Protein AF-A0A4U1CQ25-F1 (afdb_monomer_lite)

Radius of gyration: 34.22 Å; chains: 1; bounding box: 92×80×107 Å

Structure (mmCIF, N/CA/C/O backbone):
data_AF-A0A4U1CQ25-F1
#
_entry.id   AF-A0A4U1CQ25-F1
#
loop_
_atom_site.group_PDB
_atom_site.id
_atom_site.type_symbol
_atom_site.label_atom_id
_atom_site.label_alt_id
_atom_site.label_comp_id
_atom_site.label_asym_id
_atom_site.label_entity_id
_atom_site.label_seq_id
_atom_site.pdbx_PDB_ins_code
_atom_site.Cartn_x
_atom_site.Cartn_y
_atom_site.Cartn_z
_atom_site.occupancy
_atom_site.B_iso_or_equiv
_atom_site.auth_seq_id
_atom_site.auth_comp_id
_atom_site.auth_asym_id
_atom_site.auth_atom_id
_atom_site.pdbx_PDB_model_num
ATOM 1 N N . MET A 1 1 ? 55.538 7.008 8.423 1.00 46.69 1 MET A N 1
ATOM 2 C CA . MET A 1 1 ? 54.622 6.130 7.647 1.00 46.69 1 MET A CA 1
ATOM 3 C C . MET A 1 1 ? 53.593 5.367 8.496 1.00 46.69 1 MET A C 1
ATOM 5 O O . MET A 1 1 ? 52.432 5.364 8.113 1.00 46.69 1 MET A O 1
ATOM 9 N N . LYS A 1 2 ? 53.953 4.747 9.638 1.00 44.62 2 LYS A N 1
ATOM 10 C CA . LYS A 1 2 ? 52.999 3.988 10.487 1.00 44.62 2 LYS A CA 1
ATOM 11 C C . LYS A 1 2 ? 51.918 4.852 11.165 1.00 44.62 2 LYS A C 1
ATOM 13 O O . LYS A 1 2 ? 50.755 4.484 11.128 1.00 44.62 2 LYS A O 1
ATOM 18 N N . ILE A 1 3 ? 52.280 6.025 11.693 1.00 45.09 3 ILE A N 1
ATOM 19 C CA . ILE A 1 3 ? 51.338 6.941 12.370 1.00 45.09 3 ILE A CA 1
ATOM 20 C C . ILE A 1 3 ? 50.285 7.494 11.396 1.00 45.09 3 ILE A C 1
ATOM 22 O O . ILE A 1 3 ? 49.106 7.519 11.717 1.00 45.09 3 ILE A O 1
ATOM 26 N N . TYR A 1 4 ? 50.683 7.832 10.165 1.00 43.31 4 TYR A N 1
ATOM 27 C CA . TYR A 1 4 ? 49.762 8.317 9.130 1.00 43.31 4 TYR A CA 1
ATOM 28 C C . TYR A 1 4 ? 48.734 7.252 8.716 1.00 43.31 4 TYR A C 1
ATOM 30 O O . TYR A 1 4 ? 47.565 7.570 8.544 1.00 43.31 4 TYR A O 1
ATOM 38 N N . LYS A 1 5 ? 49.142 5.975 8.625 1.00 45.84 5 LYS A N 1
ATOM 39 C CA . LYS A 1 5 ? 48.216 4.859 8.367 1.00 45.84 5 LYS A CA 1
ATOM 40 C C . LYS A 1 5 ? 47.253 4.619 9.531 1.00 45.84 5 LYS A C 1
ATOM 42 O O . LYS A 1 5 ? 46.099 4.311 9.279 1.00 45.84 5 LYS A O 1
ATOM 47 N N . ILE A 1 6 ? 47.701 4.791 10.777 1.00 52.25 6 ILE A N 1
ATOM 48 C CA . ILE A 1 6 ? 46.852 4.654 11.972 1.00 52.25 6 ILE A CA 1
ATOM 49 C C . ILE A 1 6 ? 45.838 5.803 12.055 1.00 52.25 6 ILE A C 1
ATOM 51 O O . ILE A 1 6 ? 44.664 5.554 12.294 1.00 52.25 6 ILE A O 1
ATOM 55 N N . ILE A 1 7 ? 46.258 7.041 11.781 1.00 53.84 7 ILE A N 1
ATOM 56 C CA . ILE A 1 7 ? 45.363 8.207 11.733 1.00 53.84 7 ILE A CA 1
ATOM 57 C C . ILE A 1 7 ? 44.350 8.064 10.590 1.00 53.84 7 ILE A C 1
ATOM 59 O O . ILE A 1 7 ? 43.167 8.312 10.795 1.00 53.84 7 ILE A O 1
ATOM 63 N N . LEU A 1 8 ? 44.778 7.595 9.412 1.00 53.62 8 LEU A N 1
ATOM 64 C CA . LEU A 1 8 ? 43.878 7.328 8.286 1.00 53.62 8 LEU A CA 1
ATOM 65 C C . LEU A 1 8 ? 42.881 6.201 8.608 1.00 53.62 8 LEU A C 1
ATOM 67 O O . LEU A 1 8 ? 41.706 6.321 8.281 1.00 53.62 8 LEU A O 1
ATOM 71 N N . LEU A 1 9 ? 43.325 5.139 9.291 1.00 52.06 9 LEU A N 1
ATOM 72 C CA . LEU A 1 9 ? 42.468 4.040 9.743 1.00 52.06 9 LEU A CA 1
ATOM 73 C C . LEU A 1 9 ? 41.448 4.515 10.789 1.00 52.06 9 LEU A C 1
ATOM 75 O O . LEU A 1 9 ? 40.284 4.152 10.695 1.00 52.06 9 LEU A O 1
ATOM 79 N N . LEU A 1 10 ? 41.856 5.359 11.742 1.00 50.59 10 LEU A N 1
ATOM 80 C CA . LEU A 1 10 ? 40.971 5.944 12.756 1.00 50.59 10 LEU A CA 1
ATOM 81 C C . LEU A 1 10 ? 39.961 6.930 12.148 1.00 50.59 10 LEU A C 1
ATOM 83 O O . LEU A 1 10 ? 38.806 6.936 12.559 1.00 50.59 10 LEU A O 1
ATOM 87 N N . LEU A 1 11 ? 40.364 7.709 11.138 1.00 49.84 11 LEU A N 1
ATOM 88 C CA . LEU A 1 11 ? 39.476 8.595 10.373 1.00 49.84 11 LEU A CA 1
ATOM 89 C C . LEU A 1 11 ? 38.499 7.826 9.471 1.00 49.84 11 LEU A C 1
ATOM 91 O O . LEU A 1 11 ? 37.411 8.316 9.183 1.00 49.84 11 LEU A O 1
ATOM 95 N N . LEU A 1 12 ? 38.878 6.639 8.997 1.00 50.34 12 LEU A N 1
ATOM 96 C CA . LEU A 1 12 ? 37.991 5.756 8.238 1.00 50.34 12 LEU A CA 1
ATOM 97 C C . LEU A 1 12 ? 37.053 4.974 9.168 1.00 50.34 12 LEU A C 1
ATOM 99 O O . LEU A 1 12 ? 35.875 4.848 8.861 1.00 50.34 12 LEU A O 1
ATOM 103 N N . LEU A 1 13 ? 37.527 4.530 10.334 1.00 47.25 13 LEU A N 1
ATOM 104 C CA . LEU A 1 13 ? 36.705 3.885 11.363 1.00 47.25 13 LEU A CA 1
ATOM 105 C C . LEU A 1 13 ? 35.685 4.853 11.975 1.00 47.25 13 LEU A C 1
ATOM 107 O O . LEU A 1 13 ? 34.541 4.463 12.167 1.00 47.25 13 LEU A O 1
ATOM 111 N N . SER A 1 14 ? 36.040 6.122 12.203 1.00 41.81 14 SER A N 1
ATOM 112 C CA . SER A 1 14 ? 35.071 7.137 12.645 1.00 41.81 14 SER A CA 1
ATOM 113 C C . SER A 1 14 ? 34.017 7.443 11.576 1.00 41.81 14 SER A C 1
ATOM 115 O O . SER A 1 14 ? 32.860 7.701 11.903 1.00 41.81 14 SER A O 1
ATOM 117 N N . LYS A 1 15 ? 34.380 7.339 10.290 1.00 43.00 15 LYS A N 1
ATOM 118 C CA . LYS A 1 15 ? 33.419 7.368 9.179 1.00 43.00 15 LYS A CA 1
ATOM 119 C C . LYS A 1 15 ? 32.521 6.131 9.145 1.00 43.00 15 LYS A C 1
ATOM 121 O O . LYS A 1 15 ? 31.378 6.274 8.743 1.00 43.00 15 LYS A O 1
ATOM 126 N N . VAL A 1 16 ? 32.984 4.957 9.585 1.00 41.38 16 VAL A N 1
ATOM 127 C CA . VAL A 1 16 ? 32.144 3.750 9.730 1.00 41.38 16 VAL A CA 1
ATOM 128 C C . VAL A 1 16 ? 31.097 3.942 10.832 1.00 41.38 16 VAL A C 1
ATOM 130 O O . VAL A 1 16 ? 29.940 3.586 10.625 1.00 41.38 16 VAL A O 1
ATOM 133 N N . THR A 1 17 ? 31.454 4.573 11.955 1.00 32.81 17 THR A N 1
ATOM 134 C CA . THR A 1 17 ? 30.492 4.915 13.018 1.00 32.81 17 THR A CA 1
ATOM 135 C C . THR A 1 17 ? 29.491 5.985 12.568 1.00 32.81 17 THR A C 1
ATOM 137 O O . THR A 1 17 ? 28.310 5.877 12.871 1.00 32.81 17 THR A O 1
ATOM 140 N N . LEU A 1 18 ? 29.925 6.973 11.775 1.00 31.69 18 LEU A N 1
ATOM 141 C CA . LEU A 1 18 ? 29.043 7.985 11.164 1.00 31.69 18 LEU A CA 1
ATOM 142 C C . LEU A 1 18 ? 28.193 7.437 9.998 1.00 31.69 18 LEU A C 1
ATOM 144 O O . LEU A 1 18 ? 27.120 7.967 9.714 1.00 31.69 18 LEU A O 1
ATOM 148 N N . ALA A 1 19 ? 28.634 6.368 9.329 1.00 36.75 19 ALA A N 1
ATOM 149 C CA . ALA A 1 19 ? 27.905 5.712 8.239 1.00 36.75 19 ALA A CA 1
ATOM 150 C C . ALA A 1 19 ? 26.712 4.873 8.725 1.00 36.75 19 ALA A C 1
ATOM 152 O O . ALA A 1 19 ? 25.847 4.536 7.920 1.00 36.75 19 ALA A O 1
ATOM 153 N N . GLN A 1 20 ? 26.631 4.562 10.026 1.00 35.50 20 GLN A N 1
ATOM 154 C CA . GLN A 1 20 ? 25.412 4.003 10.622 1.00 35.50 20 GLN A CA 1
ATOM 155 C C . GLN A 1 20 ? 24.268 5.033 10.677 1.00 35.50 20 GLN A C 1
ATOM 157 O O . GLN A 1 20 ? 23.111 4.631 10.775 1.00 35.50 20 GLN A O 1
ATOM 162 N N . GLU A 1 21 ? 24.570 6.333 10.552 1.00 33.78 21 GLU A N 1
ATOM 163 C CA . GLU A 1 21 ? 23.578 7.417 10.580 1.00 33.78 21 GLU A CA 1
ATOM 164 C C . GLU A 1 21 ? 23.377 8.130 9.232 1.00 33.78 21 GLU A C 1
ATOM 166 O O . GLU A 1 21 ? 22.323 8.726 9.033 1.00 33.78 21 GLU A O 1
ATOM 171 N N . ASN A 1 22 ? 24.316 8.052 8.278 1.00 31.20 22 ASN A N 1
ATOM 172 C CA . ASN A 1 22 ? 24.201 8.735 6.982 1.00 31.20 22 ASN A CA 1
ATOM 173 C C . ASN A 1 22 ? 24.713 7.876 5.809 1.00 31.20 22 ASN A C 1
ATOM 175 O O . ASN A 1 22 ? 25.879 7.484 5.779 1.00 31.20 22 ASN A O 1
ATOM 179 N N . ASP A 1 23 ? 23.843 7.637 4.819 1.00 40.56 23 ASP A N 1
ATOM 180 C CA . ASP A 1 23 ? 24.085 6.914 3.558 1.00 40.56 23 ASP A CA 1
ATOM 181 C C . ASP A 1 23 ? 25.384 7.343 2.832 1.00 40.56 23 ASP A C 1
ATOM 183 O O . ASP A 1 23 ? 25.391 8.262 2.008 1.00 40.56 23 ASP A O 1
ATOM 187 N N . ILE A 1 24 ? 26.495 6.635 3.070 1.00 40.06 24 ILE A N 1
ATOM 188 C CA . ILE A 1 24 ? 27.703 6.707 2.232 1.00 40.06 24 ILE A CA 1
ATOM 189 C C . ILE A 1 24 ? 27.667 5.585 1.179 1.00 40.06 24 ILE A C 1
ATOM 191 O O . ILE A 1 24 ? 27.363 4.426 1.467 1.00 40.06 24 ILE A O 1
ATOM 195 N N . ASP A 1 25 ? 28.000 5.943 -0.065 1.00 48.72 25 ASP A N 1
ATOM 196 C CA . ASP A 1 25 ? 28.060 5.054 -1.229 1.00 48.72 25 ASP A CA 1
ATOM 197 C C . ASP A 1 25 ? 29.139 3.964 -1.052 1.00 48.72 25 ASP A C 1
ATOM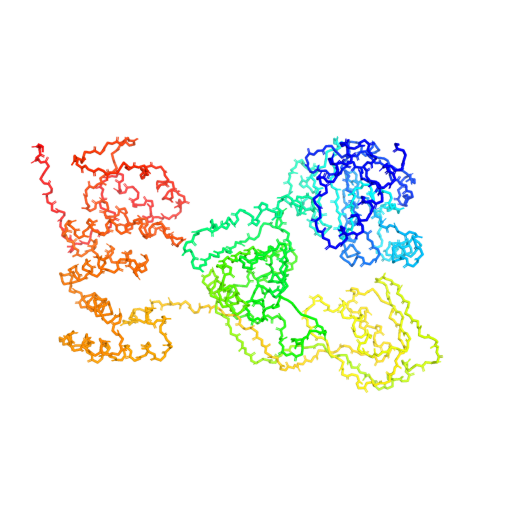 199 O O . ASP A 1 25 ? 30.342 4.214 -1.171 1.00 48.72 25 ASP A O 1
ATOM 203 N N . LEU A 1 26 ? 28.699 2.739 -0.742 1.00 46.66 26 LEU A N 1
ATOM 204 C CA . LEU A 1 26 ? 29.556 1.585 -0.427 1.00 46.66 26 LEU A CA 1
ATOM 205 C C . LEU A 1 26 ? 30.570 1.283 -1.544 1.00 46.66 26 LEU A C 1
ATOM 207 O O . LEU A 1 26 ? 31.692 0.870 -1.261 1.00 46.66 26 LEU A O 1
ATOM 211 N N . LEU A 1 27 ? 30.195 1.526 -2.805 1.00 47.12 27 LEU A N 1
ATOM 212 C CA . LEU A 1 27 ? 31.058 1.343 -3.977 1.00 47.12 27 LEU A CA 1
ATOM 213 C C . LEU A 1 27 ? 32.228 2.329 -3.975 1.00 47.12 27 LEU A C 1
ATOM 215 O O . LEU A 1 27 ? 33.365 1.951 -4.261 1.00 47.12 27 LEU A O 1
ATOM 219 N N . LYS A 1 28 ? 31.963 3.581 -3.599 1.00 50.78 28 LYS A N 1
ATOM 220 C CA . LYS A 1 28 ? 32.986 4.621 -3.473 1.00 50.78 28 LYS A CA 1
ATOM 221 C C . LYS A 1 28 ? 33.945 4.300 -2.328 1.00 50.78 28 LYS A C 1
ATOM 223 O O . LYS A 1 28 ? 35.157 4.376 -2.503 1.00 50.78 28 LYS A O 1
ATOM 228 N N . MET A 1 29 ? 33.417 3.819 -1.204 1.00 50.84 29 MET A N 1
ATOM 229 C CA . MET A 1 29 ? 34.228 3.363 -0.073 1.00 50.84 29 MET A CA 1
ATOM 230 C C . MET A 1 29 ? 35.122 2.166 -0.452 1.00 50.84 29 MET A C 1
ATOM 232 O O . MET A 1 29 ? 36.315 2.168 -0.160 1.00 50.84 29 MET A O 1
ATOM 236 N N . GLN A 1 30 ? 34.598 1.162 -1.163 1.00 48.53 30 GLN A N 1
ATOM 237 C CA . GLN A 1 30 ? 35.391 0.021 -1.646 1.00 48.53 30 GLN A CA 1
ATOM 238 C C . GLN A 1 30 ? 36.507 0.450 -2.613 1.00 48.53 30 GLN A C 1
ATOM 240 O O . GLN A 1 30 ? 37.625 -0.064 -2.532 1.00 48.53 30 GLN A O 1
ATOM 245 N N . GLN A 1 31 ? 36.228 1.405 -3.507 1.00 52.41 31 GLN A N 1
ATOM 246 C CA . GLN A 1 31 ? 37.225 1.980 -4.414 1.00 52.41 31 GLN A CA 1
ATOM 247 C C . GLN A 1 31 ? 38.308 2.758 -3.656 1.00 52.41 31 GLN A C 1
ATOM 249 O O . GLN A 1 31 ? 39.485 2.605 -3.975 1.00 52.41 31 GLN A O 1
ATOM 254 N N . GLU A 1 32 ? 37.942 3.520 -2.624 1.00 57.00 32 GLU A N 1
ATOM 255 C CA . GLU A 1 32 ? 38.878 4.266 -1.774 1.00 57.00 32 GLU A CA 1
ATOM 256 C C . GLU A 1 32 ? 39.796 3.331 -0.964 1.00 57.00 32 GLU A C 1
ATOM 258 O O . GLU A 1 32 ? 41.007 3.545 -0.928 1.00 57.00 32 GLU A O 1
ATOM 263 N N . TYR A 1 33 ? 39.269 2.239 -0.395 1.00 55.12 33 TYR A N 1
ATOM 264 C CA . TYR A 1 33 ? 40.081 1.225 0.299 1.00 55.12 33 TYR A CA 1
ATOM 265 C C . TYR A 1 33 ? 41.034 0.496 -0.655 1.00 55.12 33 TYR A C 1
ATOM 267 O O . TYR A 1 33 ? 42.205 0.287 -0.326 1.00 55.12 33 TYR A O 1
ATOM 275 N N . LYS A 1 34 ? 40.556 0.155 -1.859 1.00 57.06 34 LYS A N 1
ATOM 276 C CA . LYS A 1 34 ? 41.362 -0.499 -2.898 1.00 57.06 34 LYS A CA 1
ATOM 277 C C . LYS A 1 34 ? 42.457 0.430 -3.431 1.00 57.06 34 LYS A C 1
ATOM 279 O O . LYS A 1 34 ? 43.592 -0.012 -3.588 1.00 57.06 34 LYS A O 1
ATOM 284 N N . ALA A 1 35 ? 42.151 1.713 -3.635 1.00 62.84 35 ALA A N 1
ATOM 285 C CA . ALA A 1 35 ? 43.122 2.742 -4.011 1.00 62.84 35 ALA A CA 1
ATOM 286 C C . ALA A 1 35 ? 44.153 3.009 -2.898 1.00 62.84 35 ALA A C 1
ATOM 288 O O . ALA A 1 35 ? 45.308 3.314 -3.187 1.00 62.84 35 ALA A O 1
ATOM 289 N N . ALA A 1 36 ? 43.764 2.838 -1.631 1.00 57.22 36 ALA A N 1
ATOM 290 C CA . ALA A 1 36 ? 44.643 2.972 -0.470 1.00 57.22 36 ALA A CA 1
ATOM 291 C C . ALA A 1 36 ? 45.453 1.700 -0.130 1.00 57.22 36 ALA A C 1
ATOM 293 O O . ALA A 1 36 ? 46.264 1.726 0.800 1.00 57.22 36 ALA A O 1
ATOM 294 N N . GLY A 1 37 ? 45.248 0.584 -0.846 1.00 45.25 37 GLY A N 1
ATOM 295 C CA . GLY A 1 37 ? 45.916 -0.696 -0.575 1.00 45.25 37 GLY A CA 1
ATOM 296 C C . GLY A 1 37 ? 45.543 -1.318 0.779 1.00 45.25 37 GLY A C 1
ATOM 297 O O . GLY A 1 37 ? 46.365 -2.007 1.385 1.00 45.25 37 GLY A O 1
ATOM 298 N N . LEU A 1 38 ? 44.337 -1.035 1.280 1.00 40.72 38 LEU A N 1
ATOM 299 C CA . LEU A 1 38 ? 43.806 -1.549 2.544 1.00 40.72 38 LEU A CA 1
ATOM 300 C C . LEU A 1 38 ? 42.861 -2.743 2.294 1.00 40.72 38 LEU A C 1
ATOM 302 O O . LEU A 1 38 ? 42.220 -2.796 1.241 1.00 40.72 38 LEU A O 1
ATOM 306 N N . PRO A 1 39 ? 42.739 -3.699 3.240 1.00 38.62 39 PRO A N 1
ATOM 307 C CA . PRO A 1 39 ? 41.772 -4.784 3.119 1.00 38.62 39 PRO A CA 1
ATOM 308 C C . PRO A 1 39 ? 40.351 -4.214 3.085 1.00 38.62 39 PRO A C 1
ATOM 310 O O . PRO A 1 39 ? 39.957 -3.459 3.973 1.00 38.62 39 PRO A O 1
ATOM 313 N N . VAL A 1 40 ? 39.591 -4.569 2.050 1.00 48.28 40 VAL A N 1
ATOM 314 C CA . VAL A 1 40 ? 38.179 -4.197 1.931 1.00 48.28 40 VAL A CA 1
ATOM 315 C C . VAL A 1 40 ? 37.385 -5.028 2.951 1.00 48.28 40 VAL A C 1
ATOM 317 O O . VAL A 1 40 ? 37.535 -6.249 2.950 1.00 48.28 40 VAL A O 1
ATOM 320 N N . PRO A 1 41 ? 36.552 -4.417 3.814 1.00 46.75 41 PRO A N 1
ATOM 321 C CA . PRO A 1 41 ? 35.878 -5.125 4.909 1.00 46.75 41 PRO A CA 1
ATOM 322 C C . PRO A 1 41 ? 34.782 -6.113 4.466 1.00 46.75 41 PRO A C 1
ATOM 324 O O . PRO A 1 41 ? 34.257 -6.840 5.300 1.00 46.75 41 PRO A O 1
ATOM 327 N N . PHE A 1 42 ? 34.458 -6.184 3.170 1.00 55.50 42 PHE A N 1
ATOM 328 C CA . PHE A 1 42 ? 33.425 -7.060 2.613 1.00 55.50 42 PHE A CA 1
ATOM 329 C C . PHE A 1 42 ? 33.970 -7.840 1.413 1.00 55.50 42 PHE A C 1
ATOM 331 O O . PHE A 1 42 ? 34.700 -7.289 0.584 1.00 55.50 42 PHE A O 1
ATOM 338 N N . GLY A 1 43 ? 33.619 -9.125 1.317 1.00 61.97 43 GLY A N 1
ATOM 339 C CA . GLY A 1 43 ? 33.962 -9.961 0.166 1.00 61.97 43 GLY A CA 1
ATOM 340 C C . GLY A 1 43 ? 33.170 -9.573 -1.093 1.00 61.97 43 GLY A C 1
ATOM 341 O O . GLY A 1 43 ? 32.286 -8.715 -1.029 1.00 61.97 43 GLY A O 1
ATOM 342 N N . PRO A 1 44 ? 33.462 -10.189 -2.255 1.00 70.50 44 PRO A N 1
ATOM 343 C CA . PRO A 1 44 ? 32.619 -10.040 -3.440 1.00 70.50 44 PRO A CA 1
ATOM 344 C C . PRO A 1 44 ? 31.179 -10.456 -3.118 1.00 70.50 44 PRO A C 1
ATOM 346 O O . PRO A 1 44 ? 30.959 -11.512 -2.524 1.00 70.50 44 PRO A O 1
ATOM 349 N N . GLN A 1 45 ? 30.234 -9.597 -3.495 1.00 76.38 45 GLN A N 1
ATOM 350 C CA . GLN A 1 45 ? 28.810 -9.744 -3.209 1.00 76.38 45 GLN A CA 1
ATOM 351 C C . GLN A 1 45 ? 28.127 -10.621 -4.267 1.00 76.38 45 GLN A C 1
ATOM 353 O O . GLN A 1 45 ? 28.558 -10.608 -5.426 1.00 76.38 45 GLN A O 1
ATOM 358 N N . PRO A 1 46 ? 27.092 -11.397 -3.904 1.00 83.19 46 PRO A N 1
ATOM 359 C CA . PRO A 1 46 ? 26.237 -12.063 -4.878 1.00 83.19 46 PRO A CA 1
ATOM 360 C C . PRO A 1 46 ? 25.573 -11.033 -5.798 1.00 83.19 46 PRO A C 1
ATOM 362 O O . PRO A 1 46 ? 25.031 -10.037 -5.339 1.00 83.19 46 PRO A O 1
ATOM 365 N N . GLU A 1 47 ? 25.604 -11.270 -7.108 1.00 79.69 47 GLU A N 1
ATOM 366 C CA . GLU A 1 47 ? 24.998 -10.374 -8.096 1.00 79.69 47 GLU A CA 1
ATOM 367 C C . GLU A 1 47 ? 24.225 -11.189 -9.129 1.00 79.69 47 GLU A C 1
ATOM 369 O O . GLU A 1 47 ? 24.758 -12.138 -9.707 1.00 79.69 47 GLU A O 1
ATOM 374 N N . VAL A 1 48 ? 22.977 -10.802 -9.397 1.00 78.94 48 VAL A N 1
ATOM 375 C CA . VAL A 1 48 ? 22.128 -11.483 -10.383 1.00 78.94 48 VAL A CA 1
ATOM 376 C C . VAL A 1 48 ? 22.782 -11.462 -11.769 1.00 78.94 48 VAL A C 1
ATOM 378 O O . VAL A 1 48 ? 23.268 -10.435 -12.239 1.00 78.94 48 VAL A O 1
ATOM 381 N N . GLY A 1 49 ? 22.796 -12.619 -12.430 1.00 79.38 49 GLY A N 1
ATOM 382 C CA . GLY A 1 49 ? 23.422 -12.830 -13.734 1.00 79.38 49 GLY A CA 1
ATOM 383 C C . GLY A 1 49 ? 24.935 -13.065 -13.685 1.00 79.38 49 GLY A C 1
ATOM 384 O O . GLY A 1 49 ? 25.526 -13.349 -14.726 1.00 79.38 49 GLY A O 1
ATOM 385 N N . LYS A 1 50 ? 25.572 -12.987 -12.509 1.00 86.12 50 LYS A N 1
ATOM 386 C CA . LYS A 1 50 ? 27.003 -13.267 -12.328 1.00 86.12 50 LYS A CA 1
ATOM 387 C C . LYS A 1 50 ? 27.240 -14.600 -11.606 1.00 86.12 50 LYS A C 1
ATOM 389 O O . LYS A 1 50 ? 26.334 -15.119 -10.947 1.00 86.12 50 LYS A O 1
ATOM 394 N N . PRO A 1 51 ? 28.455 -15.173 -11.710 1.00 92.88 51 PRO A N 1
ATOM 395 C CA . PRO A 1 51 ? 28.851 -16.307 -10.884 1.00 92.88 51 PRO A CA 1
ATOM 396 C C . PRO A 1 51 ? 28.712 -15.992 -9.396 1.00 92.88 51 PRO A C 1
ATOM 398 O O . PRO A 1 51 ? 29.148 -14.934 -8.939 1.00 92.88 51 PRO A O 1
ATOM 401 N N . MET A 1 52 ? 28.135 -16.928 -8.646 1.00 93.50 52 MET A N 1
ATOM 402 C CA . MET A 1 52 ? 28.035 -16.838 -7.195 1.00 93.50 52 MET A CA 1
ATOM 403 C C . MET A 1 52 ? 29.446 -16.790 -6.588 1.00 93.50 52 MET A C 1
ATOM 405 O O . MET A 1 52 ? 30.267 -17.664 -6.895 1.00 93.50 52 MET A O 1
ATOM 409 N N . PRO A 1 53 ? 29.755 -15.806 -5.724 1.00 91.31 53 PRO A N 1
ATOM 410 C CA . PRO A 1 53 ? 30.998 -15.808 -4.970 1.00 91.31 53 PRO A CA 1
ATOM 411 C C . PRO A 1 53 ? 31.167 -17.110 -4.185 1.00 91.31 53 PRO A C 1
ATOM 413 O O . PRO A 1 53 ? 30.238 -17.566 -3.519 1.00 91.31 53 PRO A O 1
ATOM 416 N N . ASP A 1 54 ? 32.361 -17.703 -4.249 1.00 90.12 54 ASP A N 1
ATOM 417 C CA . ASP A 1 54 ? 32.633 -18.978 -3.579 1.00 90.12 54 ASP A CA 1
ATOM 418 C C . ASP A 1 54 ? 32.379 -18.871 -2.073 1.00 90.12 54 ASP A C 1
ATOM 420 O O . ASP A 1 54 ? 32.753 -17.870 -1.466 1.00 90.12 54 ASP A O 1
ATOM 424 N N . PHE A 1 55 ? 31.794 -19.884 -1.446 1.00 91.56 55 PHE A N 1
ATOM 425 C CA . PHE A 1 55 ? 31.519 -19.895 -0.010 1.00 91.56 55 PHE A CA 1
ATOM 426 C C . PHE A 1 55 ? 31.624 -21.296 0.576 1.00 91.56 55 PHE A C 1
ATOM 428 O O . PHE A 1 55 ? 31.506 -22.296 -0.133 1.00 91.56 55 PHE A O 1
ATOM 435 N N . THR A 1 56 ? 31.773 -21.335 1.899 1.00 91.44 56 THR A N 1
ATOM 436 C CA . THR A 1 56 ? 31.706 -22.550 2.705 1.00 91.44 56 THR A CA 1
ATOM 437 C C . THR A 1 56 ? 30.749 -22.303 3.859 1.00 91.44 56 THR A C 1
ATOM 439 O O . THR A 1 56 ? 30.928 -21.356 4.617 1.00 91.44 56 THR A O 1
ATOM 442 N N . LEU A 1 57 ? 29.744 -23.160 3.975 1.00 92.38 57 LEU A N 1
ATOM 443 C CA . LEU A 1 57 ? 28.861 -23.273 5.122 1.00 92.38 57 LEU A CA 1
ATOM 444 C C . LEU A 1 57 ? 29.498 -24.187 6.159 1.00 92.38 57 LEU A C 1
ATOM 446 O O . LEU A 1 57 ? 30.027 -25.256 5.823 1.00 92.38 57 LEU A O 1
ATOM 450 N N . SER A 1 58 ? 29.393 -23.784 7.417 1.00 89.69 58 SER A N 1
ATOM 451 C CA . SER A 1 58 ? 29.714 -24.618 8.562 1.00 89.69 58 SER A CA 1
ATOM 452 C C . SER A 1 58 ? 28.485 -24.839 9.446 1.00 89.69 58 SER A C 1
ATOM 454 O O . SER A 1 58 ? 27.436 -24.239 9.229 1.00 89.69 58 SER A O 1
ATOM 456 N N . ASP A 1 59 ? 28.608 -25.792 10.369 1.00 91.69 59 ASP A N 1
ATOM 457 C CA . ASP A 1 59 ? 27.566 -26.186 11.320 1.00 91.69 59 ASP A CA 1
ATOM 458 C C . ASP A 1 59 ? 26.181 -26.433 10.699 1.00 91.69 59 ASP A C 1
ATOM 460 O O . ASP A 1 59 ? 25.166 -25.852 11.084 1.00 91.69 59 ASP A O 1
ATOM 464 N N . ILE A 1 60 ? 26.157 -27.309 9.693 1.00 94.38 60 ILE A N 1
ATOM 465 C CA . ILE A 1 60 ? 24.919 -27.717 9.032 1.00 94.38 60 ILE A CA 1
ATOM 466 C C . ILE A 1 60 ? 24.279 -28.882 9.795 1.00 94.38 60 ILE A C 1
ATOM 468 O O . ILE A 1 60 ? 24.903 -29.932 9.987 1.00 94.38 60 ILE A O 1
ATOM 472 N N . THR A 1 61 ? 23.013 -28.727 10.172 1.00 93.62 61 THR A N 1
ATOM 473 C CA . THR A 1 61 ? 22.152 -29.794 10.693 1.00 93.62 61 THR A CA 1
ATOM 474 C C . THR A 1 61 ? 21.203 -30.304 9.610 1.00 93.62 61 THR A C 1
ATOM 476 O O . THR A 1 61 ? 20.893 -29.610 8.641 1.00 93.62 61 THR A O 1
ATOM 479 N N . TYR A 1 62 ? 20.763 -31.560 9.752 1.00 92.50 62 TYR A N 1
ATOM 480 C CA . TYR A 1 62 ? 19.838 -32.228 8.820 1.00 92.50 62 TYR A CA 1
ATOM 481 C C . TYR A 1 62 ? 20.313 -32.287 7.363 1.00 92.50 62 TYR A C 1
ATOM 483 O O . TYR A 1 62 ? 19.516 -32.376 6.433 1.00 92.50 62 TYR A O 1
ATOM 491 N N . TYR A 1 63 ? 21.633 -32.298 7.177 1.00 93.12 63 TYR A N 1
ATOM 492 C CA . TYR A 1 63 ? 22.299 -32.515 5.902 1.00 93.12 63 TYR A CA 1
ATOM 493 C C . TYR A 1 63 ? 23.295 -33.670 6.016 1.00 93.12 63 TYR A C 1
ATOM 495 O O . TYR A 1 63 ? 23.763 -33.998 7.106 1.00 93.12 63 TYR A O 1
ATOM 503 N N . LYS A 1 64 ? 23.662 -34.273 4.879 1.00 90.94 64 LYS A N 1
ATOM 504 C CA . LYS A 1 64 ? 24.610 -35.404 4.818 1.00 90.94 64 LYS A CA 1
ATOM 505 C C . LYS A 1 64 ? 26.001 -35.087 5.388 1.00 90.94 64 LYS A C 1
ATOM 507 O O . LYS A 1 64 ? 26.744 -36.000 5.729 1.00 90.94 64 LYS A O 1
ATOM 512 N N . ALA A 1 65 ? 26.360 -33.808 5.471 1.00 92.62 65 ALA A N 1
ATOM 513 C CA . ALA A 1 65 ? 27.630 -33.333 6.000 1.00 92.62 65 ALA A CA 1
ATOM 514 C C . ALA A 1 65 ? 27.414 -32.082 6.858 1.00 92.62 65 ALA A C 1
ATOM 516 O O . ALA A 1 65 ? 26.525 -31.284 6.581 1.00 92.62 65 ALA A O 1
ATOM 517 N N . LYS A 1 66 ? 28.273 -31.872 7.862 1.00 93.56 66 LYS A N 1
ATOM 518 C CA . LYS A 1 66 ? 28.241 -30.667 8.716 1.00 93.56 66 LYS A CA 1
ATOM 519 C C . LYS A 1 66 ? 28.856 -29.424 8.062 1.00 93.56 66 LYS A C 1
ATOM 521 O O . LYS A 1 66 ? 28.845 -28.352 8.658 1.00 93.56 66 LYS A O 1
ATOM 526 N N . LYS A 1 67 ? 29.452 -29.579 6.878 1.00 94.56 67 LYS A N 1
ATOM 527 C CA . LYS A 1 67 ? 30.049 -28.510 6.074 1.00 94.56 67 LYS A CA 1
ATOM 528 C C . LYS A 1 67 ? 29.719 -28.749 4.608 1.00 94.56 67 LYS A C 1
ATOM 530 O O . LYS A 1 67 ? 29.654 -29.903 4.185 1.00 94.56 67 LYS A O 1
ATOM 535 N N . ALA A 1 68 ? 29.532 -27.675 3.855 1.00 94.50 68 ALA A N 1
ATOM 536 C CA . ALA A 1 68 ? 29.302 -27.724 2.415 1.00 94.50 68 ALA A CA 1
ATOM 537 C C . ALA A 1 68 ? 29.783 -26.425 1.770 1.00 94.50 68 ALA A C 1
ATOM 539 O O . ALA A 1 68 ? 29.628 -25.351 2.340 1.00 94.50 68 ALA A O 1
ATOM 540 N N . SER A 1 69 ? 30.351 -26.513 0.582 1.00 94.12 69 SER A N 1
ATOM 541 C CA . SER A 1 69 ? 30.818 -25.392 -0.228 1.00 94.12 69 SER A CA 1
ATOM 542 C C . SER A 1 69 ? 29.964 -25.230 -1.479 1.00 94.12 69 SER A C 1
ATOM 544 O O . SER A 1 69 ? 29.246 -26.153 -1.863 1.00 94.12 69 SER A O 1
ATOM 546 N N . LEU A 1 70 ? 30.086 -24.098 -2.178 1.00 93.31 70 LEU A N 1
ATOM 547 C CA . LEU A 1 70 ? 29.418 -23.899 -3.473 1.00 93.31 70 LEU A CA 1
ATOM 548 C C . LEU A 1 70 ? 29.722 -25.039 -4.467 1.00 93.31 70 LEU A C 1
ATOM 550 O O . LEU A 1 70 ? 28.859 -25.439 -5.248 1.00 93.31 70 LEU A O 1
ATOM 554 N N . LYS A 1 71 ? 30.936 -25.606 -4.419 1.00 93.81 71 LYS A N 1
ATOM 555 C CA . LYS A 1 71 ? 31.356 -26.708 -5.301 1.00 93.81 71 LYS A CA 1
ATOM 556 C C . LYS A 1 71 ? 30.549 -27.986 -5.085 1.00 93.81 71 LYS A C 1
ATOM 558 O O . LYS A 1 71 ? 30.335 -28.713 -6.052 1.00 93.81 71 LYS A O 1
ATOM 563 N N . ASP A 1 72 ? 30.071 -28.225 -3.865 1.00 93.75 72 ASP A N 1
ATOM 564 C CA . ASP A 1 72 ? 29.292 -29.418 -3.509 1.00 93.75 72 ASP A CA 1
ATOM 565 C C . ASP A 1 72 ? 27.873 -29.404 -4.100 1.00 93.75 72 ASP A C 1
ATOM 567 O O . ASP A 1 72 ? 27.184 -30.425 -4.073 1.00 93.75 72 ASP A O 1
ATOM 571 N N . PHE A 1 73 ? 27.444 -28.261 -4.649 1.00 92.56 73 PHE A N 1
ATOM 572 C CA . PHE A 1 73 ? 26.132 -28.065 -5.268 1.00 92.56 73 PHE A CA 1
ATOM 573 C C . PHE A 1 73 ? 26.193 -27.921 -6.796 1.00 92.56 73 PHE A C 1
ATOM 575 O O . PHE A 1 73 ? 25.167 -27.680 -7.428 1.00 92.56 73 PHE A O 1
ATOM 582 N N . LYS A 1 74 ? 27.368 -28.087 -7.422 1.00 90.12 74 LYS A 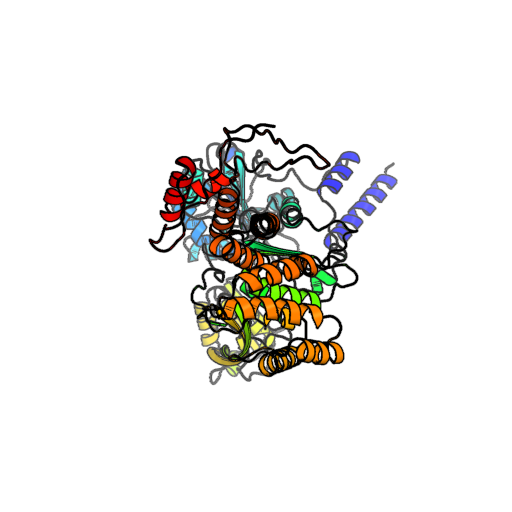N 1
ATOM 583 C CA . LYS A 1 74 ? 27.489 -28.050 -8.889 1.00 90.12 74 LYS A CA 1
ATOM 584 C C . LYS A 1 74 ? 26.597 -29.099 -9.551 1.00 90.12 74 LYS A C 1
ATOM 586 O O . LYS A 1 74 ? 26.523 -30.237 -9.098 1.00 90.12 74 LYS A O 1
ATOM 591 N N . GLY A 1 75 ? 25.964 -28.721 -10.660 1.00 91.38 75 GLY A N 1
ATOM 592 C CA . GLY A 1 75 ? 25.031 -29.592 -11.378 1.00 91.38 75 GLY A CA 1
ATOM 593 C C . GLY A 1 75 ? 23.629 -29.643 -10.765 1.00 91.38 75 GLY A C 1
ATOM 594 O O . GLY A 1 75 ? 22.768 -30.329 -11.306 1.00 91.38 75 GLY A O 1
ATOM 595 N N . ARG A 1 76 ? 23.373 -28.891 -9.687 1.00 93.00 76 ARG A N 1
ATOM 596 C CA . ARG A 1 76 ? 22.077 -28.818 -9.012 1.00 93.00 76 ARG A CA 1
ATOM 597 C C . ARG A 1 76 ? 21.686 -27.370 -8.747 1.00 93.00 76 ARG A C 1
ATOM 599 O O . ARG A 1 76 ? 22.546 -26.523 -8.528 1.00 93.00 76 ARG A O 1
ATOM 606 N N . TRP A 1 77 ? 20.389 -27.085 -8.727 1.00 95.12 77 TRP A N 1
ATOM 607 C CA . TRP A 1 77 ? 19.917 -25.803 -8.215 1.00 95.12 77 TRP A CA 1
ATOM 608 C C . TRP A 1 77 ? 20.137 -25.716 -6.700 1.00 95.12 77 TRP A C 1
ATOM 610 O O . TRP A 1 77 ? 19.967 -26.696 -5.969 1.00 95.12 77 TRP A O 1
ATOM 620 N N . LEU A 1 78 ? 20.477 -24.527 -6.216 1.00 96.00 78 LEU A N 1
ATOM 621 C CA . LEU A 1 78 ? 20.673 -24.246 -4.798 1.00 96.00 78 LEU A CA 1
ATOM 622 C C . LEU A 1 78 ? 19.928 -22.969 -4.414 1.00 96.00 78 LEU A C 1
ATOM 624 O O . LEU A 1 78 ? 20.034 -21.943 -5.081 1.00 96.00 78 LEU A O 1
ATOM 628 N N . VAL A 1 79 ? 19.212 -23.031 -3.299 1.00 94.94 79 VAL A N 1
ATOM 629 C CA . VAL A 1 79 ? 18.544 -21.900 -2.666 1.00 94.94 79 VAL A CA 1
ATOM 630 C C . VAL A 1 79 ? 19.120 -21.722 -1.272 1.00 94.94 79 VAL A C 1
ATOM 632 O O . VAL A 1 79 ? 19.014 -22.623 -0.443 1.00 94.94 79 VAL A O 1
ATOM 635 N N . LEU A 1 80 ? 19.713 -20.562 -1.010 1.00 94.62 80 LEU A N 1
ATOM 636 C CA . LEU A 1 80 ? 20.134 -20.146 0.327 1.00 94.62 80 LEU A CA 1
ATOM 637 C C . LEU A 1 80 ? 19.039 -19.246 0.903 1.00 94.62 80 LEU A C 1
ATOM 639 O O . LEU A 1 80 ? 18.872 -18.136 0.406 1.00 94.62 80 LEU A O 1
ATOM 643 N N . ASP A 1 81 ? 18.278 -19.718 1.892 1.00 93.44 81 ASP A N 1
ATOM 644 C CA . ASP A 1 81 ? 17.178 -18.971 2.527 1.00 93.44 81 ASP A CA 1
ATOM 645 C C . ASP A 1 81 ? 17.602 -18.474 3.913 1.00 93.44 81 ASP A C 1
ATOM 647 O O . ASP A 1 81 ? 17.643 -19.226 4.892 1.00 93.44 81 ASP A O 1
ATOM 651 N N . PHE A 1 82 ? 17.972 -17.201 3.979 1.00 91.69 82 PHE A N 1
ATOM 652 C CA . PHE A 1 82 ? 18.477 -16.542 5.169 1.00 91.69 82 PHE A CA 1
ATOM 653 C C . PHE A 1 82 ? 17.336 -16.116 6.096 1.00 91.69 82 PHE A C 1
ATOM 655 O O . PHE A 1 82 ? 16.356 -15.490 5.678 1.00 91.69 82 PHE A O 1
ATOM 662 N N . TRP A 1 83 ? 17.484 -16.425 7.384 1.00 90.38 83 TRP A N 1
ATOM 663 C CA . TRP A 1 83 ? 16.482 -16.175 8.414 1.00 90.38 83 TRP A CA 1
ATOM 664 C C . TRP A 1 83 ? 17.117 -15.838 9.765 1.00 90.38 83 TRP A C 1
ATOM 666 O O . TRP A 1 83 ? 18.279 -16.128 10.022 1.00 90.38 83 TRP A O 1
ATOM 676 N N . HIS A 1 84 ? 16.329 -15.261 10.671 1.00 85.25 84 HIS A N 1
ATOM 677 C CA . HIS A 1 84 ? 16.723 -15.076 12.069 1.00 85.25 84 HIS A CA 1
ATOM 678 C C . HIS A 1 84 ? 15.554 -15.350 13.012 1.00 85.25 84 HIS A C 1
ATOM 680 O O . HIS A 1 84 ? 14.389 -15.284 12.611 1.00 85.25 84 HIS A O 1
ATOM 686 N N . ARG A 1 85 ? 15.841 -15.635 14.287 1.00 79.56 85 ARG A N 1
ATOM 687 C CA . ARG A 1 85 ? 14.825 -16.098 15.252 1.00 79.56 85 ARG A CA 1
ATOM 688 C C . ARG A 1 85 ? 13.667 -15.126 15.512 1.00 79.56 85 ARG A C 1
ATOM 690 O O . ARG A 1 85 ? 12.569 -15.552 15.839 1.00 79.56 85 ARG A O 1
ATOM 697 N N . THR A 1 86 ? 13.889 -13.824 15.339 1.00 69.25 86 THR A N 1
ATOM 698 C CA . THR A 1 86 ? 12.842 -12.791 15.464 1.00 69.25 86 THR A CA 1
ATOM 699 C C . THR A 1 86 ? 12.143 -12.489 14.132 1.00 69.25 86 THR A C 1
ATOM 701 O O . THR A 1 86 ? 11.173 -11.728 14.091 1.00 69.25 86 THR A O 1
ATOM 704 N N . CYS A 1 87 ? 12.593 -13.097 13.026 1.00 73.31 87 CYS A N 1
ATOM 705 C CA . CYS A 1 87 ? 12.023 -12.899 11.701 1.00 73.31 87 CYS A CA 1
ATOM 706 C C . CYS A 1 87 ? 10.701 -13.652 11.591 1.00 73.31 87 CYS A C 1
ATOM 708 O O . CYS A 1 87 ? 10.611 -14.790 11.120 1.00 73.31 87 CYS A O 1
ATOM 710 N N . SER A 1 88 ? 9.63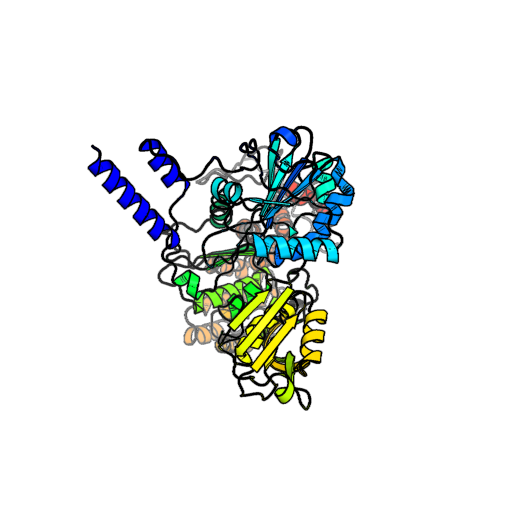9 -12.963 11.983 1.00 68.12 88 SER A N 1
ATOM 711 C CA . SER A 1 88 ? 8.274 -13.442 11.850 1.00 68.12 88 SER A CA 1
ATOM 712 C C . SER A 1 88 ? 7.998 -13.969 10.435 1.00 68.12 88 SER A C 1
ATOM 714 O O . SER A 1 88 ? 7.520 -15.095 10.279 1.00 68.12 88 SER A O 1
ATOM 716 N N . ALA A 1 89 ? 8.270 -13.177 9.394 1.00 63.47 89 ALA A N 1
ATOM 717 C CA . ALA A 1 89 ? 8.009 -13.564 8.005 1.00 63.47 89 ALA A CA 1
ATOM 718 C C . ALA A 1 89 ? 8.731 -14.865 7.604 1.00 63.47 89 ALA A C 1
ATOM 720 O O . ALA A 1 89 ? 8.083 -15.747 7.048 1.00 63.47 89 ALA A O 1
ATOM 721 N N . CYS A 1 90 ? 10.000 -15.027 7.987 1.00 82.69 90 CYS A N 1
ATOM 722 C CA . CYS A 1 90 ? 10.795 -16.226 7.723 1.00 82.69 90 CYS A CA 1
ATOM 723 C C . CYS A 1 90 ? 10.182 -17.470 8.382 1.00 82.69 90 CYS A C 1
ATOM 725 O O . CYS A 1 90 ? 9.913 -18.470 7.730 1.00 82.69 90 CYS A O 1
ATOM 727 N N . ILE A 1 91 ? 9.848 -17.397 9.674 1.00 84.44 9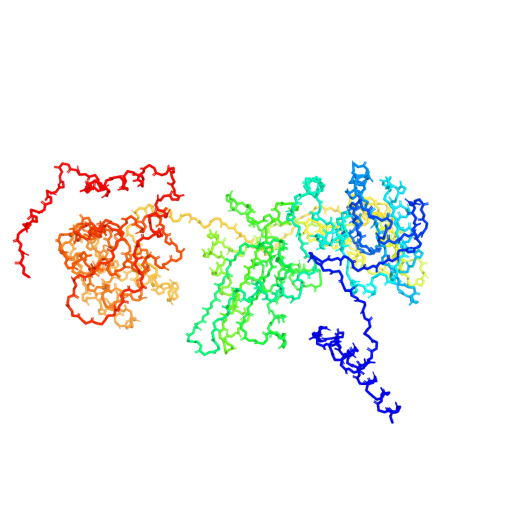1 ILE A N 1
ATOM 728 C CA . ILE A 1 91 ? 9.267 -18.541 10.398 1.00 84.44 91 ILE A CA 1
ATOM 729 C C . ILE A 1 91 ? 7.928 -18.977 9.784 1.00 84.44 91 ILE A C 1
ATOM 731 O O . ILE A 1 91 ? 7.580 -20.158 9.804 1.00 84.44 91 ILE A O 1
ATOM 735 N N . ALA A 1 92 ? 7.157 -18.039 9.229 1.00 75.88 92 ALA A N 1
ATOM 736 C CA . ALA A 1 92 ? 5.913 -18.365 8.533 1.00 75.88 92 ALA A CA 1
ATOM 737 C C . ALA A 1 92 ? 6.133 -19.011 7.156 1.00 75.88 92 ALA A C 1
ATOM 739 O O . ALA A 1 92 ? 5.255 -19.747 6.711 1.00 75.88 92 ALA A O 1
ATOM 740 N N . SER A 1 93 ? 7.273 -18.782 6.493 1.00 81.94 93 SER A N 1
ATOM 741 C CA . SER A 1 93 ? 7.575 -19.413 5.202 1.00 81.94 93 SER A CA 1
ATOM 742 C C . SER A 1 93 ? 8.072 -20.854 5.345 1.00 81.94 93 SER A C 1
ATOM 744 O O . SER A 1 93 ? 7.946 -21.614 4.388 1.00 81.94 93 SER A O 1
ATOM 746 N N . PHE A 1 94 ? 8.556 -21.274 6.522 1.00 90.81 94 PHE A N 1
ATOM 747 C CA . PHE A 1 94 ? 9.144 -22.609 6.720 1.00 90.81 94 PHE A CA 1
ATOM 748 C C . PHE A 1 94 ? 8.280 -23.771 6.207 1.00 90.81 94 PHE A C 1
ATOM 750 O O . PHE A 1 94 ? 8.820 -24.597 5.478 1.00 90.81 94 PHE A O 1
ATOM 757 N N . PRO A 1 95 ? 6.962 -23.870 6.493 1.00 89.12 95 PRO A N 1
ATOM 758 C CA . PRO A 1 95 ? 6.150 -24.972 5.967 1.00 89.12 95 PRO A CA 1
ATOM 759 C C . PRO A 1 95 ? 6.093 -24.995 4.435 1.00 89.12 95 PRO A C 1
ATOM 761 O O . PRO A 1 95 ? 6.078 -26.063 3.826 1.00 89.12 95 PRO A O 1
ATOM 764 N N . LYS A 1 96 ? 6.092 -23.815 3.806 1.00 88.50 96 LYS A N 1
ATOM 765 C CA . LYS A 1 96 ? 6.079 -23.668 2.349 1.00 88.50 96 LYS A CA 1
ATOM 766 C C . LYS A 1 96 ? 7.403 -24.131 1.740 1.00 88.50 96 LYS A C 1
ATOM 768 O O . LYS A 1 96 ? 7.390 -24.958 0.835 1.00 88.50 96 LYS A O 1
ATOM 773 N N . ILE A 1 97 ? 8.531 -23.646 2.261 1.00 91.62 97 ILE A N 1
ATOM 774 C CA . ILE A 1 97 ? 9.864 -24.058 1.788 1.00 91.62 97 ILE A CA 1
ATOM 775 C C . ILE A 1 97 ? 10.085 -25.551 2.042 1.00 91.62 97 ILE A C 1
ATOM 777 O O . ILE A 1 97 ? 10.619 -26.254 1.190 1.00 91.62 97 ILE A O 1
ATOM 781 N N . ASN A 1 98 ? 9.565 -26.070 3.155 1.00 93.38 98 ASN A N 1
ATOM 782 C CA . ASN A 1 98 ? 9.613 -27.491 3.462 1.00 93.38 98 ASN A CA 1
ATOM 783 C C . ASN A 1 98 ? 8.884 -28.332 2.418 1.00 93.38 98 ASN A C 1
ATOM 785 O O . ASN A 1 98 ? 9.406 -29.350 1.976 1.00 93.38 98 ASN A O 1
ATOM 789 N N . LYS A 1 99 ? 7.701 -27.883 1.987 1.00 91.31 99 LYS A N 1
ATOM 790 C CA . LYS A 1 99 ? 6.967 -28.530 0.900 1.00 91.31 99 LYS A CA 1
ATOM 791 C C . LYS A 1 99 ? 7.788 -28.538 -0.392 1.00 91.31 99 LYS A C 1
ATOM 793 O O . LYS A 1 99 ? 7.845 -29.566 -1.052 1.00 91.31 99 LYS A O 1
ATOM 798 N N . PHE A 1 100 ? 8.473 -27.441 -0.724 1.00 92.00 100 PHE A N 1
ATOM 799 C CA . PHE A 1 100 ? 9.346 -27.402 -1.903 1.00 92.00 100 PHE A CA 1
ATOM 800 C C . PHE A 1 100 ? 10.539 -28.350 -1.777 1.00 92.00 100 PHE A C 1
ATOM 802 O O . PHE A 1 100 ? 10.868 -29.040 -2.734 1.00 92.00 100 PHE A O 1
ATOM 809 N N . GLN A 1 101 ? 11.154 -28.432 -0.598 1.00 93.50 101 GLN A N 1
ATOM 810 C CA . GLN A 1 101 ? 12.235 -29.378 -0.331 1.00 93.50 101 GLN A CA 1
ATOM 811 C C . GLN A 1 101 ? 11.768 -30.837 -0.434 1.00 93.50 101 GLN A C 1
ATOM 813 O O . GLN A 1 101 ? 12.542 -31.687 -0.861 1.00 93.50 101 GLN A O 1
ATOM 818 N N . GLN A 1 102 ? 10.529 -31.135 -0.042 1.00 92.69 102 GLN A N 1
ATOM 819 C CA . GLN A 1 102 ? 9.944 -32.472 -0.165 1.00 92.69 102 GLN A CA 1
ATOM 820 C C . GLN A 1 102 ? 9.570 -32.815 -1.613 1.00 92.69 102 GLN A C 1
ATOM 822 O O . GLN A 1 102 ? 9.760 -33.953 -2.023 1.00 92.69 102 GLN A O 1
ATOM 827 N N . GLU A 1 103 ? 9.051 -31.852 -2.379 1.00 93.00 103 GLU A N 1
ATOM 828 C CA . GLU A 1 103 ? 8.582 -32.072 -3.757 1.00 93.00 103 GLU A CA 1
ATOM 829 C C . GLU A 1 103 ? 9.723 -32.045 -4.786 1.00 93.00 103 GLU A C 1
ATOM 831 O O . GLU A 1 103 ? 9.709 -32.829 -5.728 1.00 93.00 103 GLU A O 1
ATOM 836 N N . PHE A 1 104 ? 10.722 -31.175 -4.605 1.00 93.44 104 PHE A N 1
ATOM 837 C CA . PHE A 1 104 ? 11.776 -30.915 -5.598 1.00 93.44 104 PHE A CA 1
ATOM 838 C C . PHE A 1 104 ? 13.195 -31.174 -5.081 1.00 93.44 104 PHE A C 1
ATOM 840 O O . PHE A 1 104 ? 14.171 -30.820 -5.742 1.00 93.44 104 PHE A O 1
ATOM 847 N N . GLY A 1 105 ? 13.329 -31.776 -3.897 1.00 91.06 105 GLY A N 1
ATOM 848 C CA . GLY A 1 105 ? 14.604 -31.943 -3.199 1.00 91.06 105 GLY A CA 1
ATOM 849 C C . GLY A 1 105 ? 15.681 -32.709 -3.965 1.00 91.06 105 GLY A C 1
ATOM 850 O O . GLY A 1 105 ? 16.848 -32.614 -3.585 1.00 91.06 105 GLY A O 1
ATOM 851 N N . ASP A 1 106 ? 15.306 -33.436 -5.021 1.00 90.25 106 ASP A N 1
ATOM 852 C CA . ASP A 1 106 ? 16.201 -34.162 -5.925 1.00 90.25 106 ASP A CA 1
ATOM 853 C C . ASP A 1 106 ? 16.880 -33.246 -6.960 1.00 90.25 106 ASP A C 1
ATOM 855 O O . ASP A 1 106 ? 18.046 -33.459 -7.308 1.00 90.25 106 ASP A O 1
ATOM 859 N N . GLU A 1 107 ? 16.227 -32.158 -7.362 1.00 91.06 107 GLU A N 1
ATOM 860 C CA . GLU A 1 107 ? 16.705 -31.230 -8.397 1.00 91.06 107 GLU A CA 1
ATOM 861 C C . GLU A 1 107 ? 17.189 -29.891 -7.825 1.00 91.06 107 GLU A C 1
ATOM 863 O O . GLU A 1 107 ? 18.069 -29.243 -8.400 1.00 91.06 107 GLU A O 1
ATOM 868 N N . ILE A 1 108 ? 16.640 -29.482 -6.678 1.00 93.81 108 ILE A N 1
ATOM 869 C CA . ILE A 1 108 ? 16.950 -28.221 -6.004 1.00 93.81 108 ILE A CA 1
ATOM 870 C C . ILE A 1 108 ? 17.158 -28.439 -4.505 1.00 93.81 108 ILE A C 1
ATOM 872 O O . ILE A 1 108 ? 16.359 -29.075 -3.821 1.00 93.81 108 ILE A O 1
ATOM 876 N N . GLN A 1 109 ? 18.253 -27.897 -3.974 1.00 95.88 109 GLN A N 1
ATOM 877 C CA . GLN A 1 109 ? 18.516 -27.889 -2.539 1.00 95.88 109 GLN A CA 1
ATOM 878 C C . GLN A 1 109 ? 18.034 -26.576 -1.927 1.00 95.88 109 GLN A C 1
ATOM 880 O O . GLN A 1 109 ? 18.566 -25.523 -2.263 1.00 95.88 109 GLN A O 1
ATOM 885 N N . PHE A 1 110 ? 17.118 -26.638 -0.963 1.00 95.38 110 PHE A N 1
ATOM 886 C CA . PHE A 1 110 ? 16.811 -25.507 -0.089 1.00 95.38 110 PHE A CA 1
ATOM 887 C C . PHE A 1 110 ? 17.661 -25.623 1.177 1.00 95.38 110 PHE A C 1
ATOM 889 O O . PHE A 1 110 ? 17.590 -26.624 1.887 1.00 95.38 110 PHE A O 1
ATOM 896 N N . MET A 1 111 ? 18.510 -24.634 1.431 1.00 96.00 111 MET A N 1
ATOM 897 C CA . MET A 1 111 ? 19.412 -24.570 2.578 1.00 96.00 111 MET A CA 1
ATOM 898 C C . MET A 1 111 ? 19.033 -23.363 3.430 1.00 96.00 111 MET A C 1
ATOM 900 O O . MET A 1 111 ? 19.198 -22.222 2.999 1.00 96.00 111 MET A O 1
ATOM 904 N N . MET A 1 112 ? 18.525 -23.611 4.636 1.00 95.94 112 MET A N 1
ATOM 905 C CA . MET A 1 112 ? 18.198 -22.539 5.574 1.00 95.94 112 MET A CA 1
ATOM 906 C C . MET A 1 112 ? 19.494 -21.989 6.177 1.00 95.94 112 MET A C 1
ATOM 908 O O . MET A 1 112 ? 20.313 -22.767 6.659 1.00 95.94 112 MET A O 1
ATOM 912 N N . ILE A 1 113 ? 19.684 -20.671 6.184 1.00 94.50 113 ILE A N 1
ATOM 913 C CA . ILE A 1 113 ? 20.862 -20.014 6.766 1.00 94.50 113 ILE A CA 1
ATOM 914 C C . ILE A 1 113 ? 20.413 -19.141 7.938 1.00 94.50 113 ILE A C 1
ATOM 916 O O . ILE A 1 113 ? 19.785 -18.103 7.742 1.00 94.50 113 ILE A O 1
ATOM 920 N N . ALA A 1 114 ? 20.695 -19.571 9.164 1.00 92.31 114 ALA A N 1
ATOM 921 C CA . ALA A 1 114 ? 20.343 -18.823 10.363 1.00 92.31 114 ALA A CA 1
ATOM 922 C C . ALA A 1 114 ? 21.393 -17.742 10.651 1.00 92.31 114 ALA A C 1
ATOM 924 O O . ALA A 1 114 ? 22.580 -18.054 10.747 1.00 92.31 114 ALA A O 1
ATOM 925 N N . PHE A 1 115 ? 20.958 -16.496 10.846 1.00 86.88 115 PHE A N 1
ATOM 926 C CA . PHE A 1 115 ? 21.823 -15.442 11.373 1.00 86.88 115 PHE A CA 1
ATOM 927 C C . PHE A 1 115 ? 22.199 -15.767 12.811 1.00 86.88 115 PHE A C 1
ATOM 929 O O . PHE A 1 115 ? 21.320 -16.001 13.648 1.00 86.88 115 PHE A O 1
ATOM 936 N N . ILE A 1 116 ? 23.501 -15.742 13.078 1.00 83.06 116 ILE A N 1
ATOM 937 C CA . ILE A 1 116 ? 24.061 -15.933 14.406 1.00 83.06 116 ILE A CA 1
ATOM 938 C C . ILE A 1 116 ? 24.886 -14.708 14.775 1.00 83.06 116 ILE A C 1
ATOM 940 O O . ILE A 1 116 ? 25.721 -14.253 14.001 1.00 83.06 116 ILE A O 1
ATOM 944 N N . ASP A 1 117 ? 24.679 -14.213 15.985 1.00 76.19 117 ASP A N 1
ATOM 945 C CA . ASP A 1 117 ? 25.528 -13.213 16.614 1.00 76.19 117 ASP A CA 1
ATOM 946 C C . ASP A 1 117 ? 25.767 -13.640 18.062 1.00 76.19 117 ASP A C 1
ATOM 948 O O . ASP A 1 117 ? 24.855 -13.689 18.889 1.00 76.19 117 ASP A O 1
ATOM 952 N N . ASN A 1 118 ? 27.013 -14.014 18.345 1.00 74.19 118 ASN A N 1
ATOM 953 C CA . ASN A 1 118 ? 27.416 -14.544 19.643 1.00 74.19 118 ASN A CA 1
ATOM 954 C C . ASN A 1 118 ? 27.883 -13.455 20.615 1.00 74.19 118 ASN A C 1
ATOM 956 O O . ASN A 1 118 ? 28.398 -13.791 21.682 1.00 74.19 118 ASN A O 1
ATOM 960 N N . SER A 1 119 ? 27.709 -12.173 20.278 1.00 67.81 119 SER A N 1
ATOM 961 C CA . SER A 1 119 ? 27.961 -11.088 21.222 1.00 67.81 119 SER A CA 1
ATOM 962 C C . SER A 1 119 ? 27.029 -11.177 22.435 1.00 67.81 119 SER A C 1
ATOM 964 O O . SER A 1 119 ? 25.887 -11.649 22.366 1.00 67.81 119 SER A O 1
ATOM 966 N N . GLU A 1 120 ? 27.551 -10.768 23.591 1.00 48.19 120 GLU A N 1
ATOM 967 C CA . GLU A 1 120 ? 26.813 -10.802 24.848 1.00 48.19 120 GLU A CA 1
ATOM 968 C C . GLU A 1 120 ? 25.574 -9.897 24.758 1.00 48.19 120 GLU A C 1
ATOM 970 O O . GLU A 1 120 ? 25.667 -8.721 24.415 1.00 48.19 120 GLU A O 1
ATOM 975 N N . GLY A 1 121 ? 24.395 -10.461 25.035 1.00 48.78 121 GLY A N 1
ATOM 976 C CA . GLY A 1 121 ? 23.117 -9.751 24.924 1.00 48.78 121 GLY A CA 1
ATOM 977 C C . GLY A 1 121 ? 22.505 -9.717 23.518 1.00 48.78 121 GLY A C 1
ATOM 978 O O . GLY A 1 121 ? 21.430 -9.137 23.356 1.00 48.78 121 GLY A O 1
ATOM 979 N N . SER A 1 122 ? 23.122 -10.353 22.513 1.00 60.12 122 SER A N 1
ATOM 980 C CA . SER A 1 122 ? 22.537 -10.412 21.173 1.00 60.12 122 SER A CA 1
ATOM 981 C C . SER A 1 122 ? 21.230 -11.202 21.137 1.00 60.12 122 SER A C 1
ATOM 983 O O . SER A 1 122 ? 21.127 -12.336 21.618 1.00 60.12 122 SER A O 1
ATOM 985 N N . PHE A 1 123 ? 20.230 -10.633 20.462 1.00 57.81 123 PHE A N 1
ATOM 986 C CA . PHE A 1 123 ? 18.982 -11.323 20.150 1.00 57.81 123 PHE A CA 1
ATOM 987 C C . PHE A 1 123 ? 19.175 -12.467 19.148 1.00 57.81 123 PHE A C 1
ATOM 989 O O . PHE A 1 123 ? 18.266 -13.272 18.998 1.00 57.81 123 PHE A O 1
ATOM 996 N N . HIS A 1 124 ? 20.316 -12.580 18.467 1.00 69.44 124 HIS A N 1
ATOM 997 C CA . HIS A 1 124 ? 20.576 -13.621 17.464 1.00 69.44 124 HIS A CA 1
ATOM 998 C C . HIS A 1 124 ? 21.592 -14.658 17.938 1.00 69.44 124 HIS A C 1
ATOM 1000 O O . HIS A 1 124 ? 22.262 -15.294 17.132 1.00 69.44 124 HIS A O 1
ATOM 1006 N N . HIS A 1 125 ? 21.677 -14.870 19.251 1.00 77.44 125 HIS A N 1
ATOM 1007 C CA . HIS A 1 125 ? 22.572 -15.869 19.813 1.00 77.44 125 HIS A CA 1
ATOM 1008 C C . HIS A 1 125 ? 22.305 -17.276 19.255 1.00 77.44 125 HIS A C 1
ATOM 1010 O O . HIS A 1 125 ? 21.162 -17.635 18.931 1.00 77.44 125 HIS A O 1
ATOM 1016 N N . TYR A 1 126 ? 23.369 -18.074 19.166 1.00 82.69 126 TYR A N 1
ATOM 1017 C CA . TYR A 1 126 ? 23.343 -19.423 18.606 1.00 82.69 126 TYR A CA 1
ATOM 1018 C C . TYR A 1 126 ? 22.286 -20.319 19.261 1.00 82.69 126 TYR A C 1
ATOM 1020 O O . TYR A 1 126 ? 21.373 -20.807 18.593 1.00 82.69 126 TYR A O 1
ATOM 1028 N N . GLU A 1 127 ? 22.380 -20.491 20.582 1.00 83.38 127 GLU A N 1
ATOM 1029 C CA . GLU A 1 127 ? 21.589 -21.488 21.308 1.00 83.38 127 GLU A CA 1
ATOM 1030 C C . GLU A 1 127 ? 20.072 -21.250 21.184 1.00 83.38 127 GLU A C 1
ATOM 1032 O O . GLU A 1 127 ? 19.352 -22.156 20.755 1.00 83.38 127 GLU A O 1
ATOM 1037 N N . PRO A 1 128 ? 19.543 -20.033 21.426 1.00 79.81 128 PRO A N 1
ATOM 1038 C CA . PRO A 1 128 ? 18.112 -19.791 21.273 1.00 79.81 128 PRO A CA 1
ATOM 1039 C C . PRO A 1 128 ? 17.609 -19.908 19.828 1.00 79.81 128 PRO A C 1
ATOM 1041 O O . PRO A 1 128 ? 16.460 -20.295 19.602 1.00 79.81 128 PRO A O 1
ATOM 1044 N N . THR A 1 129 ? 18.446 -19.568 18.844 1.00 85.38 129 THR A N 1
ATOM 1045 C CA . THR A 1 129 ? 18.100 -19.689 17.420 1.00 85.38 129 THR A CA 1
ATOM 1046 C C . THR A 1 129 ? 18.001 -21.157 17.013 1.00 85.38 129 THR A C 1
ATOM 1048 O O . THR A 1 129 ? 17.049 -21.553 16.332 1.00 85.38 129 THR A O 1
ATOM 1051 N N . LYS A 1 130 ? 18.930 -21.987 17.493 1.00 88.56 130 LYS A N 1
ATOM 1052 C CA . LYS A 1 130 ? 18.910 -23.435 17.295 1.00 88.56 130 LYS A CA 1
ATOM 1053 C C . LYS A 1 130 ? 17.694 -24.083 17.945 1.00 88.56 130 LYS A C 1
ATOM 1055 O O . LYS A 1 130 ? 16.936 -24.748 17.245 1.00 88.56 130 LYS A O 1
ATOM 1060 N N . VAL A 1 131 ? 17.442 -23.814 19.227 1.00 86.38 131 VAL A N 1
ATOM 1061 C CA . VAL A 1 131 ? 16.276 -24.347 19.960 1.00 86.38 131 VAL A CA 1
ATOM 1062 C C . VAL A 1 131 ? 14.963 -24.026 19.246 1.00 86.38 131 VAL A C 1
ATOM 1064 O O . VAL A 1 131 ? 14.100 -24.898 19.118 1.00 86.38 131 VAL A O 1
ATOM 1067 N N . LEU A 1 132 ? 14.810 -22.798 18.738 1.00 85.06 132 LEU A N 1
ATOM 1068 C CA . LEU A 1 132 ? 13.627 -22.412 17.971 1.00 85.06 132 LEU A CA 1
ATOM 1069 C C . LEU A 1 132 ? 13.467 -23.268 16.708 1.00 85.06 132 LEU A C 1
ATOM 1071 O O . LEU A 1 132 ? 12.374 -23.780 16.460 1.00 85.06 132 LEU A O 1
ATOM 1075 N N . TYR A 1 133 ? 14.530 -23.423 15.913 1.00 90.25 133 TYR A N 1
ATOM 1076 C CA . TYR A 1 133 ? 14.470 -24.224 14.691 1.00 90.25 133 TYR A CA 1
ATOM 1077 C C . TYR A 1 133 ? 14.133 -25.684 14.992 1.00 90.25 133 TYR A C 1
ATOM 1079 O O . TYR A 1 133 ? 13.235 -26.229 14.357 1.00 90.25 133 TYR A O 1
ATOM 1087 N N . GLU A 1 134 ? 14.784 -26.290 15.987 1.00 90.12 134 GLU A N 1
ATOM 1088 C CA . GLU A 1 134 ? 14.543 -27.682 16.382 1.00 90.12 134 GLU A CA 1
ATOM 1089 C C . GLU A 1 134 ? 13.100 -27.899 16.850 1.00 90.12 134 GLU A C 1
ATOM 1091 O O . GLU A 1 134 ? 12.406 -28.797 16.369 1.00 90.12 134 GLU A O 1
ATOM 1096 N N . THR A 1 135 ? 12.591 -26.994 17.688 1.00 85.75 135 THR A N 1
ATOM 1097 C CA . THR A 1 135 ? 11.201 -27.042 18.166 1.00 85.75 135 THR A CA 1
ATOM 1098 C C . THR A 1 135 ? 10.209 -26.949 17.006 1.00 85.75 135 THR A C 1
ATOM 1100 O O . THR A 1 135 ? 9.251 -27.721 16.916 1.00 85.75 135 THR A O 1
ATOM 1103 N N . LEU A 1 136 ? 10.421 -25.998 16.089 1.00 87.94 136 LEU A N 1
ATOM 1104 C CA . LEU A 1 136 ? 9.565 -25.832 14.914 1.00 87.94 136 LEU A CA 1
ATOM 1105 C C . LEU A 1 136 ? 9.684 -27.017 13.957 1.00 87.94 136 LEU A C 1
ATOM 1107 O O . LEU A 1 136 ? 8.684 -27.407 13.352 1.00 87.94 136 LEU A O 1
ATOM 1111 N N . ARG A 1 137 ? 10.878 -27.594 13.828 1.00 91.81 137 ARG A N 1
ATOM 1112 C CA . ARG A 1 137 ? 11.147 -28.760 12.995 1.00 91.81 137 ARG A CA 1
ATOM 1113 C C . ARG A 1 137 ? 10.356 -29.965 13.468 1.00 91.81 137 ARG A C 1
ATOM 1115 O O . ARG A 1 137 ? 9.664 -30.570 12.652 1.00 91.81 137 ARG A O 1
ATOM 1122 N N . GLU A 1 138 ? 10.407 -30.279 14.754 1.00 89.56 138 GLU A N 1
ATOM 1123 C CA . GLU A 1 138 ? 9.626 -31.368 15.341 1.00 89.56 138 GLU A CA 1
ATOM 1124 C C . GLU A 1 138 ? 8.125 -31.099 15.212 1.00 89.56 138 GLU A C 1
ATOM 1126 O O . GLU A 1 138 ? 7.382 -31.912 14.655 1.00 89.56 138 GLU A O 1
ATOM 1131 N N . LYS A 1 139 ? 7.679 -29.912 15.642 1.00 86.69 139 LYS A N 1
ATOM 1132 C CA . LYS A 1 139 ? 6.256 -29.548 15.666 1.00 86.69 139 LYS A CA 1
ATOM 1133 C C . LYS A 1 139 ? 5.621 -29.516 14.275 1.00 86.69 139 LYS A C 1
ATOM 1135 O O . LYS A 1 139 ? 4.459 -29.887 14.122 1.00 86.69 139 LYS A O 1
ATOM 1140 N N . ARG A 1 140 ? 6.361 -29.058 13.262 1.00 88.25 140 ARG A N 1
ATOM 1141 C CA . ARG A 1 140 ? 5.866 -28.867 11.887 1.00 88.25 140 ARG A CA 1
ATOM 1142 C C . ARG A 1 140 ? 6.403 -29.901 10.895 1.00 88.25 140 ARG A C 1
ATOM 1144 O O . ARG A 1 140 ? 6.140 -29.767 9.703 1.00 88.25 140 ARG A O 1
ATOM 1151 N N . LYS A 1 141 ? 7.123 -30.925 11.370 1.00 91.69 141 LYS A N 1
ATOM 1152 C CA . LYS A 1 141 ? 7.732 -31.995 10.556 1.00 91.69 141 LYS A CA 1
ATOM 1153 C C . LYS A 1 141 ? 8.605 -31.449 9.417 1.00 91.69 141 LYS A C 1
ATOM 1155 O O . LYS A 1 141 ? 8.468 -31.855 8.261 1.00 91.69 141 LYS A O 1
ATOM 1160 N N . LEU A 1 142 ? 9.475 -30.492 9.741 1.00 93.44 142 LEU A N 1
ATOM 1161 C CA . LEU A 1 142 ? 10.382 -29.889 8.763 1.00 93.44 142 LEU A CA 1
ATOM 1162 C C . LEU A 1 142 ? 11.556 -30.841 8.451 1.00 93.44 142 LEU A C 1
ATOM 1164 O O . LEU A 1 142 ? 12.036 -31.569 9.319 1.00 93.44 142 LEU A O 1
ATOM 1168 N N . SER A 1 143 ? 12.028 -30.839 7.208 1.00 91.50 143 SER A N 1
ATOM 1169 C CA . SER A 1 143 ? 13.099 -31.707 6.699 1.00 91.50 143 SER A CA 1
ATOM 1170 C C . SER A 1 143 ? 14.209 -30.950 5.970 1.00 91.50 143 SER A C 1
ATOM 1172 O O . SER A 1 143 ? 15.135 -31.575 5.465 1.00 91.50 143 SER A O 1
ATOM 1174 N N . MET A 1 144 ? 14.122 -29.621 5.885 1.00 94.25 144 MET A N 1
ATOM 1175 C CA . MET A 1 144 ? 15.172 -28.805 5.272 1.00 94.25 144 MET A CA 1
ATOM 1176 C C . MET A 1 144 ? 16.437 -28.818 6.144 1.00 94.25 144 MET A C 1
ATOM 1178 O O . MET A 1 144 ? 16.320 -28.802 7.370 1.00 94.25 144 MET A O 1
ATOM 1182 N N . PRO A 1 145 ? 17.639 -28.820 5.547 1.00 95.81 145 PRO A N 1
ATOM 1183 C CA . PRO A 1 145 ? 18.868 -28.572 6.284 1.00 95.81 145 PRO A CA 1
ATOM 1184 C C . PRO A 1 145 ? 18.970 -27.113 6.736 1.00 95.81 145 PRO A C 1
ATOM 1186 O O . PRO A 1 145 ? 18.465 -26.205 6.065 1.00 95.81 145 PRO A O 1
ATOM 1189 N N . CYS A 1 146 ? 19.649 -26.892 7.861 1.00 96.06 146 CYS A N 1
ATOM 1190 C CA . CYS A 1 146 ? 19.898 -25.563 8.410 1.00 96.06 146 CYS A CA 1
ATOM 1191 C C . CYS A 1 146 ? 21.373 -25.398 8.767 1.00 96.06 146 CYS A C 1
ATOM 1193 O O . CYS A 1 146 ? 21.926 -26.219 9.491 1.00 96.06 146 CYS A O 1
ATOM 1195 N N . ALA A 1 147 ? 21.999 -24.335 8.273 1.00 95.00 147 ALA A N 1
ATOM 1196 C CA . ALA A 1 147 ? 23.328 -23.900 8.676 1.00 95.00 147 ALA A CA 1
ATOM 1197 C C . ALA A 1 147 ? 23.210 -22.735 9.666 1.00 95.00 147 ALA A C 1
ATOM 1199 O O . ALA A 1 147 ? 22.424 -21.811 9.441 1.00 95.00 147 ALA A O 1
ATOM 1200 N N . TYR A 1 148 ? 23.995 -22.766 10.739 1.00 91.12 148 TYR A N 1
ATOM 1201 C CA . TYR A 1 148 ? 24.065 -21.701 11.742 1.00 91.12 148 TYR A CA 1
ATOM 1202 C C . TYR A 1 148 ? 25.391 -20.953 11.577 1.00 91.12 148 TYR A C 1
ATOM 1204 O O . TYR A 1 148 ? 26.394 -21.315 12.186 1.00 91.12 148 TYR A O 1
ATOM 1212 N N . GLU A 1 149 ? 25.417 -19.945 10.703 1.00 79.62 149 GLU A N 1
ATOM 1213 C CA . GLU A 1 149 ? 26.665 -19.350 10.204 1.00 79.62 149 GLU A CA 1
ATOM 1214 C C . GLU A 1 149 ? 26.582 -17.819 10.137 1.00 79.62 149 GLU A C 1
ATOM 1216 O O . GLU A 1 149 ? 25.763 -17.267 9.401 1.00 79.62 149 GLU A O 1
ATOM 1221 N N . SER A 1 150 ? 27.476 -17.132 10.852 1.00 73.31 150 SER A N 1
ATOM 1222 C CA . SER A 1 150 ? 27.578 -15.665 10.851 1.00 73.31 150 SER A CA 1
ATOM 1223 C C . SER A 1 150 ? 28.517 -15.142 9.760 1.00 73.31 150 SER A C 1
ATOM 1225 O O . SER A 1 150 ? 28.299 -14.064 9.205 1.00 73.31 150 SER A O 1
ATOM 1227 N N . ALA A 1 151 ? 29.537 -15.916 9.376 1.00 75.75 151 ALA A N 1
ATOM 1228 C CA . ALA A 1 151 ? 30.573 -15.454 8.455 1.00 75.75 151 ALA A CA 1
ATOM 1229 C C . ALA A 1 151 ? 30.031 -15.207 7.042 1.00 75.75 151 ALA A C 1
ATOM 1231 O O . ALA A 1 151 ? 30.495 -14.307 6.341 1.00 75.75 151 ALA A O 1
ATOM 1232 N N . LEU A 1 152 ? 29.041 -15.993 6.606 1.00 81.00 152 LEU A N 1
ATOM 1233 C CA . LEU A 1 152 ? 28.431 -15.815 5.289 1.00 81.00 152 LEU A CA 1
ATOM 1234 C C . LEU A 1 152 ? 27.622 -14.517 5.213 1.00 81.00 152 LEU A C 1
ATOM 1236 O O . LEU A 1 152 ? 27.684 -13.812 4.208 1.00 81.00 152 LEU A O 1
ATOM 1240 N N . GLN A 1 153 ? 26.904 -14.207 6.293 1.00 74.75 153 GLN A N 1
ATOM 1241 C CA . GLN A 1 153 ? 26.114 -12.993 6.436 1.00 74.75 153 GLN A CA 1
ATOM 1242 C C . GLN A 1 153 ? 27.004 -11.749 6.313 1.00 74.75 153 GLN A C 1
ATOM 1244 O O . GLN A 1 153 ? 26.743 -10.881 5.481 1.00 74.75 153 GLN A O 1
ATOM 1249 N N . GLU A 1 154 ? 28.080 -11.687 7.100 1.00 71.69 154 GLU A N 1
ATOM 1250 C CA . GLU A 1 154 ? 29.030 -10.569 7.086 1.00 71.69 154 GLU A CA 1
ATOM 1251 C C . GLU A 1 154 ? 29.726 -10.439 5.731 1.00 71.69 154 GLU A C 1
ATOM 1253 O O . GLU A 1 154 ? 29.826 -9.348 5.165 1.00 71.69 154 GLU A O 1
ATOM 1258 N N . ARG A 1 155 ? 30.168 -11.569 5.168 1.00 74.88 155 ARG A N 1
ATOM 1259 C CA . ARG A 1 155 ? 30.878 -11.592 3.889 1.00 74.88 155 ARG A CA 1
ATOM 1260 C C . ARG A 1 155 ? 30.026 -11.058 2.743 1.00 74.88 155 ARG A C 1
ATOM 1262 O O . ARG A 1 155 ? 30.566 -10.360 1.883 1.00 74.88 155 ARG A O 1
ATOM 1269 N N . PHE A 1 156 ? 28.737 -11.387 2.731 1.00 78.25 156 PHE A N 1
ATOM 1270 C CA . PHE A 1 156 ? 27.770 -10.949 1.723 1.00 78.25 156 PHE A CA 1
ATOM 1271 C C . PHE A 1 156 ? 26.953 -9.722 2.155 1.00 78.25 156 PHE A C 1
ATOM 1273 O O . PHE A 1 156 ? 25.938 -9.424 1.538 1.00 78.25 156 PHE A O 1
ATOM 1280 N N . GLY A 1 157 ? 27.357 -9.009 3.213 1.00 68.94 157 GLY A N 1
ATOM 1281 C CA . GLY A 1 157 ? 26.686 -7.772 3.626 1.00 68.94 157 GLY A CA 1
ATOM 1282 C C . GLY A 1 157 ? 25.169 -7.913 3.825 1.00 68.94 157 GLY A C 1
ATOM 1283 O O . GLY A 1 157 ? 24.425 -6.970 3.555 1.00 68.94 157 GLY A O 1
ATOM 1284 N N . ILE A 1 158 ? 24.695 -9.088 4.253 1.00 73.00 158 ILE A N 1
ATOM 1285 C CA . ILE A 1 158 ? 23.264 -9.377 4.400 1.00 73.00 158 ILE A CA 1
ATOM 1286 C C . ILE A 1 158 ? 22.848 -8.979 5.818 1.00 73.00 158 ILE A C 1
ATOM 1288 O O . ILE A 1 158 ? 23.171 -9.655 6.783 1.00 73.00 158 ILE A O 1
ATOM 1292 N N . TYR A 1 159 ? 22.116 -7.881 5.984 1.00 65.81 159 TYR A N 1
ATOM 1293 C CA . TYR A 1 159 ? 21.763 -7.373 7.325 1.00 65.81 159 TYR A CA 1
ATOM 1294 C C . TYR A 1 159 ? 20.290 -7.535 7.695 1.00 65.81 159 TYR A C 1
ATOM 1296 O O . TYR A 1 159 ? 19.869 -7.120 8.772 1.00 65.81 159 TYR A O 1
ATOM 1304 N N . SER A 1 160 ? 19.487 -8.126 6.815 1.00 63.09 160 SER A N 1
ATOM 1305 C CA . SER A 1 160 ? 18.058 -8.312 7.038 1.00 63.09 160 SER A CA 1
ATOM 1306 C C . SER A 1 160 ? 17.571 -9.637 6.464 1.00 63.09 160 SER A C 1
ATOM 1308 O O . SER A 1 160 ? 18.149 -10.183 5.527 1.00 63.09 160 SER A O 1
ATOM 1310 N N . ALA A 1 161 ? 16.496 -10.158 7.051 1.00 71.56 161 ALA A N 1
ATOM 1311 C CA . ALA A 1 161 ? 15.768 -11.316 6.553 1.00 71.56 161 ALA A CA 1
ATOM 1312 C C . ALA A 1 161 ? 14.256 -11.005 6.522 1.00 71.56 161 ALA A C 1
ATOM 1314 O O . ALA A 1 161 ? 13.790 -10.163 7.299 1.00 71.56 161 ALA A O 1
ATOM 1315 N N . PRO A 1 162 ? 13.452 -11.664 5.663 1.00 75.12 162 PRO A N 1
ATOM 1316 C CA . PRO A 1 162 ? 13.805 -12.791 4.795 1.00 75.12 162 PRO A CA 1
ATOM 1317 C C . PRO A 1 162 ? 14.654 -12.368 3.594 1.00 75.12 162 PRO A C 1
ATOM 1319 O O . PRO A 1 162 ? 14.332 -11.381 2.936 1.00 75.12 162 PRO A O 1
ATOM 1322 N N . TYR A 1 163 ? 15.688 -13.148 3.287 1.00 83.88 163 TYR A N 1
ATOM 1323 C CA . TYR A 1 163 ? 16.573 -12.914 2.147 1.00 83.88 163 TYR A CA 1
ATOM 1324 C C . TYR A 1 163 ? 16.953 -14.258 1.526 1.00 83.88 163 TYR A C 1
ATOM 1326 O O . TYR A 1 163 ? 17.333 -15.175 2.238 1.00 83.88 163 TYR A O 1
ATOM 1334 N N . MET A 1 164 ? 16.813 -14.417 0.215 1.00 89.25 164 MET A N 1
ATOM 1335 C CA . MET A 1 164 ? 16.958 -15.704 -0.463 1.00 89.25 164 MET A CA 1
ATOM 1336 C C . MET A 1 164 ? 17.800 -15.554 -1.723 1.00 89.25 164 MET A C 1
ATOM 1338 O O . MET A 1 164 ? 17.458 -14.747 -2.577 1.00 89.25 164 MET A O 1
ATOM 1342 N N . ILE A 1 165 ? 18.845 -16.364 -1.883 1.00 90.88 165 ILE A N 1
ATOM 1343 C CA . ILE A 1 165 ? 19.679 -16.402 -3.096 1.00 90.88 165 ILE A CA 1
ATOM 1344 C C . ILE A 1 165 ? 19.389 -17.694 -3.852 1.00 90.88 165 ILE A C 1
ATOM 1346 O O . ILE A 1 165 ? 19.457 -18.774 -3.270 1.00 90.88 165 ILE A O 1
ATOM 1350 N N . ILE A 1 166 ? 19.101 -17.589 -5.147 1.00 91.75 166 ILE A N 1
ATOM 1351 C CA . ILE A 1 166 ? 18.817 -18.717 -6.037 1.00 91.75 166 ILE A CA 1
ATOM 1352 C C . ILE A 1 166 ? 19.963 -18.851 -7.033 1.00 91.75 166 ILE A C 1
ATOM 1354 O O . ILE A 1 166 ? 20.261 -17.920 -7.784 1.00 91.75 166 ILE A O 1
ATOM 1358 N N . ILE A 1 167 ? 20.585 -20.022 -7.042 1.00 94.06 167 ILE A N 1
ATOM 1359 C CA . ILE A 1 167 ? 21.794 -20.344 -7.797 1.00 94.06 167 ILE A CA 1
ATOM 1360 C C . ILE A 1 167 ? 21.475 -21.526 -8.712 1.00 94.06 167 ILE A C 1
ATOM 1362 O O . ILE A 1 167 ? 20.894 -22.520 -8.270 1.00 94.06 167 ILE A O 1
ATOM 1366 N N . ASP A 1 168 ? 21.834 -21.414 -9.986 1.00 93.25 168 ASP A N 1
ATOM 1367 C CA . ASP A 1 168 ? 21.600 -22.477 -10.964 1.00 93.25 168 ASP A CA 1
ATOM 1368 C C . ASP A 1 168 ? 22.707 -23.552 -10.969 1.00 93.25 168 ASP A C 1
ATOM 1370 O O . ASP A 1 168 ? 23.763 -23.358 -10.360 1.00 93.25 168 ASP A O 1
ATOM 1374 N N . PRO A 1 169 ? 22.509 -24.681 -11.682 1.00 94.56 169 PRO A N 1
ATOM 1375 C CA . PRO A 1 169 ? 23.479 -25.776 -11.759 1.00 94.56 169 PRO A CA 1
ATOM 1376 C C . PRO A 1 169 ? 24.882 -25.386 -12.235 1.00 94.56 169 PRO A C 1
ATOM 1378 O O . PRO A 1 169 ? 25.842 -26.116 -11.969 1.00 94.56 169 PRO A O 1
ATOM 1381 N N . THR A 1 170 ? 25.019 -24.262 -12.945 1.00 93.06 170 THR A N 1
ATOM 1382 C CA . THR A 1 170 ? 26.307 -23.754 -13.439 1.00 93.06 170 THR A CA 1
ATOM 1383 C C . THR A 1 170 ? 27.008 -22.840 -12.432 1.00 93.06 170 THR A C 1
ATOM 1385 O O . THR A 1 170 ? 28.178 -22.503 -12.617 1.00 93.06 170 THR A O 1
ATOM 1388 N N . GLY A 1 171 ? 26.333 -22.496 -11.332 1.00 93.31 171 GLY A N 1
ATOM 1389 C CA . GLY A 1 171 ? 26.835 -21.614 -10.283 1.00 93.31 171 GLY A CA 1
ATOM 1390 C C . GLY A 1 171 ? 26.530 -20.136 -10.526 1.00 93.31 171 GLY A C 1
ATOM 1391 O O . GLY A 1 171 ? 27.156 -19.288 -9.893 1.00 93.31 171 GLY A O 1
ATOM 1392 N N . ILE A 1 172 ? 25.606 -19.806 -11.434 1.00 91.75 172 ILE A N 1
ATOM 1393 C CA . ILE A 1 172 ? 25.189 -18.422 -11.693 1.00 91.75 172 ILE A CA 1
ATOM 1394 C C . ILE A 1 172 ? 24.044 -18.044 -10.752 1.00 91.75 172 ILE A C 1
ATOM 1396 O O . ILE A 1 172 ? 23.098 -18.812 -10.560 1.00 91.75 172 ILE A O 1
ATOM 1400 N N . VAL A 1 173 ? 24.109 -16.841 -10.179 1.00 89.38 173 VAL A N 1
ATOM 1401 C CA . VAL A 1 173 ? 23.019 -16.276 -9.375 1.00 89.38 173 VAL A CA 1
ATOM 1402 C C . VAL A 1 173 ? 21.882 -15.878 -10.308 1.00 89.38 173 VAL A C 1
ATOM 1404 O O . VAL A 1 173 ? 22.034 -15.006 -11.162 1.00 89.38 173 VAL A O 1
ATOM 1407 N N . ARG A 1 174 ? 20.720 -16.507 -10.151 1.00 84.06 174 ARG A N 1
ATOM 1408 C CA . ARG A 1 174 ? 19.543 -16.253 -10.995 1.00 84.06 174 ARG A CA 1
ATOM 1409 C C . ARG A 1 174 ? 18.573 -15.267 -10.388 1.00 84.06 174 ARG A C 1
ATOM 1411 O O . ARG A 1 174 ? 17.909 -14.552 -11.130 1.00 84.06 174 ARG A O 1
ATOM 1418 N N . ALA A 1 175 ? 18.502 -15.218 -9.067 1.00 79.75 175 ALA A N 1
ATOM 1419 C CA . ALA A 1 175 ? 17.689 -14.250 -8.357 1.00 79.75 175 ALA A CA 1
ATOM 1420 C C . ALA A 1 175 ? 18.146 -14.128 -6.906 1.00 79.75 175 ALA A C 1
ATOM 1422 O O . ALA A 1 175 ? 18.686 -15.068 -6.325 1.00 79.75 175 ALA A O 1
ATOM 1423 N N . ILE A 1 176 ? 17.881 -12.964 -6.330 1.00 79.19 176 ILE A N 1
ATOM 1424 C CA . ILE A 1 176 ? 18.042 -12.669 -4.911 1.00 79.19 176 ILE A CA 1
ATOM 1425 C C . ILE A 1 176 ? 16.703 -12.079 -4.484 1.00 79.19 176 ILE A C 1
ATOM 1427 O O . ILE A 1 176 ? 16.377 -11.045 -5.028 1.00 79.19 176 ILE A O 1
ATOM 1431 N N . THR A 1 177 ? 15.898 -12.707 -3.625 1.00 74.56 177 THR A N 1
ATOM 1432 C CA . THR A 1 177 ? 14.473 -12.371 -3.377 1.00 74.56 177 THR A CA 1
ATOM 1433 C C . THR A 1 177 ? 14.070 -12.572 -1.916 1.00 74.56 177 THR A C 1
ATOM 1435 O O . THR A 1 177 ? 14.785 -13.205 -1.153 1.00 74.56 177 THR A O 1
ATOM 1438 N N . GLY A 1 178 ? 12.896 -12.092 -1.494 1.00 68.25 178 GLY A N 1
ATOM 1439 C CA . GLY A 1 178 ? 12.298 -12.488 -0.211 1.00 68.25 178 GLY A CA 1
ATOM 1440 C C . GLY A 1 178 ? 11.628 -13.869 -0.282 1.00 68.25 178 GLY A C 1
ATOM 1441 O O . GLY A 1 178 ? 11.013 -14.215 -1.294 1.00 68.25 178 GLY A O 1
ATOM 1442 N N . GLY A 1 179 ? 11.663 -14.643 0.811 1.00 61.25 179 GLY A N 1
ATOM 1443 C CA . GLY A 1 179 ? 11.102 -16.008 0.872 1.00 61.25 179 GLY A CA 1
ATOM 1444 C C . GLY A 1 179 ? 9.583 -16.117 0.632 1.00 61.25 179 GLY A C 1
ATOM 1445 O O . GLY A 1 179 ? 9.062 -17.186 0.300 1.00 61.25 179 GLY A O 1
ATOM 1446 N N . ASN A 1 180 ? 8.837 -15.011 0.723 1.00 60.03 180 ASN A N 1
ATOM 1447 C CA . ASN A 1 180 ? 7.393 -15.000 0.470 1.00 60.03 180 ASN A CA 1
ATOM 1448 C C . ASN A 1 180 ? 7.030 -15.143 -1.016 1.00 60.03 180 ASN A C 1
ATOM 1450 O O . ASN A 1 180 ? 5.947 -15.643 -1.300 1.00 60.03 180 ASN A O 1
ATOM 1454 N N . ASN A 1 181 ? 7.932 -14.807 -1.941 1.00 63.62 181 ASN A N 1
ATOM 1455 C CA . ASN A 1 181 ? 7.614 -14.711 -3.369 1.00 63.62 181 ASN A CA 1
ATOM 1456 C C . ASN A 1 181 ? 7.854 -16.002 -4.184 1.00 63.62 181 ASN A C 1
ATOM 1458 O O . ASN A 1 181 ? 7.552 -16.073 -5.375 1.00 63.62 181 ASN A O 1
ATOM 1462 N N . MET A 1 182 ? 8.393 -17.048 -3.556 1.00 74.38 182 MET A N 1
ATOM 1463 C CA . MET A 1 182 ? 8.555 -18.352 -4.203 1.00 74.38 182 MET A CA 1
ATOM 1464 C C . MET A 1 182 ? 7.245 -19.158 -4.159 1.00 74.38 182 MET A C 1
ATOM 1466 O O . MET A 1 182 ? 6.694 -19.355 -3.068 1.00 74.38 182 MET A O 1
ATOM 1470 N N . THR A 1 183 ? 6.788 -19.646 -5.319 1.00 79.81 183 THR A N 1
ATOM 1471 C CA . THR A 1 183 ? 5.610 -20.524 -5.505 1.00 79.81 183 THR A CA 1
ATOM 1472 C C . THR A 1 183 ? 6.021 -21.831 -6.191 1.00 79.81 183 THR A C 1
ATOM 1474 O O . THR A 1 183 ? 7.103 -21.904 -6.778 1.00 79.81 183 THR A O 1
ATOM 1477 N N . VAL A 1 184 ? 5.162 -22.858 -6.157 1.00 79.25 184 VAL A N 1
ATOM 1478 C CA . VAL A 1 184 ? 5.418 -24.152 -6.826 1.00 79.25 184 VAL A CA 1
ATOM 1479 C C . VAL A 1 184 ? 5.649 -23.951 -8.326 1.00 79.25 184 VAL A C 1
ATOM 1481 O O . VAL A 1 184 ? 6.570 -24.522 -8.908 1.00 79.25 184 VAL A O 1
ATOM 1484 N N . GLU A 1 185 ? 4.842 -23.106 -8.957 1.00 79.62 185 GLU A N 1
ATOM 1485 C CA . GLU A 1 185 ? 4.890 -22.798 -10.386 1.00 79.62 185 GLU A CA 1
ATOM 1486 C C . GLU A 1 185 ? 6.204 -22.109 -10.748 1.00 79.62 185 GLU A C 1
ATOM 1488 O O . GLU A 1 185 ? 6.802 -22.424 -11.777 1.00 79.62 185 GLU A O 1
ATOM 1493 N N . LYS A 1 186 ? 6.687 -21.205 -9.887 1.00 83.62 186 LYS A N 1
ATOM 1494 C CA . LYS A 1 186 ? 7.973 -20.527 -10.083 1.00 83.62 186 LYS A CA 1
ATOM 1495 C C . LYS A 1 186 ? 9.150 -21.482 -9.898 1.00 83.62 186 LYS A C 1
ATOM 1497 O O . LYS A 1 186 ? 10.070 -21.439 -10.709 1.00 83.62 186 LYS A O 1
ATOM 1502 N N . VAL A 1 187 ? 9.104 -22.388 -8.917 1.00 85.81 187 VAL A N 1
ATOM 1503 C CA . VAL A 1 187 ? 10.125 -23.444 -8.776 1.00 85.81 187 VAL A CA 1
ATOM 1504 C C . VAL A 1 187 ? 10.145 -24.325 -10.026 1.00 85.81 187 VAL A C 1
ATOM 1506 O O . VAL A 1 187 ? 11.197 -24.486 -10.640 1.00 85.81 187 VAL A O 1
ATOM 1509 N N . LYS A 1 188 ? 8.983 -24.801 -10.490 1.00 85.38 188 LYS A N 1
ATOM 1510 C CA . LYS A 1 188 ? 8.875 -25.569 -11.743 1.00 85.38 188 LYS A CA 1
ATOM 1511 C C . LYS A 1 188 ? 9.388 -24.782 -12.947 1.00 85.38 188 LYS A C 1
ATOM 1513 O O . LYS A 1 188 ? 10.026 -25.355 -13.824 1.00 85.38 188 LYS A O 1
ATOM 1518 N N . ALA A 1 189 ? 9.122 -23.480 -13.020 1.00 83.94 189 ALA A N 1
ATOM 1519 C CA . ALA A 1 189 ? 9.634 -22.636 -14.092 1.00 83.94 189 ALA A CA 1
ATOM 1520 C C . ALA A 1 189 ? 11.171 -22.563 -14.071 1.00 83.94 189 ALA A C 1
ATOM 1522 O O . ALA A 1 189 ? 11.774 -22.747 -15.127 1.00 83.94 189 ALA A O 1
ATOM 1523 N N . LEU A 1 190 ? 11.789 -22.372 -12.897 1.00 84.88 190 LEU A N 1
ATOM 1524 C CA . LEU A 1 190 ? 13.251 -22.383 -12.736 1.00 84.88 190 LEU A CA 1
ATOM 1525 C C . LEU A 1 190 ? 13.856 -23.716 -13.182 1.00 84.88 190 LEU A C 1
ATOM 1527 O O . LEU A 1 190 ? 14.770 -23.723 -14.004 1.00 84.88 190 LEU A O 1
ATOM 1531 N N . LEU A 1 191 ? 13.311 -24.836 -12.694 1.00 85.94 191 LEU A N 1
ATOM 1532 C CA . LEU A 1 191 ? 13.790 -26.180 -13.038 1.00 85.94 191 LEU A CA 1
ATOM 1533 C C . LEU A 1 191 ? 13.712 -26.450 -14.548 1.00 85.94 191 LEU A C 1
ATOM 1535 O O . LEU A 1 191 ? 14.634 -27.013 -15.127 1.00 85.94 191 LEU A O 1
ATOM 1539 N N . ASN A 1 192 ? 12.673 -25.939 -15.213 1.00 84.69 192 ASN A N 1
ATOM 1540 C CA . ASN A 1 192 ? 12.512 -26.014 -16.669 1.00 84.69 192 ASN A CA 1
ATOM 1541 C C . ASN A 1 192 ? 13.331 -24.963 -17.449 1.00 84.69 192 ASN A C 1
ATOM 1543 O O . ASN A 1 192 ? 13.055 -24.711 -18.624 1.00 84.69 192 ASN A O 1
ATOM 1547 N N . GLY A 1 193 ? 14.296 -24.297 -16.810 1.00 75.81 193 GLY A N 1
ATOM 1548 C CA . GLY A 1 193 ? 15.184 -23.322 -17.446 1.00 75.81 193 GLY A CA 1
ATOM 1549 C C . GLY A 1 193 ? 14.531 -21.981 -17.796 1.00 75.81 193 GLY A C 1
ATOM 1550 O O . GLY A 1 193 ? 15.146 -21.167 -18.486 1.00 75.81 193 GLY A O 1
ATOM 1551 N N . LYS A 1 194 ? 13.304 -21.717 -17.330 1.00 73.69 194 LYS A N 1
ATOM 1552 C CA . LYS A 1 194 ? 12.628 -20.425 -17.513 1.00 73.69 194 LYS A CA 1
ATOM 1553 C C . LYS A 1 194 ? 13.102 -19.423 -16.455 1.00 73.69 194 LYS A C 1
ATOM 1555 O O . LYS A 1 194 ? 13.584 -19.797 -15.391 1.00 73.69 194 LYS A O 1
ATOM 1560 N N . ASN A 1 195 ? 12.919 -18.134 -16.740 1.00 69.12 195 ASN A N 1
ATOM 1561 C CA . ASN A 1 195 ? 13.176 -17.038 -15.802 1.00 69.12 195 ASN A CA 1
ATOM 1562 C C . ASN A 1 195 ? 11.843 -16.535 -15.228 1.00 69.12 195 ASN A C 1
ATOM 1564 O O . ASN A 1 195 ? 11.253 -15.622 -15.810 1.00 69.12 195 ASN A O 1
ATOM 1568 N N . PRO A 1 196 ? 11.308 -17.139 -14.150 1.00 66.06 196 PRO A N 1
ATOM 1569 C CA . PRO A 1 196 ? 10.119 -16.605 -13.514 1.00 66.06 196 PRO A CA 1
ATOM 1570 C C . PRO A 1 196 ? 10.417 -15.255 -12.870 1.00 66.06 196 PRO A C 1
ATOM 1572 O O . PRO A 1 196 ? 11.518 -14.974 -12.403 1.00 66.06 196 PRO A O 1
ATOM 1575 N N . VAL A 1 197 ? 9.374 -14.444 -12.823 1.00 61.38 197 VAL A N 1
ATOM 1576 C CA . VAL A 1 197 ? 9.377 -13.120 -12.222 1.00 61.38 197 VAL A CA 1
ATOM 1577 C C . VAL A 1 197 ? 9.484 -13.259 -10.690 1.00 61.38 197 VAL A C 1
ATOM 1579 O O . VAL A 1 197 ? 8.597 -13.833 -10.045 1.00 61.38 197 VAL A O 1
ATOM 1582 N N . LEU A 1 198 ? 10.596 -12.784 -10.119 1.00 64.69 198 LEU A N 1
ATOM 1583 C CA . LEU A 1 198 ? 10.936 -12.830 -8.691 1.00 64.69 198 LEU A CA 1
ATOM 1584 C C . LEU A 1 198 ? 11.286 -11.409 -8.206 1.00 64.69 198 LEU A C 1
ATOM 1586 O O . LEU A 1 198 ? 11.970 -10.674 -8.907 1.00 64.69 198 LEU A O 1
ATOM 1590 N N . ASP A 1 199 ? 10.814 -11.047 -7.015 1.00 59.03 199 ASP A N 1
ATOM 1591 C CA . ASP A 1 199 ? 10.964 -9.724 -6.380 1.00 59.03 199 ASP A CA 1
ATOM 1592 C C . ASP A 1 199 ? 12.355 -9.603 -5.798 1.00 59.03 199 ASP A C 1
ATOM 1594 O O . ASP A 1 199 ? 12.651 -10.235 -4.784 1.00 59.03 199 ASP A O 1
ATOM 1598 N N . MET A 1 200 ? 13.220 -8.841 -6.469 1.00 55.25 200 MET A N 1
ATOM 1599 C CA . MET A 1 200 ? 14.639 -8.872 -6.152 1.00 55.25 200 MET A CA 1
ATOM 1600 C C . MET A 1 200 ? 14.996 -8.038 -4.901 1.00 55.25 200 MET A C 1
ATOM 1602 O O . MET A 1 200 ? 14.397 -6.990 -4.693 1.00 55.25 200 MET A O 1
ATOM 1606 N N . ILE A 1 201 ? 15.960 -8.495 -4.077 1.00 54.47 201 ILE A N 1
ATOM 1607 C CA . ILE A 1 201 ? 16.536 -7.762 -2.920 1.00 54.47 201 ILE A CA 1
ATOM 1608 C C . ILE A 1 201 ? 17.925 -7.147 -3.234 1.00 54.47 201 ILE A C 1
ATOM 1610 O O . ILE A 1 201 ? 18.523 -6.495 -2.390 1.00 54.47 201 ILE A O 1
ATOM 1614 N N . ASP A 1 202 ? 18.499 -7.312 -4.433 1.00 42.44 202 ASP A N 1
ATOM 1615 C CA . ASP A 1 202 ? 19.847 -6.760 -4.723 1.00 42.44 202 ASP A CA 1
ATOM 1616 C C . ASP A 1 202 ? 19.961 -5.863 -5.956 1.00 42.44 202 ASP A C 1
ATOM 1618 O O . ASP A 1 202 ? 21.005 -5.259 -6.198 1.00 42.44 202 ASP A O 1
ATOM 1622 N N . ALA A 1 203 ? 18.860 -5.586 -6.655 1.00 42.72 203 ALA A N 1
ATOM 1623 C CA . ALA A 1 203 ? 18.807 -4.433 -7.565 1.00 42.72 203 ALA A CA 1
ATOM 1624 C C . ALA A 1 203 ? 18.737 -3.084 -6.794 1.00 42.72 203 ALA A C 1
ATOM 1626 O O . ALA A 1 203 ? 18.559 -1.992 -7.337 1.00 42.72 203 ALA A O 1
ATOM 1627 N N . ASP A 1 204 ? 18.973 -3.146 -5.488 1.00 42.38 204 ASP A N 1
ATOM 1628 C CA . ASP A 1 204 ? 18.247 -2.446 -4.442 1.00 42.38 204 ASP A CA 1
ATOM 1629 C C . ASP A 1 204 ? 18.817 -1.084 -4.042 1.00 42.38 204 ASP A C 1
ATOM 1631 O O . ASP A 1 204 ? 18.203 -0.373 -3.244 1.00 42.38 204 ASP A O 1
ATOM 1635 N N . ARG A 1 205 ? 19.948 -0.683 -4.631 1.00 36.41 205 ARG A N 1
ATOM 1636 C CA . ARG A 1 205 ? 20.512 0.678 -4.522 1.00 36.41 205 ARG A CA 1
ATOM 1637 C C . ARG A 1 205 ? 20.601 1.414 -5.859 1.00 36.41 205 ARG A C 1
ATOM 1639 O O . ARG A 1 205 ? 20.549 2.644 -5.883 1.00 36.41 205 ARG A O 1
ATOM 1646 N N . VAL A 1 206 ? 20.707 0.685 -6.972 1.00 34.00 206 VAL A N 1
ATOM 1647 C CA . VAL A 1 206 ? 20.864 1.270 -8.314 1.00 34.00 206 VAL A CA 1
ATOM 1648 C C . VAL A 1 206 ? 19.515 1.376 -9.031 1.00 34.00 206 VAL A C 1
ATOM 1650 O O . VAL A 1 206 ? 19.265 2.389 -9.686 1.00 34.00 206 VAL A O 1
ATOM 1653 N N . GLU A 1 207 ? 18.602 0.414 -8.857 1.00 35.12 207 GLU A N 1
ATOM 1654 C CA . GLU A 1 207 ? 17.250 0.488 -9.428 1.00 35.12 207 GLU A CA 1
ATOM 1655 C C . GLU A 1 207 ? 16.255 1.264 -8.573 1.00 35.12 207 GLU A C 1
ATOM 1657 O O . GLU A 1 207 ? 15.394 1.912 -9.151 1.00 35.12 207 GLU A O 1
ATOM 1662 N N . PHE A 1 208 ? 16.425 1.357 -7.249 1.00 35.03 208 PHE A N 1
ATOM 1663 C CA . PHE A 1 208 ? 15.648 2.316 -6.443 1.00 35.03 208 PHE A CA 1
ATOM 1664 C C . PHE A 1 208 ? 15.828 3.751 -6.970 1.00 35.03 208 PHE A C 1
ATOM 1666 O O . PHE A 1 208 ? 14.872 4.518 -7.071 1.00 35.03 208 PHE A O 1
ATOM 1673 N N . LYS A 1 209 ? 17.052 4.080 -7.416 1.00 38.59 209 LYS A N 1
ATOM 1674 C CA . LYS A 1 209 ? 17.324 5.303 -8.174 1.00 38.59 209 LYS A CA 1
ATOM 1675 C C . LYS A 1 209 ? 16.726 5.243 -9.577 1.00 38.59 209 LYS A C 1
ATOM 1677 O O . LYS A 1 209 ? 16.112 6.217 -9.957 1.00 38.59 209 LYS A O 1
ATOM 1682 N N . LYS A 1 210 ? 16.830 4.161 -10.358 1.00 38.91 210 LYS A N 1
ATOM 1683 C CA . LYS A 1 210 ? 16.247 4.131 -11.721 1.00 38.91 210 LYS A CA 1
ATOM 1684 C C . LYS A 1 210 ? 14.713 4.172 -11.758 1.00 38.91 210 LYS A C 1
ATOM 1686 O O . LYS A 1 210 ? 14.193 4.889 -12.592 1.00 38.91 210 LYS A O 1
ATOM 1691 N N . GLY A 1 211 ? 13.978 3.486 -10.887 1.00 42.03 211 GLY A N 1
ATOM 1692 C CA . GLY A 1 211 ? 12.509 3.521 -10.848 1.00 42.03 211 GLY A CA 1
ATOM 1693 C C . GLY A 1 211 ? 11.966 4.888 -10.423 1.00 42.03 211 GLY A C 1
ATOM 1694 O O . GLY A 1 211 ? 11.081 5.432 -11.080 1.00 42.03 211 GLY A O 1
ATOM 1695 N N . ILE A 1 212 ? 12.566 5.497 -9.392 1.00 45.91 212 ILE A N 1
ATOM 1696 C CA . ILE A 1 212 ? 12.221 6.858 -8.945 1.00 45.91 212 ILE A CA 1
ATOM 1697 C C . ILE A 1 212 ? 12.755 7.928 -9.918 1.00 45.91 212 ILE A C 1
ATOM 1699 O O . ILE A 1 212 ? 12.076 8.924 -10.133 1.00 45.91 212 ILE A O 1
ATOM 1703 N N . ASN A 1 213 ? 13.918 7.733 -10.554 1.00 43.78 213 ASN A N 1
ATOM 1704 C CA . ASN A 1 213 ? 14.477 8.675 -11.539 1.00 43.78 213 ASN A CA 1
ATOM 1705 C C . ASN A 1 213 ? 13.866 8.519 -12.940 1.00 43.78 213 ASN A C 1
ATOM 1707 O O . ASN A 1 213 ? 13.924 9.462 -13.715 1.00 43.78 213 ASN A O 1
ATOM 1711 N N . ASN A 1 214 ? 13.261 7.377 -13.285 1.00 42.78 214 ASN A N 1
ATOM 1712 C CA . ASN A 1 214 ? 12.478 7.231 -14.520 1.00 42.78 214 ASN A CA 1
ATOM 1713 C C . ASN A 1 214 ? 11.161 8.020 -14.440 1.00 42.78 214 ASN A C 1
ATOM 1715 O O . ASN A 1 214 ? 10.573 8.347 -15.469 1.00 42.78 214 ASN A O 1
ATOM 1719 N N . LEU A 1 215 ? 10.737 8.397 -13.230 1.00 46.47 215 LEU A N 1
ATOM 1720 C CA . LEU A 1 215 ? 9.800 9.488 -12.980 1.00 46.47 215 LEU A CA 1
ATOM 1721 C C . LEU A 1 215 ? 10.611 10.796 -12.974 1.00 46.47 215 LEU A C 1
ATOM 1723 O O . LEU A 1 215 ? 10.804 11.413 -11.929 1.00 46.47 215 LEU A O 1
ATOM 1727 N N . ASN A 1 216 ? 11.186 11.146 -14.132 1.00 47.97 216 ASN A N 1
ATOM 1728 C CA . ASN A 1 216 ? 12.126 12.262 -14.271 1.00 47.97 216 ASN A CA 1
ATOM 1729 C C . ASN A 1 216 ? 11.527 13.548 -13.668 1.00 47.97 216 ASN A C 1
ATOM 1731 O O . ASN A 1 216 ? 10.507 14.020 -14.181 1.00 47.97 216 ASN A O 1
ATOM 1735 N N . PRO A 1 217 ? 12.147 14.147 -12.632 1.00 48.78 217 PRO A N 1
ATOM 1736 C CA . PRO A 1 217 ? 11.747 15.466 -12.182 1.00 48.78 217 PRO A CA 1
ATOM 1737 C C . PRO A 1 217 ? 12.091 16.478 -13.271 1.00 48.78 217 PRO A C 1
ATOM 1739 O O . PRO A 1 217 ? 13.146 16.402 -13.910 1.00 48.78 217 PRO A O 1
ATOM 1742 N N . ALA A 1 218 ? 11.219 17.461 -13.453 1.00 46.19 218 ALA A N 1
ATOM 1743 C CA . ALA A 1 218 ? 11.511 18.582 -14.321 1.00 46.19 218 ALA A CA 1
ATOM 1744 C C . ALA A 1 218 ? 12.825 19.303 -13.931 1.00 46.19 218 ALA A C 1
ATOM 1746 O O . ALA A 1 218 ? 13.234 19.282 -12.757 1.00 46.19 218 ALA A O 1
ATOM 1747 N N . PRO A 1 219 ? 13.494 19.966 -14.896 1.00 51.25 219 PRO A N 1
ATOM 1748 C CA . PRO A 1 219 ? 14.687 20.764 -14.634 1.00 51.25 219 PRO A CA 1
ATOM 1749 C C . PRO A 1 219 ? 14.462 21.778 -13.505 1.00 51.25 219 PRO A C 1
ATOM 1751 O O . PRO A 1 219 ? 13.360 22.304 -13.333 1.00 51.25 219 PRO A O 1
ATOM 1754 N N . ALA A 1 220 ? 15.526 22.068 -12.750 1.00 46.09 220 ALA A N 1
ATOM 1755 C CA . ALA A 1 220 ? 15.495 22.951 -11.579 1.00 46.09 220 ALA A CA 1
ATOM 1756 C C . ALA A 1 220 ? 15.044 24.401 -11.876 1.00 46.09 220 ALA A C 1
ATOM 1758 O O . ALA A 1 220 ? 14.674 25.097 -10.939 1.00 46.09 220 ALA A O 1
ATOM 1759 N N . ASP A 1 221 ? 15.016 24.802 -13.153 1.00 46.88 221 ASP A N 1
ATOM 1760 C CA . ASP A 1 221 ? 14.630 26.133 -13.653 1.00 46.88 221 ASP A CA 1
ATOM 1761 C C . ASP A 1 221 ? 13.280 26.155 -14.405 1.00 46.88 221 ASP A C 1
ATOM 1763 O O . ASP A 1 221 ? 12.982 27.071 -15.170 1.00 46.88 221 ASP A O 1
ATOM 1767 N N . SER A 1 222 ? 12.440 25.129 -14.240 1.00 52.50 222 SER A N 1
ATOM 1768 C CA . SER A 1 222 ? 11.149 25.065 -14.939 1.00 52.50 222 SER A CA 1
ATOM 1769 C C . SER A 1 222 ? 10.063 25.919 -14.260 1.00 52.50 222 SER A C 1
ATOM 1771 O O . SER A 1 222 ? 9.912 25.902 -13.040 1.00 52.50 222 SER A O 1
ATOM 1773 N N . SER A 1 223 ? 9.240 26.620 -15.049 1.00 62.28 223 SER A N 1
ATOM 1774 C CA . SER A 1 223 ? 8.044 27.370 -14.605 1.00 62.28 223 SER A CA 1
ATOM 1775 C C . SER A 1 223 ? 6.872 26.468 -14.168 1.00 62.28 223 SER A C 1
ATOM 1777 O O . SER A 1 223 ? 5.713 26.885 -14.157 1.00 62.28 223 SER A O 1
ATOM 1779 N N . ILE A 1 224 ? 7.157 25.208 -13.835 1.00 63.19 224 ILE A N 1
ATOM 1780 C CA . ILE A 1 224 ? 6.163 24.174 -13.556 1.00 63.19 224 ILE A CA 1
ATOM 1781 C C . ILE A 1 224 ? 5.565 24.384 -12.165 1.00 63.19 224 ILE A C 1
ATOM 1783 O O . ILE A 1 224 ? 6.277 24.501 -11.170 1.00 63.19 224 ILE A O 1
ATOM 1787 N N . LEU A 1 225 ? 4.231 24.397 -12.097 1.00 71.69 225 LEU A N 1
ATOM 1788 C CA . LEU A 1 225 ? 3.487 24.586 -10.848 1.00 71.69 225 LEU A CA 1
ATOM 1789 C C . LEU A 1 225 ? 3.535 23.348 -9.943 1.00 71.69 225 LEU A C 1
ATOM 1791 O O . LEU A 1 225 ? 3.647 23.484 -8.725 1.00 71.69 225 LEU A O 1
ATOM 1795 N N . TYR A 1 226 ? 3.414 22.160 -10.537 1.00 78.44 226 TYR A N 1
ATOM 1796 C CA . TYR A 1 226 ? 3.702 20.846 -9.959 1.00 78.44 226 TYR A CA 1
ATOM 1797 C C . TYR A 1 226 ? 3.647 19.780 -11.064 1.00 78.44 226 TYR A C 1
ATOM 1799 O O . TYR A 1 226 ? 3.107 20.028 -12.143 1.00 78.44 226 TYR A O 1
ATOM 1807 N N . GLN A 1 227 ? 4.175 18.593 -10.790 1.00 80.00 227 GLN A N 1
ATOM 1808 C CA . GLN A 1 227 ? 4.085 17.415 -11.647 1.00 80.00 227 GLN A CA 1
ATOM 1809 C C . GLN A 1 227 ? 3.795 16.199 -10.776 1.00 80.00 227 GLN A C 1
ATOM 1811 O O . GLN A 1 227 ? 4.429 16.028 -9.737 1.00 80.00 227 GLN A O 1
ATOM 1816 N N . SER A 1 228 ? 2.885 15.328 -11.201 1.00 84.25 228 SER A N 1
ATOM 1817 C CA . SER A 1 228 ? 2.660 14.060 -10.519 1.00 84.25 228 SER A CA 1
ATOM 1818 C C . SER A 1 228 ? 2.513 12.890 -11.474 1.00 84.25 228 SER A C 1
ATOM 1820 O O . SER A 1 228 ? 2.096 13.043 -12.620 1.00 84.25 228 SER A O 1
ATOM 1822 N N . ILE A 1 229 ? 2.899 11.709 -11.002 1.00 82.50 229 ILE A N 1
ATOM 1823 C CA . ILE A 1 229 ? 2.803 10.455 -11.743 1.00 82.50 229 ILE A CA 1
ATOM 1824 C C . ILE A 1 229 ? 2.302 9.381 -10.786 1.00 82.50 229 ILE A C 1
ATOM 1826 O O . ILE A 1 229 ? 2.873 9.203 -9.710 1.00 82.50 229 ILE A O 1
ATOM 1830 N N . LEU A 1 230 ? 1.270 8.647 -11.202 1.00 83.88 230 LEU A N 1
ATOM 1831 C CA . LEU A 1 230 ? 0.806 7.420 -10.562 1.00 83.88 230 LEU A CA 1
ATOM 1832 C C . LEU A 1 230 ? 0.974 6.257 -11.542 1.00 83.88 230 LEU A C 1
ATOM 1834 O O . LEU A 1 230 ? 0.466 6.304 -12.659 1.00 83.88 230 LEU A O 1
ATOM 1838 N N . ALA A 1 231 ? 1.655 5.199 -11.118 1.00 82.38 231 ALA A N 1
ATOM 1839 C CA . ALA A 1 231 ? 1.845 3.998 -11.922 1.00 82.38 231 ALA A CA 1
ATOM 1840 C C . ALA A 1 231 ? 1.603 2.744 -11.081 1.00 82.38 231 ALA A C 1
ATOM 1842 O O . ALA A 1 231 ? 1.858 2.736 -9.877 1.00 82.38 231 ALA A O 1
ATOM 1843 N N . LYS A 1 232 ? 1.146 1.655 -11.710 1.00 78.06 232 LYS A N 1
ATOM 1844 C CA . LYS A 1 232 ? 1.189 0.336 -11.064 1.00 78.06 232 LYS A CA 1
ATOM 1845 C C . LYS A 1 232 ? 2.650 -0.039 -10.837 1.00 78.06 232 LYS A C 1
ATOM 1847 O O . LYS A 1 232 ? 3.469 0.128 -11.739 1.00 78.06 232 LYS A O 1
ATOM 1852 N N . SER A 1 233 ? 2.967 -0.538 -9.650 1.00 71.50 233 SER A N 1
ATOM 1853 C CA . SER A 1 233 ? 4.312 -1.021 -9.370 1.00 71.50 233 SER A CA 1
ATOM 1854 C C . SER A 1 233 ? 4.533 -2.359 -10.053 1.00 71.50 233 SER A C 1
ATOM 1856 O O . SER A 1 233 ? 3.649 -3.222 -10.032 1.00 71.50 233 SER A O 1
ATOM 1858 N N . ASN A 1 234 ? 5.733 -2.573 -10.558 1.00 65.06 234 ASN A N 1
ATOM 1859 C CA . ASN A 1 234 ? 6.227 -3.897 -10.844 1.00 65.06 234 ASN A CA 1
ATOM 1860 C C . ASN A 1 234 ? 6.931 -4.419 -9.581 1.00 65.06 234 ASN A C 1
ATOM 1862 O O . ASN A 1 234 ? 8.059 -4.002 -9.325 1.00 65.06 234 ASN A O 1
ATOM 1866 N N . PRO A 1 235 ? 6.312 -5.311 -8.782 1.00 57.91 235 PRO A N 1
ATOM 1867 C CA . PRO A 1 235 ? 6.890 -5.768 -7.513 1.00 57.91 235 PRO A CA 1
ATOM 1868 C C . PRO A 1 235 ? 8.259 -6.441 -7.690 1.00 57.91 235 PRO A C 1
ATOM 1870 O O . PRO A 1 235 ? 9.022 -6.536 -6.733 1.00 57.91 235 PRO A O 1
ATOM 1873 N N . SER A 1 236 ? 8.596 -6.831 -8.922 1.00 47.53 236 SER A N 1
ATOM 1874 C CA . SER A 1 236 ? 9.885 -7.422 -9.266 1.00 47.53 236 SER A CA 1
ATOM 1875 C C . SER A 1 236 ? 11.059 -6.457 -9.219 1.00 47.53 236 SER A C 1
ATOM 1877 O O . SER A 1 236 ? 12.184 -6.894 -8.992 1.00 47.53 236 SER A O 1
ATOM 1879 N N . PHE A 1 237 ? 10.778 -5.167 -9.403 1.00 47.62 237 PHE A N 1
ATOM 1880 C CA . PHE A 1 237 ? 11.766 -4.086 -9.442 1.00 47.62 237 PHE A CA 1
ATOM 1881 C C . PHE A 1 237 ? 11.488 -3.000 -8.391 1.00 47.62 237 PHE A C 1
ATOM 1883 O O . PHE A 1 237 ? 12.403 -2.342 -7.901 1.00 47.62 237 PHE A O 1
ATOM 1890 N N . ASP A 1 238 ? 10.221 -2.807 -8.020 1.00 52.12 238 ASP A N 1
ATOM 1891 C CA . ASP A 1 238 ? 9.781 -1.730 -7.145 1.00 52.12 238 ASP A CA 1
ATOM 1892 C C . ASP A 1 238 ? 9.694 -2.198 -5.694 1.00 52.12 238 ASP A C 1
ATOM 1894 O O . ASP A 1 238 ? 8.851 -3.015 -5.304 1.00 52.12 238 ASP A O 1
ATOM 1898 N N . LYS A 1 239 ? 10.550 -1.625 -4.855 1.00 63.06 239 LYS A N 1
ATOM 1899 C CA . LYS A 1 239 ? 10.592 -1.913 -3.422 1.00 63.06 239 LYS A CA 1
ATOM 1900 C C . LYS A 1 239 ? 9.522 -1.124 -2.686 1.00 63.06 239 LYS A C 1
ATOM 1902 O O . LYS A 1 239 ? 9.239 0.021 -3.021 1.00 63.06 239 LYS A O 1
ATOM 1907 N N . TYR A 1 240 ? 8.972 -1.710 -1.625 1.00 74.00 240 TYR A N 1
ATOM 1908 C CA . TYR A 1 240 ? 8.026 -0.995 -0.773 1.00 74.00 240 TYR A CA 1
ATOM 1909 C C . TYR A 1 240 ? 8.696 0.214 -0.105 1.00 74.00 240 TYR A C 1
ATOM 1911 O O . TYR A 1 240 ? 9.613 0.069 0.703 1.00 74.00 240 TYR A O 1
ATOM 1919 N N . TYR A 1 241 ? 8.193 1.403 -0.415 1.00 76.00 241 TYR A N 1
ATOM 1920 C CA . TYR A 1 241 ? 8.576 2.669 0.186 1.00 76.00 241 TYR A CA 1
ATOM 1921 C C . TYR A 1 241 ? 7.345 3.571 0.259 1.00 76.00 241 TYR A C 1
ATOM 1923 O O . TYR A 1 241 ? 6.765 3.937 -0.756 1.00 76.00 241 TYR A O 1
ATOM 1931 N N . ASN A 1 242 ? 6.909 3.922 1.462 1.00 82.31 242 ASN A N 1
ATOM 1932 C CA . ASN A 1 242 ? 5.737 4.772 1.655 1.00 82.31 242 ASN A CA 1
ATOM 1933 C C . ASN A 1 242 ? 5.910 5.540 2.970 1.00 82.31 242 ASN A C 1
ATOM 1935 O O . ASN A 1 242 ? 5.411 5.090 4.004 1.00 82.31 242 ASN A O 1
ATOM 1939 N N . PRO A 1 243 ? 6.712 6.618 2.983 1.00 82.12 243 PRO A N 1
ATOM 1940 C CA . PRO A 1 243 ? 7.002 7.364 4.199 1.00 82.12 243 PRO A CA 1
ATOM 1941 C C . PRO A 1 243 ? 5.808 8.229 4.620 1.00 82.12 243 PRO A C 1
ATOM 1943 O O . PRO A 1 243 ? 4.898 8.506 3.832 1.00 82.12 243 PRO A O 1
ATOM 1946 N N . GLN A 1 244 ? 5.836 8.690 5.871 1.00 87.56 244 GLN A N 1
ATOM 1947 C CA . GLN A 1 244 ? 5.014 9.820 6.307 1.00 87.56 244 GLN A CA 1
ATOM 1948 C C . GLN A 1 244 ? 5.476 11.088 5.585 1.00 87.56 244 GLN A C 1
ATOM 1950 O O . GLN A 1 244 ? 6.681 11.287 5.400 1.00 87.56 244 GLN A O 1
ATOM 1955 N N . ILE A 1 245 ? 4.538 11.967 5.230 1.00 86.69 245 ILE A N 1
ATOM 1956 C CA . ILE A 1 245 ? 4.861 13.198 4.490 1.00 86.69 245 ILE A CA 1
ATOM 1957 C C . ILE A 1 245 ? 5.873 14.049 5.275 1.00 86.69 245 ILE A C 1
ATOM 1959 O O . ILE A 1 245 ? 6.889 14.459 4.723 1.00 86.69 245 ILE A O 1
ATOM 1963 N N . ASP A 1 246 ? 5.670 14.226 6.584 1.00 83.69 246 ASP A N 1
ATOM 1964 C CA . ASP A 1 246 ? 6.560 15.035 7.431 1.00 83.69 246 ASP A CA 1
ATOM 1965 C C . ASP A 1 246 ? 7.987 14.485 7.526 1.00 83.69 246 ASP A C 1
ATOM 1967 O O . ASP A 1 246 ? 8.940 15.255 7.643 1.00 83.69 246 ASP A O 1
ATOM 1971 N N . TYR A 1 247 ? 8.151 13.161 7.476 1.00 79.19 247 TYR A N 1
ATOM 1972 C CA . TYR A 1 247 ? 9.473 12.539 7.481 1.00 79.19 247 TYR A CA 1
ATOM 1973 C C . TYR A 1 247 ? 10.240 12.884 6.200 1.00 79.19 247 TYR A C 1
ATOM 1975 O O . TYR A 1 247 ? 11.403 13.280 6.255 1.00 79.19 247 TYR A O 1
ATOM 1983 N N . GLN A 1 248 ? 9.569 12.808 5.050 1.00 75.12 248 GLN A N 1
ATOM 1984 C CA . GLN A 1 248 ? 10.183 13.114 3.761 1.00 75.12 248 GLN A CA 1
ATOM 1985 C C . GLN A 1 248 ? 10.523 14.606 3.619 1.00 75.12 248 GLN A C 1
ATOM 1987 O O . GLN A 1 248 ? 11.545 14.944 3.030 1.00 75.12 248 GLN A O 1
ATOM 1992 N N . LEU A 1 249 ? 9.729 15.492 4.232 1.00 73.69 249 LEU A N 1
ATOM 1993 C CA . LEU A 1 249 ? 10.000 16.934 4.273 1.00 73.69 249 LEU A CA 1
ATOM 1994 C C . LEU A 1 249 ? 11.224 17.317 5.120 1.00 73.69 249 LEU A C 1
ATOM 1996 O O . LEU A 1 249 ? 11.830 18.357 4.868 1.00 73.69 249 LEU A O 1
ATOM 2000 N N . LYS A 1 250 ? 11.582 16.505 6.123 1.00 70.06 250 LYS A N 1
ATOM 2001 C CA . LYS A 1 250 ? 12.708 16.759 7.043 1.00 70.06 250 LYS A CA 1
ATOM 2002 C C . LYS A 1 250 ? 14.026 16.115 6.606 1.00 70.06 250 LYS A C 1
ATOM 2004 O O . LYS A 1 250 ? 15.066 16.431 7.171 1.00 70.06 250 LYS A O 1
ATOM 2009 N N . SER A 1 251 ? 13.990 15.197 5.644 1.00 59.88 251 SER A N 1
ATOM 2010 C CA . SER A 1 251 ? 15.166 14.447 5.202 1.00 59.88 251 SER A CA 1
ATOM 2011 C C . SER A 1 251 ? 16.089 15.316 4.333 1.00 59.88 251 SER A C 1
ATOM 2013 O O . SER A 1 251 ? 15.714 15.726 3.233 1.00 59.88 251 SER A O 1
ATOM 2015 N N . GLU A 1 252 ? 17.314 15.575 4.813 1.00 48.44 252 GLU A N 1
ATOM 2016 C CA . GLU A 1 252 ? 18.315 16.387 4.098 1.00 48.44 252 GLU A CA 1
ATOM 2017 C C . GLU A 1 252 ? 18.768 15.761 2.761 1.00 48.44 252 GLU A C 1
ATOM 2019 O O . GLU A 1 252 ? 19.121 16.459 1.810 1.00 48.44 252 GLU A O 1
ATOM 2024 N N . SER A 1 253 ? 18.686 14.436 2.637 1.00 47.78 253 SER A N 1
ATOM 2025 C CA . SER A 1 253 ? 18.999 13.691 1.411 1.00 47.78 253 SER A CA 1
ATOM 2026 C C . SER A 1 253 ? 17.907 13.781 0.333 1.00 47.78 253 SER A C 1
ATOM 2028 O O . SER A 1 253 ? 18.170 13.466 -0.828 1.00 47.78 253 SER A O 1
ATOM 2030 N N . PHE A 1 254 ? 16.709 14.266 0.683 1.00 49.34 254 PHE A N 1
ATOM 2031 C CA . PHE A 1 254 ? 15.556 14.464 -0.209 1.00 49.34 254 PHE A CA 1
ATOM 2032 C C . PHE A 1 254 ? 15.134 15.940 -0.328 1.00 49.34 254 PHE A C 1
ATOM 2034 O O . PHE A 1 254 ? 13.997 16.235 -0.708 1.00 49.34 254 PHE A O 1
ATOM 2041 N N . ILE A 1 255 ? 16.036 16.881 -0.015 1.00 44.91 255 ILE A N 1
ATOM 2042 C CA . ILE A 1 255 ? 15.755 18.324 0.024 1.00 44.91 255 ILE A CA 1
ATOM 2043 C C . ILE A 1 255 ? 15.015 18.805 -1.241 1.00 44.91 255 ILE A C 1
ATOM 2045 O O . ILE A 1 255 ? 15.574 18.963 -2.326 1.00 44.91 255 ILE A O 1
ATOM 2049 N N . ARG A 1 256 ? 13.732 19.117 -0.996 1.00 51.25 256 ARG A N 1
ATOM 2050 C CA . ARG A 1 256 ? 12.864 20.118 -1.639 1.00 51.25 256 ARG A CA 1
ATOM 2051 C C . ARG A 1 256 ? 12.338 19.864 -3.052 1.00 51.25 256 ARG A C 1
ATOM 2053 O O . ARG A 1 256 ? 12.344 20.794 -3.862 1.00 51.25 256 ARG A O 1
ATOM 2060 N N . LYS A 1 257 ? 11.788 18.680 -3.338 1.00 64.38 257 LYS A N 1
ATOM 2061 C CA . LYS A 1 257 ? 10.927 18.548 -4.530 1.00 64.38 257 LYS A CA 1
ATOM 2062 C C . LYS A 1 257 ? 9.537 17.969 -4.308 1.00 64.38 257 LYS A C 1
ATOM 2064 O O . LYS A 1 257 ? 8.707 18.291 -5.122 1.00 64.38 257 LYS A O 1
ATOM 2069 N N . GLY A 1 258 ? 9.195 17.270 -3.222 1.00 76.25 258 GLY A N 1
ATOM 2070 C CA . GLY A 1 258 ? 7.795 16.876 -2.973 1.00 76.25 258 GLY A CA 1
ATOM 2071 C C . GLY A 1 258 ? 7.643 15.544 -2.241 1.00 76.25 258 GLY A C 1
ATOM 2072 O O . GLY A 1 258 ? 8.272 15.361 -1.204 1.00 76.25 258 GLY A O 1
ATOM 2073 N N . TYR A 1 259 ? 6.798 14.639 -2.743 1.00 85.44 259 TYR A N 1
ATOM 2074 C CA . TYR A 1 259 ? 6.477 13.353 -2.108 1.00 85.44 259 TYR A CA 1
ATOM 2075 C C . TYR A 1 259 ? 6.691 12.178 -3.065 1.00 85.44 259 TYR A C 1
ATOM 2077 O O . TYR A 1 259 ? 6.315 12.250 -4.235 1.00 85.44 259 TYR A O 1
ATOM 2085 N N . LYS A 1 260 ? 7.268 11.077 -2.573 1.00 85.19 260 LYS A N 1
ATOM 2086 C CA . LYS A 1 260 ? 7.508 9.864 -3.372 1.00 85.19 260 LYS A CA 1
ATOM 2087 C C . LYS A 1 260 ? 7.088 8.620 -2.590 1.00 85.19 260 LYS A C 1
ATOM 2089 O O . LYS A 1 260 ? 7.431 8.486 -1.418 1.00 85.19 260 LYS A O 1
ATOM 2094 N N . ALA A 1 261 ? 6.428 7.690 -3.268 1.00 84.25 261 ALA A N 1
ATOM 2095 C CA . ALA A 1 261 ? 6.109 6.356 -2.777 1.00 84.25 261 ALA A CA 1
ATOM 2096 C C . ALA A 1 261 ? 6.384 5.313 -3.874 1.00 84.25 261 ALA A C 1
ATOM 2098 O O . ALA A 1 261 ? 6.227 5.596 -5.059 1.00 84.25 261 ALA A O 1
ATOM 2099 N N . SER A 1 262 ? 6.797 4.107 -3.497 1.00 79.62 262 SER A N 1
ATOM 2100 C CA . SER A 1 262 ? 7.068 2.991 -4.404 1.00 79.62 262 SER A CA 1
ATOM 2101 C C . SER A 1 262 ? 6.479 1.695 -3.857 1.00 79.62 262 SER A C 1
ATOM 2103 O O . SER A 1 262 ? 6.496 1.466 -2.645 1.00 79.62 262 SER A O 1
ATOM 2105 N N . ASN A 1 263 ? 5.887 0.884 -4.740 1.00 79.94 263 ASN A N 1
ATOM 2106 C CA . ASN A 1 263 ? 5.164 -0.350 -4.403 1.00 79.94 263 ASN A CA 1
ATOM 2107 C C . ASN A 1 263 ? 4.233 -0.190 -3.179 1.00 79.94 263 ASN A C 1
ATOM 2109 O O . ASN A 1 263 ? 4.070 -1.090 -2.351 1.00 79.94 263 ASN A O 1
ATOM 2113 N N . ALA A 1 264 ? 3.636 0.994 -3.041 1.00 86.19 264 ALA A N 1
ATOM 2114 C CA . ALA A 1 264 ? 2.766 1.354 -1.940 1.00 86.19 264 ALA A CA 1
ATOM 2115 C C . ALA A 1 264 ? 1.377 0.755 -2.158 1.00 86.19 264 ALA A C 1
ATOM 2117 O O . ALA A 1 264 ? 0.858 0.724 -3.273 1.00 86.19 264 ALA A O 1
ATOM 2118 N N . MET A 1 265 ? 0.754 0.281 -1.081 1.00 88.94 265 MET A N 1
ATOM 2119 C CA . MET A 1 265 ? -0.631 -0.180 -1.136 1.00 88.94 265 MET A CA 1
ATOM 2120 C C . MET A 1 265 ? -1.549 1.027 -1.301 1.00 88.94 265 MET A C 1
ATOM 2122 O O . MET A 1 265 ? -1.405 2.017 -0.577 1.00 88.94 265 MET A O 1
ATOM 2126 N N . LEU A 1 266 ? -2.530 0.924 -2.196 1.00 92.12 266 LEU A N 1
ATOM 2127 C CA . LEU A 1 266 ? -3.380 2.057 -2.549 1.00 92.12 266 LEU A CA 1
ATOM 2128 C C . LEU A 1 266 ? -4.084 2.676 -1.332 1.00 92.12 266 LEU A C 1
ATOM 2130 O O . LEU A 1 266 ? -4.067 3.890 -1.153 1.00 92.12 266 LEU A O 1
ATOM 2134 N N . PHE A 1 267 ? -4.624 1.855 -0.425 1.00 92.62 267 PHE A N 1
ATOM 2135 C CA . PHE A 1 267 ? -5.277 2.367 0.785 1.00 92.62 267 PHE A CA 1
ATOM 2136 C C . PHE A 1 267 ? -4.323 3.167 1.692 1.00 92.62 267 PHE A C 1
ATOM 2138 O O . PHE A 1 267 ? -4.746 4.118 2.342 1.00 92.62 267 PHE A O 1
ATOM 2145 N N . MET A 1 268 ? -3.032 2.816 1.728 1.00 92.69 268 MET A N 1
ATOM 2146 C CA . MET A 1 268 ? -2.035 3.560 2.502 1.00 92.69 268 MET A CA 1
ATOM 2147 C C . MET A 1 268 ? -1.678 4.885 1.827 1.00 92.69 268 MET A C 1
ATOM 2149 O O . MET A 1 268 ? -1.359 5.850 2.515 1.00 92.69 268 MET A O 1
ATOM 2153 N N . MET A 1 269 ? -1.748 4.958 0.495 1.00 93.62 269 MET A N 1
ATOM 2154 C CA . MET A 1 269 ? -1.612 6.228 -0.220 1.00 93.62 269 MET A CA 1
ATOM 2155 C C . MET A 1 269 ? -2.780 7.163 0.080 1.00 93.62 269 MET A C 1
ATOM 2157 O O . MET A 1 269 ? -2.556 8.335 0.368 1.00 93.62 269 MET A O 1
ATOM 2161 N N . TYR A 1 270 ? -4.007 6.636 0.095 1.00 96.00 270 TYR A N 1
ATOM 2162 C CA . TYR A 1 270 ? -5.180 7.375 0.560 1.00 96.00 270 TYR A CA 1
ATOM 2163 C C . TYR A 1 270 ? -5.009 7.843 2.014 1.00 96.00 270 TYR A C 1
ATOM 2165 O O . TYR A 1 270 ? -5.233 9.013 2.312 1.00 96.00 270 TYR A O 1
ATOM 2173 N N . ASN A 1 271 ? -4.530 6.984 2.918 1.00 95.00 271 ASN A N 1
ATOM 2174 C CA . ASN A 1 271 ? -4.241 7.395 4.294 1.00 95.00 271 ASN A CA 1
ATOM 2175 C C . ASN A 1 271 ? -3.219 8.546 4.352 1.00 95.00 271 ASN A C 1
ATOM 2177 O O . ASN A 1 271 ? -3.430 9.521 5.075 1.00 95.00 271 ASN A O 1
ATOM 2181 N N . ASN A 1 272 ? -2.153 8.488 3.549 1.00 93.06 272 ASN A N 1
ATOM 2182 C CA . ASN A 1 272 ? -1.179 9.575 3.454 1.00 93.06 272 ASN A CA 1
ATOM 2183 C C . ASN A 1 272 ? -1.797 10.864 2.893 1.00 93.06 272 ASN A C 1
ATOM 2185 O O . ASN A 1 272 ? -1.584 11.935 3.454 1.00 93.06 272 ASN A O 1
ATOM 2189 N N . ALA A 1 273 ? -2.616 10.771 1.847 1.00 95.50 273 ALA A N 1
ATOM 2190 C CA . ALA A 1 273 ? -3.270 11.923 1.236 1.00 95.50 273 ALA A CA 1
ATOM 2191 C C . ALA A 1 273 ? -4.249 12.629 2.195 1.00 95.50 273 ALA A C 1
ATOM 2193 O O . ALA A 1 273 ? -4.353 13.852 2.172 1.00 95.50 273 ALA A O 1
ATOM 2194 N N . TYR A 1 274 ? -4.953 11.891 3.060 1.00 95.31 274 TYR A N 1
ATOM 2195 C CA . TYR A 1 274 ? -5.979 12.451 3.956 1.00 95.31 274 TYR A CA 1
ATOM 2196 C C . TYR A 1 274 ? -5.489 12.740 5.379 1.00 95.31 274 TYR A C 1
ATOM 2198 O O . TYR A 1 274 ? -6.011 13.644 6.031 1.00 95.31 274 TYR A O 1
ATOM 2206 N N . PHE A 1 275 ? -4.481 12.014 5.866 1.00 93.88 275 PHE A N 1
ATOM 2207 C CA . PHE A 1 275 ? -3.995 12.132 7.245 1.00 93.88 275 PHE A CA 1
ATOM 2208 C C . PHE A 1 275 ? -2.501 12.472 7.346 1.00 93.88 275 PHE A C 1
ATOM 2210 O O . PHE A 1 275 ? -2.047 12.878 8.414 1.00 93.88 275 PHE A O 1
ATOM 2217 N N . GLY A 1 276 ? -1.727 12.334 6.266 1.00 90.88 276 GLY A N 1
ATOM 2218 C CA . GLY A 1 276 ? -0.267 12.499 6.266 1.00 90.88 276 GLY A CA 1
ATOM 2219 C C . GLY A 1 276 ? 0.502 11.308 6.849 1.00 90.88 276 GLY A C 1
ATOM 2220 O O . GLY A 1 276 ? 1.717 11.402 7.030 1.00 90.88 276 GLY A O 1
ATOM 2221 N N . PHE A 1 277 ? -0.207 10.214 7.152 1.00 90.94 277 PHE A N 1
ATOM 2222 C CA . PHE A 1 277 ? 0.337 8.970 7.691 1.00 90.94 277 PHE A CA 1
ATOM 2223 C C . PHE A 1 277 ? -0.126 7.788 6.830 1.00 90.94 277 PHE A C 1
ATOM 2225 O O . PHE A 1 277 ? -1.331 7.623 6.658 1.00 90.94 277 PHE A O 1
ATOM 2232 N N . PRO A 1 278 ? 0.772 6.913 6.345 1.00 88.75 278 PRO A N 1
ATOM 2233 C CA . PRO A 1 278 ? 0.376 5.724 5.586 1.00 88.75 278 PRO A CA 1
ATOM 2234 C C . PRO A 1 278 ? -0.257 4.652 6.479 1.00 88.75 278 PRO A C 1
ATOM 2236 O O . PRO A 1 278 ? -1.153 3.909 6.066 1.00 88.75 278 PRO A O 1
ATOM 2239 N N . TYR A 1 279 ? 0.220 4.575 7.718 1.00 85.94 279 TYR A N 1
ATOM 2240 C CA . TYR A 1 279 ? -0.235 3.680 8.769 1.00 85.94 279 TYR A CA 1
ATOM 2241 C C . TYR A 1 279 ? 0.035 4.325 10.131 1.00 85.94 279 TYR A C 1
ATOM 2243 O O . TYR A 1 279 ? 0.817 5.268 10.236 1.00 85.94 279 TYR A O 1
ATOM 2251 N N . TRP A 1 280 ? -0.612 3.790 11.163 1.00 86.88 280 TRP A N 1
ATOM 2252 C CA . TRP A 1 280 ? -0.410 4.179 12.554 1.00 86.88 280 TRP A CA 1
ATOM 2253 C C . TRP A 1 280 ? -0.598 2.982 13.494 1.00 86.88 280 TRP A C 1
ATOM 2255 O O . TRP A 1 280 ? -1.270 1.997 13.143 1.00 86.88 280 TRP A O 1
ATOM 2265 N N . ASP A 1 281 ? 0.011 3.065 14.673 1.00 79.19 281 ASP A N 1
ATOM 2266 C CA . ASP A 1 281 ? -0.052 2.103 15.769 1.00 79.19 281 ASP A CA 1
ATOM 2267 C C . ASP A 1 281 ? -0.538 2.743 17.078 1.00 79.19 281 ASP A C 1
ATOM 2269 O O . ASP A 1 281 ? -0.891 3.911 17.113 1.00 79.19 281 ASP A O 1
ATOM 2273 N N . ASN A 1 282 ? -0.617 1.972 18.163 1.00 74.44 282 ASN A N 1
ATOM 2274 C CA . ASN A 1 282 ? -1.206 2.409 19.431 1.00 74.44 282 ASN A CA 1
ATOM 2275 C C . ASN A 1 282 ? -0.494 3.577 20.130 1.00 74.44 282 ASN A C 1
ATOM 2277 O O . ASN A 1 282 ? -1.076 4.151 21.051 1.00 74.44 282 ASN A O 1
ATOM 2281 N N . ASN A 1 283 ? 0.722 3.919 19.713 1.00 75.38 283 ASN A N 1
ATOM 2282 C CA . ASN A 1 283 ? 1.444 5.080 20.218 1.00 75.38 283 ASN A CA 1
ATOM 2283 C C . ASN A 1 283 ? 1.151 6.344 19.392 1.00 75.38 283 ASN A C 1
ATOM 2285 O O . ASN A 1 283 ? 1.469 7.448 19.832 1.00 75.38 283 ASN A O 1
ATOM 2289 N N . ASP A 1 284 ? 0.528 6.202 18.219 1.00 83.38 284 ASP A N 1
ATOM 2290 C CA . ASP A 1 284 ? 0.209 7.320 17.342 1.00 83.38 284 ASP A CA 1
ATOM 2291 C C . ASP A 1 284 ? -1.091 8.039 17.750 1.00 83.38 284 ASP A C 1
ATOM 2293 O O . ASP A 1 284 ? -2.098 7.397 18.082 1.00 83.38 284 ASP A O 1
ATOM 2297 N N . PRO A 1 285 ? -1.158 9.377 17.593 1.00 84.62 285 PRO A N 1
ATOM 2298 C CA . PRO A 1 285 ? -2.348 10.170 17.915 1.00 84.62 285 PRO A CA 1
ATOM 2299 C C . PRO A 1 285 ? -3.619 9.799 17.134 1.00 84.62 285 PRO A C 1
ATOM 2301 O O . PRO A 1 285 ? -4.711 10.238 17.505 1.00 84.62 285 PRO A O 1
ATOM 2304 N N . LEU A 1 286 ? -3.483 9.060 16.027 1.00 90.38 286 LEU A N 1
ATOM 2305 C CA . LEU A 1 286 ? -4.590 8.648 15.163 1.00 90.38 286 LEU A CA 1
ATOM 2306 C C . LEU A 1 286 ? -5.252 7.341 15.616 1.00 90.38 286 LEU A C 1
ATOM 2308 O O . LEU A 1 286 ? -6.407 7.109 15.265 1.00 90.38 286 LEU A O 1
ATOM 2312 N N . TYR A 1 287 ? -4.582 6.507 16.414 1.00 88.81 287 TYR A N 1
ATOM 2313 C CA . TYR A 1 287 ? -5.017 5.131 16.690 1.00 88.81 287 TYR A CA 1
ATOM 2314 C C . TYR A 1 287 ? -6.403 4.997 17.303 1.00 88.81 287 TYR A C 1
ATOM 2316 O O . TYR A 1 287 ? -7.155 4.089 16.956 1.00 88.81 287 TYR A O 1
ATOM 2324 N N . ASN A 1 288 ? -6.757 5.910 18.200 1.00 89.31 288 ASN A N 1
ATOM 2325 C CA . ASN A 1 288 ? -8.055 5.934 18.865 1.00 89.31 288 ASN A CA 1
ATOM 2326 C C . ASN A 1 288 ? -9.073 6.869 18.190 1.00 89.31 288 ASN A C 1
ATOM 2328 O O . ASN A 1 288 ? -10.186 6.989 18.694 1.00 89.31 288 ASN A O 1
ATOM 2332 N N . LYS A 1 289 ? -8.708 7.540 17.088 1.00 91.50 289 LYS A N 1
ATOM 2333 C CA . LYS A 1 289 ? -9.539 8.564 16.423 1.00 91.50 289 LYS A CA 1
ATOM 2334 C C . LYS A 1 289 ? -9.935 8.187 15.003 1.00 91.50 289 LYS A C 1
ATOM 2336 O O . LYS A 1 289 ? -11.057 8.475 14.586 1.00 91.50 289 LYS A O 1
ATOM 2341 N N . VAL A 1 290 ? -9.013 7.587 14.255 1.00 94.38 290 VAL A N 1
ATOM 2342 C CA . VAL A 1 290 ? -9.169 7.278 12.835 1.00 94.38 290 VAL A CA 1
ATOM 2343 C C . VAL A 1 290 ? -9.002 5.781 12.623 1.00 94.38 290 VAL A C 1
ATOM 2345 O O . VAL A 1 290 ? -8.025 5.173 13.069 1.00 94.38 290 VAL A O 1
ATOM 2348 N N . TYR A 1 291 ? -9.958 5.178 11.925 1.00 93.50 291 TYR A N 1
ATOM 2349 C CA . TYR A 1 291 ? -9.887 3.776 11.560 1.00 93.50 291 TYR A CA 1
ATOM 2350 C C . TYR A 1 291 ? -8.938 3.599 10.378 1.00 93.50 291 TYR A C 1
ATOM 2352 O O . TYR A 1 291 ? -9.095 4.229 9.335 1.00 93.50 291 TYR A O 1
ATOM 2360 N N . ARG A 1 292 ? -7.929 2.743 10.551 1.00 89.81 292 ARG A N 1
ATOM 2361 C CA . ARG A 1 292 ? -6.811 2.608 9.603 1.00 89.81 292 ARG A CA 1
ATOM 2362 C C . ARG A 1 292 ? -7.203 2.076 8.233 1.00 89.81 292 ARG A C 1
ATOM 2364 O O . ARG A 1 292 ? -6.517 2.368 7.255 1.00 89.81 292 ARG A O 1
ATOM 2371 N N . ARG A 1 293 ? -8.252 1.256 8.164 1.00 89.75 293 ARG A N 1
ATOM 2372 C CA . ARG A 1 293 ? -8.730 0.695 6.901 1.00 89.75 293 ARG A CA 1
ATOM 2373 C C . ARG A 1 293 ? -9.874 1.529 6.341 1.00 89.75 293 ARG A C 1
ATOM 2375 O O . ARG A 1 293 ? -10.874 1.685 7.040 1.00 89.75 293 ARG A O 1
ATOM 2382 N N . PRO A 1 294 ? -9.764 2.005 5.094 1.00 93.25 294 PRO A N 1
ATOM 2383 C CA . PRO A 1 294 ? -10.898 2.612 4.431 1.00 93.25 294 PRO A CA 1
ATOM 2384 C C . PRO A 1 294 ? -12.052 1.619 4.278 1.00 93.25 294 PRO A C 1
ATOM 2386 O O . PRO A 1 294 ? -11.833 0.417 4.109 1.00 93.25 294 PRO A O 1
ATOM 2389 N N . VAL A 1 295 ? -13.277 2.131 4.311 1.00 94.44 295 VAL A N 1
ATOM 2390 C CA . VAL A 1 295 ? -14.467 1.392 3.882 1.00 94.44 295 VAL A CA 1
ATOM 2391 C C . VAL A 1 295 ? -14.587 1.559 2.373 1.00 94.44 295 VAL A C 1
ATOM 2393 O O . VAL A 1 295 ? -14.577 2.683 1.875 1.00 94.44 295 VAL A O 1
ATOM 2396 N N . LEU A 1 296 ? -14.666 0.442 1.652 1.00 94.19 296 LEU A N 1
ATOM 2397 C CA . LEU A 1 296 ? -14.785 0.423 0.198 1.00 94.19 296 LEU A CA 1
ATOM 2398 C C . LEU A 1 296 ? -16.251 0.177 -0.179 1.00 94.19 296 LEU A C 1
ATOM 2400 O O . LEU A 1 296 ? -16.784 -0.906 0.040 1.00 94.19 296 LEU A O 1
ATOM 2404 N N . GLU A 1 297 ? -16.890 1.191 -0.744 1.00 91.19 297 GLU A N 1
ATOM 2405 C CA . GLU A 1 297 ? -18.243 1.167 -1.310 1.00 91.19 297 GLU A CA 1
ATOM 2406 C C . GLU A 1 297 ? -18.119 1.332 -2.844 1.00 91.19 297 GLU A C 1
ATOM 2408 O O . GLU A 1 297 ? -18.621 2.284 -3.445 1.00 91.19 297 GLU A O 1
ATOM 2413 N N . ILE A 1 298 ? -17.355 0.426 -3.463 1.00 85.94 298 ILE A N 1
ATOM 2414 C CA . ILE A 1 298 ? -16.962 0.426 -4.885 1.00 85.94 298 ILE A CA 1
ATOM 2415 C C . ILE A 1 298 ? -17.388 -0.881 -5.559 1.00 85.94 298 ILE A C 1
ATOM 2417 O O . ILE A 1 298 ? -17.460 -1.923 -4.905 1.00 85.94 298 ILE A O 1
ATOM 2421 N N . ARG A 1 299 ? -17.636 -0.844 -6.870 1.00 83.00 299 ARG A N 1
ATOM 2422 C CA . ARG A 1 299 ? -17.976 -2.025 -7.683 1.00 83.00 299 ARG A CA 1
ATOM 2423 C C . ARG A 1 299 ? -16.790 -2.960 -7.891 1.00 83.00 299 ARG A C 1
ATOM 2425 O O . ARG A 1 299 ? -16.975 -4.172 -7.867 1.00 83.00 299 ARG A O 1
ATOM 2432 N N . ASP A 1 300 ? -15.599 -2.403 -8.109 1.00 83.88 300 ASP A N 1
ATOM 2433 C CA . ASP A 1 300 ? -14.360 -3.163 -8.287 1.00 83.88 300 ASP A CA 1
ATOM 2434 C C . ASP A 1 300 ? -13.317 -2.732 -7.254 1.00 83.88 300 ASP A C 1
ATOM 2436 O O . ASP A 1 300 ? -12.805 -1.612 -7.293 1.00 83.88 300 ASP A O 1
ATOM 2440 N N . SER A 1 301 ? -12.999 -3.642 -6.332 1.00 87.12 301 SER A N 1
ATOM 2441 C CA . SER A 1 301 ? -11.986 -3.449 -5.295 1.00 87.12 301 SER A CA 1
ATOM 2442 C C . SER A 1 301 ? -10.630 -4.070 -5.628 1.00 87.12 301 SER A C 1
ATOM 2444 O O . SER A 1 301 ? -9.756 -4.093 -4.762 1.00 87.12 301 SER A O 1
ATOM 2446 N N . SER A 1 302 ? -10.421 -4.569 -6.850 1.00 85.25 302 SER A N 1
ATOM 2447 C CA . SER A 1 302 ? -9.198 -5.274 -7.258 1.00 85.25 302 SER A CA 1
ATOM 2448 C C . SER A 1 302 ? -7.921 -4.450 -7.049 1.00 85.25 302 SER A C 1
ATOM 2450 O O . SER A 1 302 ? -6.893 -4.988 -6.635 1.00 85.25 302 SER A O 1
ATOM 2452 N N . LEU A 1 303 ? -7.993 -3.129 -7.243 1.00 86.56 303 LEU A N 1
ATOM 2453 C CA . LEU A 1 303 ? -6.877 -2.201 -7.016 1.00 86.56 303 LEU A CA 1
ATOM 2454 C C . LEU A 1 303 ? -6.501 -2.042 -5.536 1.00 86.56 303 LEU A C 1
ATOM 2456 O O . LEU A 1 303 ? -5.405 -1.580 -5.223 1.00 86.56 303 LEU A O 1
ATOM 2460 N N . PHE A 1 304 ? -7.390 -2.429 -4.622 1.00 89.38 304 PHE A N 1
ATOM 2461 C CA . PHE A 1 304 ? -7.161 -2.388 -3.181 1.00 89.38 304 PHE A CA 1
ATOM 2462 C C . PHE A 1 304 ? -6.687 -3.731 -2.618 1.00 89.38 304 PHE A C 1
ATOM 2464 O O . PHE A 1 304 ? -6.561 -3.856 -1.403 1.00 89.38 304 PHE A O 1
ATOM 2471 N N . ASN A 1 305 ? -6.389 -4.729 -3.454 1.00 82.38 305 ASN A N 1
ATOM 2472 C CA . ASN A 1 305 ? -5.846 -6.000 -2.982 1.00 82.38 305 ASN A CA 1
ATOM 2473 C C . ASN A 1 305 ? -4.431 -5.814 -2.413 1.00 82.38 305 ASN A C 1
ATOM 2475 O O . ASN A 1 305 ? -3.529 -5.328 -3.092 1.00 82.38 305 ASN A O 1
ATOM 2479 N N . TYR A 1 306 ? -4.219 -6.236 -1.165 1.00 75.69 306 TYR A N 1
ATOM 2480 C CA . TYR A 1 306 ? -2.952 -6.049 -0.443 1.00 75.69 306 TYR A CA 1
ATOM 2481 C C . TYR A 1 306 ? -2.376 -7.345 0.160 1.00 75.69 306 TYR A C 1
ATOM 2483 O O . TYR A 1 306 ? -1.335 -7.294 0.815 1.00 75.69 306 TYR A O 1
ATOM 2491 N N . GLU A 1 307 ? -3.019 -8.499 -0.049 1.00 66.19 307 GLU A N 1
ATOM 2492 C CA . GLU A 1 307 ? -2.576 -9.803 0.472 1.00 66.19 307 GLU A CA 1
ATOM 2493 C C . GLU A 1 307 ? -2.260 -10.790 -0.655 1.00 66.19 307 GLU A C 1
ATOM 2495 O O . GLU A 1 307 ? -2.883 -10.767 -1.717 1.00 66.19 307 GLU A O 1
ATOM 2500 N N . GLY A 1 308 ? -1.313 -11.692 -0.385 1.00 61.84 308 GLY A N 1
ATOM 2501 C CA . GLY A 1 308 ? -0.988 -12.816 -1.262 1.00 61.84 308 GLY A CA 1
ATOM 2502 C C . GLY A 1 308 ? -0.446 -12.416 -2.637 1.00 61.84 308 GLY A C 1
ATOM 2503 O O . GLY A 1 308 ? 0.072 -11.318 -2.834 1.00 61.84 308 GLY A O 1
ATOM 2504 N N . GLU A 1 309 ? -0.568 -13.339 -3.589 1.00 55.12 309 GLU A N 1
ATOM 2505 C CA . GLU A 1 309 ? -0.113 -13.175 -4.979 1.00 55.12 309 GLU A CA 1
ATOM 2506 C C . GLU A 1 309 ? -0.935 -12.142 -5.764 1.00 55.12 309 GLU A C 1
ATOM 2508 O O . GLU A 1 309 ? -0.487 -11.642 -6.790 1.00 55.12 309 GLU A O 1
ATOM 2513 N N . SER A 1 310 ? -2.125 -11.790 -5.270 1.00 65.88 310 SER A N 1
ATOM 2514 C CA . SER A 1 310 ? -3.009 -10.788 -5.875 1.00 65.88 310 SER A CA 1
ATOM 2515 C C . SER A 1 310 ? -2.766 -9.367 -5.357 1.00 65.88 310 SER A C 1
ATOM 2517 O O . SER A 1 310 ? -3.525 -8.464 -5.708 1.00 65.88 310 SER A O 1
ATOM 2519 N N . ARG A 1 311 ? -1.746 -9.150 -4.511 1.00 78.94 311 ARG A N 1
ATOM 2520 C CA . ARG A 1 311 ? -1.378 -7.815 -4.022 1.00 78.94 311 ARG A CA 1
ATOM 2521 C C . ARG A 1 311 ? -1.037 -6.891 -5.195 1.00 78.94 311 ARG A C 1
ATOM 2523 O O . ARG A 1 311 ? -0.181 -7.207 -6.016 1.00 78.94 311 ARG A O 1
ATOM 2530 N N . VAL A 1 312 ? -1.623 -5.696 -5.191 1.00 78.81 312 VAL A N 1
ATOM 2531 C CA . VAL A 1 312 ? -1.330 -4.622 -6.145 1.00 78.81 312 VAL A CA 1
ATOM 2532 C C . VAL A 1 312 ? -0.603 -3.491 -5.419 1.00 78.81 312 VAL A C 1
ATOM 2534 O O . VAL A 1 312 ? -1.091 -2.954 -4.423 1.00 78.81 312 VAL A O 1
ATOM 2537 N N . GLY A 1 313 ? 0.588 -3.143 -5.903 1.00 82.56 313 GLY A N 1
ATOM 2538 C CA . GLY A 1 313 ? 1.338 -1.977 -5.446 1.00 82.56 313 GLY A CA 1
ATOM 2539 C C . GLY A 1 313 ? 1.302 -0.843 -6.467 1.00 82.56 313 GLY A C 1
ATOM 2540 O O . GLY A 1 313 ? 1.024 -1.054 -7.651 1.00 82.56 313 GLY A O 1
ATOM 2541 N N . PHE A 1 314 ? 1.599 0.367 -6.003 1.00 86.31 314 PHE A N 1
ATOM 2542 C CA . PHE A 1 314 ? 1.629 1.578 -6.814 1.00 86.31 314 PHE A CA 1
ATOM 2543 C C . PHE A 1 314 ? 2.892 2.389 -6.534 1.00 86.31 314 PHE A C 1
ATOM 2545 O O . PHE A 1 314 ? 3.339 2.505 -5.392 1.00 86.31 314 PHE A O 1
ATOM 2552 N N . ASN A 1 315 ? 3.449 2.973 -7.587 1.00 83.69 315 ASN A N 1
ATOM 2553 C CA . ASN A 1 315 ? 4.460 4.012 -7.495 1.00 83.69 315 ASN A CA 1
ATOM 2554 C C . ASN A 1 315 ? 3.780 5.362 -7.654 1.00 83.69 315 ASN A C 1
ATOM 2556 O O . ASN A 1 315 ? 2.915 5.534 -8.514 1.00 83.69 315 ASN A O 1
ATOM 2560 N N . TYR A 1 316 ? 4.204 6.321 -6.848 1.00 87.81 316 TYR A N 1
ATOM 2561 C CA . TYR A 1 316 ? 3.716 7.678 -6.917 1.00 87.81 316 TYR A CA 1
ATOM 2562 C C . TYR A 1 316 ? 4.837 8.670 -6.734 1.00 87.81 316 TYR A C 1
ATOM 2564 O O . TYR A 1 316 ? 5.690 8.540 -5.856 1.00 87.81 316 TYR A O 1
ATOM 2572 N N . SER A 1 317 ? 4.799 9.688 -7.569 1.00 84.75 317 SER A N 1
ATOM 2573 C CA . SER A 1 317 ? 5.728 10.789 -7.534 1.00 84.75 317 SER A CA 1
ATOM 2574 C C . SER A 1 317 ? 4.946 12.077 -7.614 1.00 84.75 317 SER A C 1
ATOM 2576 O O . SER A 1 317 ? 4.134 12.227 -8.516 1.00 84.75 317 SER A O 1
ATOM 2578 N N . LEU A 1 318 ? 5.224 13.003 -6.709 1.00 84.88 318 LEU A N 1
ATOM 2579 C CA . LEU A 1 318 ? 4.726 14.365 -6.734 1.00 84.88 318 LEU A CA 1
ATOM 2580 C C . LEU A 1 318 ? 5.906 15.303 -6.554 1.00 84.88 318 LEU A C 1
ATOM 2582 O O . LEU A 1 318 ? 6.553 15.277 -5.508 1.00 84.88 318 LEU A O 1
ATOM 2586 N N . ASP A 1 319 ? 6.140 16.135 -7.559 1.00 78.94 319 ASP A N 1
ATOM 2587 C CA . ASP A 1 319 ? 7.101 17.218 -7.523 1.00 78.94 319 ASP A CA 1
ATOM 2588 C C . ASP A 1 319 ? 6.384 18.579 -7.501 1.00 78.94 319 ASP A C 1
ATOM 2590 O O . ASP A 1 319 ? 5.503 18.846 -8.312 1.00 78.94 319 ASP A O 1
ATOM 2594 N N . VAL A 1 320 ? 6.759 19.458 -6.575 1.00 76.56 320 VAL A N 1
ATOM 2595 C CA . VAL A 1 320 ? 6.307 20.845 -6.431 1.00 76.56 320 VAL A CA 1
ATOM 2596 C C . VAL A 1 320 ? 7.533 21.754 -6.240 1.00 76.56 320 VAL A C 1
ATOM 2598 O O . VAL A 1 320 ? 8.545 21.308 -5.686 1.00 76.56 320 VAL A O 1
ATOM 2601 N N . PRO A 1 321 ? 7.477 23.036 -6.649 1.00 74.75 321 PRO A N 1
ATOM 2602 C CA . PRO A 1 321 ? 8.563 23.982 -6.414 1.00 74.75 321 PRO A CA 1
ATOM 2603 C C . PRO A 1 321 ? 8.950 24.051 -4.938 1.00 74.75 321 PRO A C 1
ATOM 2605 O O . PRO A 1 321 ? 8.085 24.144 -4.067 1.00 74.75 321 PRO A O 1
ATOM 2608 N N . SER A 1 322 ? 10.255 24.068 -4.666 1.00 72.38 322 SER A N 1
ATOM 2609 C CA . SER A 1 322 ? 10.832 24.062 -3.315 1.00 72.38 322 SER A CA 1
ATOM 2610 C C . SER A 1 322 ? 10.274 25.148 -2.388 1.00 72.38 322 SER A C 1
ATOM 2612 O O . SER A 1 322 ? 10.128 24.917 -1.191 1.00 72.38 322 SER A O 1
ATOM 2614 N N . SER A 1 323 ? 9.929 26.312 -2.943 1.00 70.50 323 SER A N 1
ATOM 2615 C CA . SER A 1 323 ? 9.329 27.452 -2.240 1.00 70.50 323 SER A CA 1
ATOM 2616 C C . SER A 1 323 ? 7.862 27.251 -1.849 1.00 70.50 323 SER A C 1
ATOM 2618 O O . SER A 1 323 ? 7.344 28.004 -1.032 1.00 70.50 323 SER A O 1
ATOM 2620 N N . GLN A 1 324 ? 7.184 26.260 -2.428 1.00 73.31 324 GLN A N 1
ATOM 2621 C CA . GLN A 1 324 ? 5.758 25.999 -2.230 1.00 73.31 324 GLN A CA 1
ATOM 2622 C C . GLN A 1 324 ? 5.491 24.665 -1.523 1.00 73.31 324 GLN A C 1
ATOM 2624 O O . GLN A 1 324 ? 4.331 24.325 -1.298 1.00 73.31 324 GLN A O 1
ATOM 2629 N N . VAL A 1 325 ? 6.530 23.891 -1.196 1.00 79.19 325 VAL A N 1
ATOM 2630 C CA . VAL A 1 325 ? 6.379 22.604 -0.512 1.00 79.19 325 VAL A CA 1
ATOM 2631 C C . VAL A 1 325 ? 5.780 22.833 0.883 1.00 79.19 325 VAL A C 1
ATOM 2633 O O . VAL A 1 325 ? 6.416 23.427 1.749 1.00 79.19 325 VAL A O 1
ATOM 2636 N N . SER A 1 326 ? 4.581 22.302 1.122 1.00 84.56 326 SER A N 1
ATOM 2637 C CA . SER A 1 326 ? 4.015 22.129 2.464 1.00 84.56 326 SER A CA 1
ATOM 2638 C C . SER A 1 326 ? 3.275 20.799 2.552 1.00 84.56 326 SER A C 1
ATOM 2640 O O . SER A 1 326 ? 2.828 20.262 1.533 1.00 84.56 326 SER A O 1
ATOM 2642 N N . LYS A 1 327 ? 3.120 20.273 3.770 1.00 87.69 327 LYS A N 1
ATOM 2643 C CA . LYS A 1 327 ? 2.360 19.043 4.018 1.00 87.69 327 LYS A CA 1
ATOM 2644 C C . LYS A 1 327 ? 0.947 19.148 3.444 1.00 87.69 327 LYS A C 1
ATOM 2646 O O . LYS A 1 327 ? 0.507 18.259 2.721 1.00 87.69 327 LYS A O 1
ATOM 2651 N N . GLU A 1 328 ? 0.269 20.257 3.712 1.00 88.69 328 GLU A N 1
ATOM 2652 C CA . GLU A 1 328 ? -1.112 20.523 3.302 1.00 88.69 328 GLU A CA 1
ATOM 2653 C C . GLU A 1 328 ? -1.233 20.566 1.780 1.00 88.69 328 GLU A C 1
ATOM 2655 O O . GLU A 1 328 ? -2.157 19.978 1.219 1.00 88.69 328 GLU A O 1
ATOM 2660 N N . LYS A 1 329 ? -0.278 21.213 1.099 1.00 85.88 329 LYS A N 1
ATOM 2661 C CA . LYS A 1 329 ? -0.269 21.285 -0.363 1.00 85.88 329 LYS A CA 1
ATOM 2662 C C . LYS A 1 329 ? -0.044 19.914 -0.996 1.00 85.88 329 LYS A C 1
ATOM 2664 O O . LYS A 1 329 ? -0.746 19.570 -1.944 1.00 85.88 329 LYS A O 1
ATOM 2669 N N . LEU A 1 330 ? 0.901 19.130 -0.475 1.00 88.31 330 LEU A N 1
ATOM 2670 C CA . LEU A 1 330 ? 1.159 17.776 -0.971 1.00 88.31 330 LEU A CA 1
ATOM 2671 C C . LEU A 1 330 ? -0.064 16.879 -0.771 1.00 88.31 330 LEU A C 1
ATOM 2673 O O . LEU A 1 330 ? -0.501 16.232 -1.716 1.00 88.31 330 LEU A O 1
ATOM 2677 N N . MET A 1 331 ? -0.662 16.908 0.421 1.00 92.69 331 MET A N 1
ATOM 2678 C CA . MET A 1 331 ? -1.895 16.182 0.728 1.00 92.69 331 MET A CA 1
ATOM 2679 C C . MET A 1 331 ? -3.036 16.574 -0.216 1.00 92.69 331 MET A C 1
ATOM 2681 O O . MET A 1 331 ? -3.677 15.699 -0.791 1.00 92.69 331 MET A O 1
ATOM 2685 N N . PHE A 1 332 ? -3.255 17.873 -0.437 1.00 90.69 332 PHE A N 1
ATOM 2686 C CA . PHE A 1 332 ? -4.288 18.370 -1.348 1.00 90.69 332 PHE A CA 1
ATOM 2687 C C . PHE A 1 332 ? -4.090 17.883 -2.790 1.00 90.69 332 PHE A C 1
ATOM 2689 O O . PHE A 1 332 ? -5.041 17.421 -3.420 1.00 90.69 332 PHE A O 1
ATOM 2696 N N . ILE A 1 333 ? -2.862 17.952 -3.315 1.00 88.06 333 ILE A N 1
ATOM 2697 C CA . ILE A 1 333 ? -2.562 17.470 -4.670 1.00 88.06 333 ILE A CA 1
ATOM 2698 C C . ILE A 1 333 ? -2.749 15.950 -4.745 1.00 88.06 333 ILE A C 1
ATOM 2700 O O . ILE A 1 333 ? -3.440 15.474 -5.637 1.00 88.06 333 ILE A O 1
ATOM 2704 N N . MET A 1 334 ? -2.244 15.196 -3.763 1.00 93.56 334 MET A N 1
ATOM 2705 C CA . MET A 1 334 ? -2.418 13.740 -3.702 1.00 93.56 334 MET A CA 1
ATOM 2706 C C . MET A 1 334 ? -3.891 13.319 -3.689 1.00 93.56 334 MET A C 1
ATOM 2708 O O . MET A 1 334 ? -4.252 12.363 -4.368 1.00 93.56 334 MET A O 1
ATOM 2712 N N . GLN A 1 335 ? -4.750 14.016 -2.936 1.00 93.00 335 GLN A N 1
ATOM 2713 C CA . GLN A 1 335 ? -6.193 13.742 -2.918 1.00 93.00 335 GLN A CA 1
ATOM 2714 C C . GLN A 1 335 ? -6.798 13.888 -4.320 1.00 93.00 335 GLN A C 1
ATOM 2716 O O . GLN A 1 335 ? -7.514 12.997 -4.776 1.00 93.00 335 GLN A O 1
ATOM 2721 N N . ARG A 1 336 ? -6.461 14.979 -5.020 1.00 86.44 336 ARG A N 1
ATOM 2722 C CA . ARG A 1 336 ? -6.931 15.235 -6.388 1.00 86.44 336 ARG A CA 1
ATOM 2723 C C . ARG A 1 336 ? -6.389 14.222 -7.387 1.00 86.44 336 ARG A C 1
ATOM 2725 O O . ARG A 1 336 ? -7.138 13.760 -8.240 1.00 86.44 336 ARG A O 1
ATOM 2732 N N . ASP A 1 337 ? -5.117 13.869 -7.282 1.00 90.19 337 ASP A N 1
ATOM 2733 C CA . ASP A 1 337 ? -4.481 12.916 -8.187 1.00 90.19 337 ASP A CA 1
ATOM 2734 C C . ASP A 1 337 ? -5.086 11.525 -8.033 1.00 90.19 337 ASP A C 1
ATOM 2736 O O . ASP A 1 337 ? -5.470 10.914 -9.026 1.00 90.19 337 ASP A O 1
ATOM 2740 N N . LEU A 1 338 ? -5.249 11.042 -6.799 1.00 91.50 338 LEU A N 1
ATOM 2741 C CA . LEU A 1 338 ? -5.900 9.756 -6.539 1.00 91.50 338 LEU A CA 1
ATOM 2742 C C . LEU A 1 338 ? -7.339 9.732 -7.069 1.00 91.50 338 LEU A C 1
ATOM 2744 O O . LEU A 1 338 ? -7.756 8.733 -7.652 1.00 91.50 338 LEU A O 1
ATOM 2748 N N . GLU A 1 339 ? -8.086 10.826 -6.913 1.00 86.62 339 GLU A N 1
ATOM 2749 C CA . GLU A 1 339 ? -9.427 10.946 -7.491 1.00 86.62 339 GLU A CA 1
ATOM 2750 C C . GLU A 1 339 ? -9.401 10.922 -9.029 1.00 86.62 339 GLU A C 1
ATOM 2752 O O . GLU A 1 339 ? -10.213 10.230 -9.646 1.00 86.62 339 GLU A O 1
ATOM 2757 N N . ASN A 1 340 ? -8.475 11.651 -9.656 1.00 79.00 340 ASN A N 1
ATOM 2758 C CA . ASN A 1 340 ? -8.396 11.789 -11.110 1.00 79.00 340 ASN A CA 1
ATOM 2759 C C . ASN A 1 340 ? -7.899 10.516 -11.803 1.00 79.00 340 ASN A C 1
ATOM 2761 O O . ASN A 1 340 ? -8.485 10.101 -12.798 1.00 79.00 340 ASN A O 1
ATOM 2765 N N . TYR A 1 341 ? -6.840 9.891 -11.284 1.00 80.88 341 TYR A N 1
ATOM 2766 C CA . TYR A 1 341 ? -6.257 8.694 -11.889 1.00 80.88 341 TYR A CA 1
ATOM 2767 C C . TYR A 1 341 ? -7.155 7.462 -11.744 1.00 80.88 341 TYR A C 1
ATOM 2769 O O . TYR A 1 341 ? -7.147 6.597 -12.617 1.00 80.88 341 TYR A O 1
ATOM 2777 N N . LEU A 1 342 ? -7.890 7.347 -10.631 1.00 84.69 342 LEU A N 1
ATOM 2778 C CA . LEU A 1 342 ? -8.583 6.107 -10.259 1.00 84.69 342 LEU A CA 1
ATOM 2779 C C . LEU A 1 342 ? -10.107 6.216 -10.310 1.00 84.69 342 LEU A C 1
ATOM 2781 O O . LEU A 1 342 ? -10.790 5.204 -10.181 1.00 84.69 342 LEU A O 1
ATOM 2785 N N . ASN A 1 343 ? -10.645 7.422 -10.510 1.00 80.88 343 ASN A N 1
ATOM 2786 C CA . ASN A 1 343 ? -12.080 7.682 -10.598 1.00 80.88 343 ASN A CA 1
ATOM 2787 C C . ASN A 1 343 ? -12.869 7.194 -9.362 1.00 80.88 343 ASN A C 1
ATOM 2789 O O . ASN A 1 343 ? -14.014 6.749 -9.458 1.00 80.88 343 ASN A O 1
ATOM 2793 N N . TYR A 1 344 ? -12.260 7.313 -8.181 1.00 87.44 344 TYR A N 1
ATOM 2794 C CA . TYR A 1 344 ? -12.917 7.097 -6.894 1.00 87.44 344 TYR A CA 1
ATOM 2795 C C . TYR A 1 344 ? -13.033 8.414 -6.136 1.00 87.44 344 TYR A C 1
ATOM 2797 O O . TYR A 1 344 ? -12.088 9.198 -6.096 1.00 87.44 344 TYR A O 1
ATOM 2805 N N . SER A 1 345 ? -14.163 8.632 -5.471 1.00 86.31 345 SER A N 1
ATOM 2806 C CA . SER A 1 345 ? -14.301 9.718 -4.494 1.00 86.31 345 SER A CA 1
ATOM 2807 C C . SER A 1 345 ? -14.024 9.192 -3.090 1.00 86.31 345 SER A C 1
ATOM 2809 O O . SER A 1 345 ? -14.477 8.093 -2.766 1.00 86.31 345 SER A O 1
ATOM 2811 N N . ALA A 1 346 ? -13.348 9.971 -2.246 1.00 93.06 346 ALA A N 1
ATOM 2812 C CA . ALA A 1 346 ? -13.107 9.596 -0.857 1.00 93.06 346 ALA A CA 1
ATOM 2813 C C . ALA A 1 346 ? -13.527 10.700 0.129 1.00 93.06 346 ALA A C 1
ATOM 2815 O O . ALA A 1 346 ? -13.221 11.880 -0.056 1.00 93.06 346 ALA A O 1
ATOM 2816 N N . THR A 1 347 ? -14.242 10.307 1.183 1.00 92.88 347 THR A N 1
ATOM 2817 C CA . THR A 1 347 ? -14.784 11.191 2.228 1.00 92.88 347 THR A CA 1
ATOM 2818 C C . THR A 1 347 ? -14.416 10.676 3.612 1.00 92.88 347 THR A C 1
ATOM 2820 O O . THR A 1 347 ? -14.213 9.482 3.805 1.00 92.88 347 THR A O 1
ATOM 2823 N N . ILE A 1 348 ? -14.331 11.566 4.602 1.00 94.06 348 ILE A N 1
ATOM 2824 C CA . ILE A 1 348 ? -14.149 11.169 6.003 1.00 94.06 348 ILE A CA 1
ATOM 2825 C C . ILE A 1 348 ? -15.519 11.165 6.677 1.00 94.06 348 ILE A C 1
ATOM 2827 O O . ILE A 1 348 ? -16.176 12.201 6.752 1.00 94.06 348 ILE A O 1
ATOM 2831 N N . GLU A 1 349 ? -15.932 10.013 7.192 1.00 95.56 349 GLU A N 1
ATOM 2832 C CA . GLU A 1 349 ? -17.228 9.818 7.845 1.00 95.56 349 GLU A CA 1
ATOM 2833 C C . GLU A 1 349 ? -17.059 9.191 9.224 1.00 95.56 349 GLU A C 1
ATOM 2835 O O . GLU A 1 349 ? -16.075 8.505 9.492 1.00 95.56 349 GLU A O 1
ATOM 2840 N N . VAL A 1 350 ? -18.029 9.408 10.109 1.00 97.06 350 VAL A N 1
ATOM 2841 C CA . VAL A 1 350 ? -18.092 8.679 11.378 1.00 97.06 350 VAL A CA 1
ATOM 2842 C C . VAL A 1 350 ? -18.834 7.369 11.140 1.00 97.06 350 VAL A C 1
ATOM 2844 O O . VAL A 1 350 ? -19.975 7.369 10.677 1.00 97.06 350 VAL A O 1
ATOM 2847 N N . ARG A 1 351 ? -18.180 6.242 11.428 1.00 95.19 351 ARG A N 1
ATOM 2848 C CA . ARG A 1 351 ? -18.757 4.896 11.295 1.00 95.19 351 ARG A CA 1
ATOM 2849 C C . ARG A 1 351 ? -18.481 4.084 12.556 1.00 95.19 351 ARG A C 1
ATOM 2851 O O . ARG A 1 351 ? -17.431 4.246 13.182 1.00 95.19 351 ARG A O 1
ATOM 2858 N N . ARG A 1 352 ? -19.396 3.172 12.900 1.00 96.19 352 ARG A N 1
ATOM 2859 C CA . ARG A 1 352 ? -19.109 2.105 13.867 1.00 96.19 352 ARG A CA 1
ATOM 2860 C C . ARG A 1 352 ? -18.248 1.057 13.178 1.00 96.19 352 ARG A C 1
ATOM 2862 O O . ARG A 1 352 ? -18.666 0.480 12.180 1.00 96.19 352 ARG A O 1
ATOM 2869 N N . MET A 1 353 ? -17.047 0.847 13.701 1.00 95.19 353 MET A N 1
ATOM 2870 C CA . MET A 1 353 ? -16.065 -0.072 13.136 1.00 95.19 353 MET A CA 1
ATOM 2871 C C . MET A 1 353 ? -15.719 -1.171 14.137 1.00 95.19 353 MET A C 1
ATOM 2873 O O . MET A 1 353 ? -15.732 -0.915 15.348 1.00 95.19 353 MET A O 1
ATOM 2877 N N . PRO A 1 354 ? -15.379 -2.379 13.656 1.00 94.56 354 PRO A N 1
ATOM 2878 C CA . PRO A 1 354 ? -15.008 -3.474 14.531 1.00 94.56 354 PRO A CA 1
ATOM 2879 C C . PRO A 1 354 ? -13.697 -3.169 15.258 1.00 94.56 354 PRO A C 1
ATOM 2881 O O . PRO A 1 354 ? -12.759 -2.612 14.691 1.00 94.56 354 PRO A O 1
ATOM 2884 N N . ILE A 1 355 ? -13.624 -3.577 16.518 1.00 93.19 355 ILE A N 1
ATOM 2885 C CA . ILE A 1 355 ? -12.429 -3.503 17.355 1.00 93.19 355 ILE A CA 1
ATOM 2886 C C . ILE A 1 355 ? -12.206 -4.838 18.058 1.00 93.19 355 ILE A C 1
ATOM 2888 O O . ILE A 1 355 ? -13.148 -5.600 18.291 1.00 93.19 355 ILE A O 1
ATOM 2892 N N . TYR A 1 356 ? -10.966 -5.093 18.457 1.00 92.62 356 TYR A N 1
ATOM 2893 C CA . TYR A 1 356 ? -10.670 -6.100 19.462 1.00 92.62 356 TYR A CA 1
ATOM 2894 C C . TYR A 1 356 ? -10.677 -5.465 20.846 1.00 92.62 356 TYR A C 1
ATOM 2896 O O . TYR A 1 356 ? -10.075 -4.416 21.072 1.00 92.62 356 TYR A O 1
ATOM 2904 N N . ARG A 1 357 ? -11.352 -6.118 21.784 1.00 93.62 357 ARG A N 1
ATOM 2905 C CA . ARG A 1 357 ? -11.383 -5.731 23.193 1.00 93.62 357 ARG A CA 1
ATOM 2906 C C . ARG A 1 357 ? -10.662 -6.813 23.977 1.00 93.62 357 ARG A C 1
ATOM 2908 O O . ARG A 1 357 ? -11.109 -7.961 23.971 1.00 93.62 357 ARG A O 1
ATOM 2915 N N . LEU A 1 358 ? -9.554 -6.457 24.617 1.00 94.81 358 LEU A N 1
ATOM 2916 C CA . LEU A 1 358 ? -8.946 -7.298 25.638 1.00 94.81 358 LEU A CA 1
ATOM 2917 C C . LEU A 1 358 ? -9.773 -7.128 26.913 1.00 94.81 358 LEU A C 1
ATOM 2919 O O . LEU A 1 358 ? -9.823 -6.034 27.468 1.00 94.81 358 LEU A O 1
ATOM 2923 N N . VAL A 1 359 ? -10.436 -8.192 27.353 1.00 96.38 359 VAL A N 1
ATOM 2924 C CA . VAL A 1 359 ? -11.336 -8.181 28.513 1.00 96.38 359 VAL A CA 1
ATOM 2925 C C . VAL A 1 359 ? -10.849 -9.148 29.584 1.00 96.38 359 VAL A C 1
ATOM 2927 O O . VAL A 1 359 ? -10.217 -10.160 29.282 1.00 96.38 359 VAL A O 1
ATOM 2930 N N . ALA A 1 360 ? -11.161 -8.849 30.842 1.00 96.69 360 ALA A N 1
ATOM 2931 C CA . ALA A 1 360 ? -10.883 -9.720 31.976 1.00 96.69 360 ALA A CA 1
ATOM 2932 C C . ALA A 1 360 ? -12.150 -10.483 32.388 1.00 96.69 360 ALA A C 1
ATOM 2934 O O . ALA A 1 360 ? -13.217 -9.894 32.556 1.00 96.69 360 ALA A O 1
ATOM 2935 N N . LYS A 1 361 ? -12.039 -11.802 32.564 1.00 94.62 361 LYS A N 1
ATOM 2936 C CA . LYS A 1 361 ? -13.093 -12.637 33.158 1.00 94.62 361 LYS A CA 1
ATOM 2937 C C . LYS A 1 361 ? -13.064 -12.512 34.689 1.00 94.62 361 LYS A C 1
ATOM 2939 O O . LYS A 1 361 ? -12.020 -12.163 35.250 1.00 94.62 361 LYS A O 1
ATOM 2944 N N . PRO A 1 362 ? -14.165 -12.833 35.394 1.00 92.25 362 PRO A N 1
ATOM 2945 C CA . PRO A 1 362 ? -14.158 -12.889 36.854 1.00 92.25 362 PRO A CA 1
ATOM 2946 C C . PRO A 1 362 ? -12.982 -13.725 37.388 1.00 92.25 362 PRO A C 1
ATOM 2948 O O . PRO A 1 362 ? -12.737 -14.837 36.918 1.00 92.25 362 PRO A O 1
ATOM 2951 N N . GLY A 1 363 ? -12.226 -13.165 38.337 1.00 89.88 363 GLY A N 1
ATOM 2952 C CA . GLY A 1 363 ? -11.041 -13.804 38.922 1.00 89.88 363 GLY A CA 1
ATOM 2953 C C . GLY A 1 363 ? -9.750 -13.711 38.095 1.00 89.88 363 GLY A C 1
ATOM 2954 O O . GLY A 1 363 ? -8.752 -14.310 38.487 1.00 89.88 363 GLY A O 1
ATOM 2955 N N . ALA A 1 364 ? -9.724 -12.971 36.978 1.00 92.31 364 ALA A N 1
ATOM 2956 C CA . ALA A 1 364 ? -8.509 -12.796 36.174 1.00 92.31 364 ALA A CA 1
ATOM 2957 C C . ALA A 1 364 ? -7.350 -12.191 36.980 1.00 92.31 364 ALA A C 1
ATOM 2959 O O . ALA A 1 364 ? -6.244 -12.723 36.940 1.00 92.31 364 ALA A O 1
ATOM 2960 N N . LEU A 1 365 ? -7.611 -11.130 37.755 1.00 89.38 365 LEU A N 1
ATOM 2961 C CA . LEU A 1 365 ? -6.584 -10.453 38.551 1.00 89.38 365 LEU A CA 1
ATOM 2962 C C . LEU A 1 365 ? -5.898 -11.407 39.539 1.00 89.38 365 LEU A C 1
ATOM 2964 O O . LEU A 1 365 ? -4.681 -11.389 39.651 1.00 89.38 365 LEU A O 1
ATOM 2968 N N . GLU A 1 366 ? -6.637 -12.315 40.179 1.00 89.94 366 GLU A N 1
ATOM 2969 C CA . GLU A 1 366 ? -6.048 -13.296 41.102 1.00 89.94 366 GLU A CA 1
ATOM 2970 C C . GLU A 1 366 ? -5.050 -14.242 40.421 1.00 89.94 366 GLU A C 1
ATOM 2972 O O . GLU A 1 366 ? -4.092 -14.693 41.051 1.00 89.94 366 GLU A O 1
ATOM 2977 N N . LYS A 1 367 ? -5.244 -14.520 39.126 1.00 88.38 367 LYS A N 1
ATOM 2978 C CA . LYS A 1 367 ? -4.351 -15.379 38.338 1.00 88.38 367 LYS A CA 1
ATOM 2979 C C . LYS A 1 367 ? -3.075 -14.664 37.906 1.00 88.38 367 LYS A C 1
ATOM 2981 O O . LYS A 1 367 ? -2.024 -15.300 37.874 1.00 88.38 367 LYS A O 1
ATOM 2986 N N . ILE A 1 368 ? -3.182 -13.377 37.573 1.00 90.00 368 ILE A N 1
ATOM 2987 C CA . ILE A 1 368 ? -2.103 -12.598 36.946 1.00 90.00 368 ILE A CA 1
ATOM 2988 C C . ILE A 1 368 ? -1.518 -11.515 37.855 1.00 90.00 368 ILE A C 1
ATOM 2990 O O . ILE A 1 368 ? -0.690 -10.730 37.406 1.00 90.00 368 ILE A O 1
ATOM 2994 N N . LYS A 1 369 ? -1.938 -11.419 39.121 1.00 87.44 369 LYS A N 1
ATOM 2995 C CA . LYS A 1 369 ? -1.383 -10.437 40.058 1.00 87.44 369 LYS A CA 1
ATOM 2996 C C . LYS A 1 369 ? 0.111 -10.663 40.264 1.00 87.44 369 LYS A C 1
ATOM 2998 O O . LYS A 1 369 ? 0.571 -11.801 40.361 1.00 87.44 369 LYS A O 1
ATOM 3003 N N . ASN A 1 370 ? 0.841 -9.560 40.379 1.00 79.44 370 ASN A N 1
ATOM 3004 C CA . ASN A 1 370 ? 2.265 -9.558 40.686 1.00 79.44 370 ASN A CA 1
ATOM 3005 C C . ASN A 1 370 ? 2.576 -10.366 41.961 1.00 79.44 370 ASN A C 1
ATOM 3007 O O . ASN A 1 370 ? 2.009 -10.093 43.022 1.00 79.44 370 ASN A O 1
ATOM 3011 N N . LYS A 1 371 ? 3.500 -11.331 41.866 1.00 76.75 371 LYS A N 1
ATOM 3012 C CA . LYS A 1 371 ? 3.903 -12.220 42.975 1.00 76.75 371 LYS A CA 1
ATOM 3013 C C . LYS A 1 371 ? 5.200 -11.804 43.682 1.00 76.75 371 LYS A C 1
ATOM 3015 O O . LYS A 1 371 ? 5.753 -12.585 44.449 1.00 76.75 371 LYS A O 1
ATOM 3020 N N . GLY A 1 372 ? 5.688 -10.584 43.455 1.00 59.16 372 GLY A N 1
ATOM 3021 C CA . GLY A 1 372 ? 6.819 -10.002 44.191 1.00 59.16 372 GLY A CA 1
ATOM 3022 C C . GLY A 1 372 ? 8.210 -10.316 43.629 1.00 59.16 372 GLY A C 1
ATOM 3023 O O . GLY A 1 372 ? 9.203 -10.018 44.288 1.00 59.16 372 GLY A O 1
ATOM 3024 N N . ALA A 1 373 ? 8.311 -10.880 42.422 1.00 60.59 373 ALA A N 1
ATOM 3025 C CA . ALA A 1 373 ? 9.595 -11.118 41.759 1.00 60.59 373 ALA A CA 1
ATOM 3026 C C . ALA A 1 373 ? 10.195 -9.827 41.158 1.00 60.59 373 ALA A C 1
ATOM 3028 O O . ALA A 1 373 ? 9.484 -8.868 40.836 1.00 60.59 373 ALA A O 1
ATOM 3029 N N . THR A 1 374 ? 11.518 -9.798 40.976 1.00 54.97 374 THR A N 1
ATOM 3030 C CA . THR A 1 374 ? 12.219 -8.746 40.223 1.00 54.97 374 THR A CA 1
ATOM 3031 C C . THR A 1 374 ? 11.668 -8.667 38.796 1.00 54.97 374 THR A C 1
ATOM 3033 O O . THR A 1 374 ? 11.337 -9.693 38.197 1.00 54.97 374 THR A O 1
ATOM 3036 N N . ALA A 1 375 ? 11.554 -7.455 38.241 1.00 53.06 375 ALA A N 1
ATOM 3037 C CA . ALA A 1 375 ? 11.061 -7.271 36.877 1.00 53.06 375 ALA A CA 1
ATOM 3038 C C . ALA A 1 375 ? 11.968 -8.024 35.890 1.00 53.06 375 ALA A C 1
ATOM 3040 O O . ALA A 1 375 ? 13.169 -7.763 35.822 1.00 53.06 375 ALA A O 1
ATOM 3041 N N . ARG A 1 376 ? 11.391 -8.963 35.142 1.00 57.91 376 ARG A N 1
ATOM 3042 C CA . ARG A 1 376 ? 12.070 -9.806 34.159 1.00 57.91 376 ARG A CA 1
ATOM 3043 C C . ARG A 1 376 ? 11.134 -9.975 32.966 1.00 57.91 376 ARG A C 1
ATOM 3045 O O . ARG A 1 376 ? 9.945 -10.248 33.122 1.00 57.91 376 ARG A O 1
ATOM 3052 N N . SER A 1 377 ? 11.670 -9.780 31.768 1.00 53.59 377 SER A N 1
ATOM 3053 C CA . SER A 1 377 ? 11.005 -10.136 30.516 1.00 53.59 377 SER A CA 1
ATOM 3054 C C . SER A 1 377 ? 11.831 -11.246 29.892 1.00 53.59 377 SER A C 1
ATOM 3056 O O . SER A 1 377 ? 12.984 -11.012 29.543 1.00 53.59 377 SER A O 1
ATOM 3058 N N . GLU A 1 378 ? 11.253 -12.430 29.738 1.00 60.47 378 GLU A N 1
ATOM 3059 C CA . GLU A 1 378 ? 11.876 -13.522 28.991 1.00 60.47 378 GLU A CA 1
ATOM 3060 C C . GLU A 1 378 ? 11.116 -13.713 27.689 1.00 60.47 378 GLU A C 1
ATOM 3062 O O . GLU A 1 378 ? 9.925 -14.033 27.678 1.00 60.47 378 GLU A O 1
ATOM 3067 N N . LEU A 1 379 ? 11.800 -13.455 26.579 1.00 57.03 379 LEU A N 1
ATOM 3068 C CA . LEU A 1 379 ? 11.285 -13.713 25.245 1.00 57.03 379 LEU A CA 1
ATOM 3069 C C . LEU A 1 379 ? 11.710 -15.118 24.825 1.00 57.03 379 LEU A C 1
ATOM 3071 O O . LEU A 1 379 ? 12.900 -15.408 24.696 1.00 57.03 379 LEU A O 1
ATOM 3075 N N . VAL A 1 380 ? 10.731 -15.977 24.553 1.00 58.12 380 VAL A N 1
ATOM 3076 C CA . VAL A 1 380 ? 10.961 -17.209 23.797 1.00 58.12 380 VAL A CA 1
ATOM 3077 C C . VAL A 1 380 ? 10.516 -16.898 22.370 1.00 58.12 380 VAL A C 1
ATOM 3079 O O . VAL A 1 380 ? 9.413 -17.247 21.956 1.00 58.12 380 VAL A O 1
ATOM 3082 N N . ASP A 1 381 ? 11.341 -16.110 21.664 1.00 58.44 381 ASP A N 1
ATOM 3083 C CA . ASP A 1 381 ? 11.003 -15.465 20.385 1.00 58.44 381 ASP A CA 1
ATOM 3084 C C . ASP A 1 381 ? 10.235 -16.390 19.429 1.00 58.44 381 ASP A C 1
ATOM 3086 O O . ASP A 1 381 ? 10.732 -17.430 19.003 1.00 58.44 381 ASP A O 1
ATOM 3090 N N . GLY A 1 382 ? 8.998 -15.996 19.110 1.00 61.94 382 GLY A N 1
ATOM 3091 C CA . GLY A 1 382 ? 8.092 -16.708 18.204 1.00 61.94 382 GLY A CA 1
ATOM 3092 C C . GLY A 1 382 ? 7.204 -17.780 18.849 1.00 61.94 382 GLY A C 1
ATOM 3093 O O . GLY A 1 382 ? 6.153 -18.070 18.281 1.00 61.94 382 GLY A O 1
ATOM 3094 N N . LEU A 1 383 ? 7.562 -18.315 20.022 1.00 70.25 383 LEU A N 1
ATOM 3095 C CA . LEU A 1 383 ? 6.845 -19.392 20.736 1.00 70.25 383 LEU A CA 1
ATOM 3096 C C . LEU A 1 383 ? 6.214 -18.957 22.064 1.00 70.25 383 LEU A C 1
ATOM 3098 O O . LEU A 1 383 ? 5.546 -19.758 22.721 1.00 70.25 383 LEU A O 1
ATOM 3102 N N . GLY A 1 384 ? 6.417 -17.704 22.458 1.00 79.75 384 GLY A N 1
ATOM 3103 C CA . GLY A 1 384 ? 5.810 -17.157 23.655 1.00 79.75 384 GLY A CA 1
ATOM 3104 C C . GLY A 1 384 ? 6.636 -16.058 24.299 1.00 79.75 384 GLY A C 1
ATOM 3105 O O . GLY A 1 384 ? 7.681 -15.643 23.796 1.00 79.75 384 GLY A O 1
ATOM 3106 N N . PHE A 1 385 ? 6.163 -15.583 25.442 1.00 82.31 385 PHE A N 1
ATOM 3107 C CA . PHE A 1 385 ? 6.909 -14.672 26.298 1.00 82.31 385 PHE A CA 1
ATOM 3108 C C . PHE A 1 385 ? 6.387 -14.726 27.732 1.00 82.31 385 PHE A C 1
ATOM 3110 O O . PHE A 1 385 ? 5.225 -15.052 27.979 1.00 82.31 385 PHE A O 1
ATOM 3117 N N . SER A 1 386 ? 7.243 -14.342 28.671 1.00 84.50 386 SER A N 1
ATOM 3118 C CA . SER A 1 386 ? 6.877 -14.098 30.060 1.00 84.50 386 SER A CA 1
ATOM 3119 C C . SER A 1 386 ? 7.217 -12.661 30.432 1.00 84.50 386 SER A C 1
ATOM 3121 O O . SER A 1 386 ? 8.301 -12.167 30.108 1.00 84.50 386 SER A O 1
ATOM 3123 N N . VAL A 1 387 ? 6.286 -11.980 31.090 1.00 84.56 387 VAL A N 1
ATOM 3124 C CA . VAL A 1 387 ? 6.479 -10.631 31.629 1.00 84.56 387 VAL A CA 1
ATOM 3125 C C . VAL A 1 387 ? 6.101 -10.620 33.099 1.00 84.56 387 VAL A C 1
ATOM 3127 O O . VAL A 1 387 ? 5.045 -11.128 33.470 1.00 84.56 387 VAL A O 1
ATOM 3130 N N . THR A 1 388 ? 6.949 -10.015 33.928 1.00 85.00 388 THR A N 1
ATOM 3131 C CA . THR A 1 388 ? 6.641 -9.750 35.336 1.00 85.00 388 THR A CA 1
ATOM 3132 C C . THR A 1 388 ? 6.546 -8.253 35.599 1.00 85.00 388 THR A C 1
ATOM 3134 O O . THR A 1 388 ? 7.263 -7.443 34.999 1.00 85.00 388 THR A O 1
ATOM 3137 N N . ARG A 1 389 ? 5.642 -7.864 36.503 1.00 85.44 389 ARG A N 1
ATOM 3138 C CA . ARG A 1 389 ? 5.439 -6.488 36.971 1.00 85.44 389 ARG A CA 1
ATOM 3139 C C . ARG A 1 389 ? 5.208 -5.484 35.823 1.00 85.44 389 ARG A C 1
ATOM 3141 O O . ARG A 1 389 ? 5.658 -4.333 35.900 1.00 85.44 389 ARG A O 1
ATOM 3148 N N . CYS A 1 390 ? 4.496 -5.894 34.774 1.00 85.75 390 CYS A N 1
ATOM 3149 C CA . CYS A 1 390 ? 4.221 -5.060 33.598 1.00 85.75 390 CYS A CA 1
ATOM 3150 C C . CYS A 1 390 ? 2.849 -4.373 33.678 1.00 85.75 390 CYS A C 1
ATOM 3152 O O . CYS A 1 390 ? 1.959 -4.836 34.395 1.00 85.75 390 CYS A O 1
ATOM 3154 N N . LYS A 1 391 ? 2.671 -3.252 32.967 1.00 90.06 391 LYS A N 1
ATOM 3155 C CA . LYS A 1 391 ? 1.337 -2.665 32.776 1.00 90.06 391 LYS A CA 1
ATOM 3156 C C . LYS A 1 391 ? 0.579 -3.448 31.707 1.00 90.06 391 LYS A C 1
ATOM 3158 O O . LYS A 1 391 ? 1.188 -3.960 30.766 1.00 90.06 391 LYS A O 1
ATOM 3163 N N . MET A 1 392 ? -0.751 -3.444 31.782 1.00 90.75 392 MET A N 1
ATOM 3164 C CA . MET A 1 392 ? -1.592 -4.052 30.747 1.00 90.75 392 MET A CA 1
ATOM 3165 C C . MET A 1 392 ? -1.327 -3.452 29.353 1.00 90.75 392 MET A C 1
ATOM 3167 O O . MET A 1 392 ? -1.320 -4.175 28.362 1.00 90.75 392 MET A O 1
ATOM 3171 N N . SER A 1 393 ? -0.988 -2.160 29.271 1.00 85.31 393 SER A N 1
ATOM 3172 C CA . SER A 1 393 ? -0.553 -1.504 28.028 1.00 85.31 393 SER A CA 1
ATOM 3173 C C . SER A 1 393 ? 0.698 -2.141 27.413 1.00 85.31 393 SER A C 1
ATOM 3175 O O . SER A 1 393 ? 0.765 -2.345 26.199 1.00 85.31 393 SER A O 1
ATOM 3177 N N . ASP A 1 394 ? 1.681 -2.484 28.247 1.00 83.38 394 ASP A N 1
ATOM 3178 C CA . ASP A 1 394 ? 2.953 -3.065 27.811 1.00 83.38 394 ASP A CA 1
ATOM 3179 C C . ASP A 1 394 ? 2.727 -4.507 27.348 1.00 83.38 394 ASP A C 1
ATOM 3181 O O . ASP A 1 394 ? 3.242 -4.926 26.310 1.00 83.38 394 ASP A O 1
ATOM 3185 N N . PHE A 1 395 ? 1.887 -5.248 28.074 1.00 87.88 395 PHE A N 1
ATOM 3186 C CA . PHE A 1 395 ? 1.436 -6.576 27.675 1.00 87.88 395 PHE A CA 1
ATOM 3187 C C . PHE A 1 395 ? 0.693 -6.550 26.332 1.00 87.88 395 PHE A C 1
ATOM 3189 O O . PHE A 1 395 ? 1.027 -7.310 25.417 1.00 87.88 395 PHE A O 1
ATOM 3196 N N . LEU A 1 396 ? -0.257 -5.625 26.175 1.00 86.94 396 LEU A N 1
ATOM 3197 C CA . LEU A 1 396 ? -1.027 -5.448 24.947 1.00 86.94 396 LEU A CA 1
ATOM 3198 C C . LEU A 1 396 ? -0.114 -5.170 23.748 1.00 86.94 396 LEU A C 1
ATOM 3200 O O . LEU A 1 396 ? -0.306 -5.731 22.667 1.00 86.94 396 LEU A O 1
ATOM 3204 N N . SER A 1 397 ? 0.931 -4.363 23.953 1.00 80.56 397 SER A N 1
ATOM 3205 C CA . SER A 1 397 ? 1.927 -4.053 22.923 1.00 80.56 397 SER A CA 1
ATOM 3206 C C . SER A 1 397 ? 2.712 -5.278 22.430 1.00 80.56 397 SER A C 1
ATOM 3208 O O . SER A 1 397 ? 3.181 -5.268 21.292 1.00 80.56 397 SER A O 1
ATOM 3210 N N . LYS A 1 398 ? 2.821 -6.341 23.242 1.00 81.19 398 LYS A N 1
ATOM 3211 C CA . LYS A 1 398 ? 3.512 -7.595 22.891 1.00 81.19 398 LYS A CA 1
ATOM 3212 C C . LYS A 1 398 ? 2.602 -8.566 22.143 1.00 81.19 398 LYS A C 1
ATOM 3214 O O . LYS A 1 398 ? 3.029 -9.148 21.150 1.00 81.19 398 LYS A O 1
ATOM 3219 N N . ILE A 1 399 ? 1.341 -8.709 22.559 1.00 85.00 399 ILE A N 1
ATOM 3220 C CA . ILE A 1 399 ? 0.390 -9.609 21.878 1.00 85.00 399 ILE A CA 1
ATOM 3221 C C . ILE A 1 399 ? -0.175 -9.021 20.583 1.00 85.00 399 ILE A C 1
ATOM 3223 O O . ILE A 1 399 ? -0.659 -9.776 19.744 1.00 85.00 399 ILE A O 1
ATOM 3227 N N . LYS A 1 400 ? -0.107 -7.695 20.372 1.00 78.25 400 LYS A N 1
ATOM 3228 C CA . LYS A 1 400 ? -0.712 -7.045 19.192 1.00 78.25 400 LYS A CA 1
ATOM 3229 C C . LYS A 1 400 ? -0.252 -7.659 17.870 1.00 78.25 400 LYS A C 1
ATOM 3231 O O . LYS A 1 400 ? -1.061 -7.776 16.955 1.00 78.25 400 LYS A O 1
ATOM 3236 N N . PHE A 1 401 ? 1.013 -8.082 17.775 1.00 70.81 401 PHE A N 1
ATOM 3237 C CA . PHE A 1 401 ? 1.582 -8.690 16.567 1.00 70.81 401 PHE A CA 1
ATOM 3238 C C . PHE A 1 401 ? 0.810 -9.933 16.109 1.00 70.81 401 PHE A C 1
ATOM 3240 O O . PHE A 1 401 ? 0.636 -10.127 14.908 1.00 70.81 401 PHE A O 1
ATOM 3247 N N . SER A 1 402 ? 0.250 -10.706 17.041 1.00 75.75 402 SER A N 1
ATOM 3248 C CA . SER A 1 402 ? -0.583 -11.882 16.748 1.00 75.75 402 SER A CA 1
ATOM 3249 C C . SER A 1 402 ? -1.898 -11.538 16.050 1.00 75.75 402 SER A C 1
ATOM 3251 O O . SER A 1 402 ? -2.469 -12.370 15.351 1.00 75.75 402 SER A O 1
ATOM 3253 N N . PHE A 1 403 ? -2.372 -10.301 16.213 1.00 73.75 403 PHE A N 1
ATOM 3254 C CA . PHE A 1 403 ? -3.644 -9.806 15.683 1.00 73.75 403 PHE A CA 1
ATOM 3255 C C . PHE A 1 403 ? -3.452 -8.815 14.519 1.00 73.75 403 PHE A C 1
ATOM 3257 O O . PHE A 1 403 ? -4.431 -8.383 13.903 1.00 73.75 403 PHE A O 1
ATOM 3264 N N . GLN A 1 404 ? -2.203 -8.471 14.168 1.00 64.50 404 GLN A N 1
ATOM 3265 C CA . GLN A 1 404 ? -1.888 -7.460 13.150 1.00 64.50 404 GLN A CA 1
ATOM 3266 C C . GLN A 1 404 ? -2.372 -7.827 11.745 1.00 64.50 404 GLN A C 1
ATOM 3268 O O . GLN A 1 404 ? -2.750 -6.921 11.005 1.00 64.50 404 GLN A O 1
ATOM 3273 N N . ASN A 1 405 ? -2.453 -9.117 11.397 1.00 59.69 405 ASN A N 1
ATOM 3274 C CA . ASN A 1 405 ? -2.892 -9.559 10.065 1.00 59.69 405 ASN A CA 1
ATOM 3275 C C . ASN A 1 405 ? -4.301 -9.063 9.697 1.00 59.69 405 ASN A C 1
ATOM 3277 O O . ASN A 1 405 ? -4.601 -8.890 8.522 1.00 59.69 405 ASN A O 1
ATOM 3281 N N . LYS A 1 406 ? -5.166 -8.783 10.682 1.00 62.94 406 LYS A N 1
ATOM 3282 C CA . LYS A 1 406 ? -6.525 -8.271 10.428 1.00 62.94 406 LYS A CA 1
ATOM 3283 C C . LYS A 1 406 ? -6.614 -6.752 10.412 1.00 62.94 406 LYS A C 1
ATOM 3285 O O . LYS A 1 406 ? -7.626 -6.194 10.002 1.00 62.94 406 LYS A O 1
ATOM 3290 N N . TRP A 1 407 ? -5.551 -6.081 10.834 1.00 73.06 407 TRP A N 1
ATOM 3291 C CA . TRP A 1 407 ? -5.443 -4.633 10.915 1.00 73.06 407 TRP A CA 1
ATOM 3292 C C . TRP A 1 407 ? -6.533 -3.943 11.763 1.00 73.06 407 TRP A C 1
ATOM 3294 O O . TRP A 1 407 ? -6.669 -2.722 11.679 1.00 73.06 407 TRP A O 1
ATOM 3304 N N . ILE A 1 408 ? -7.236 -4.704 12.607 1.00 86.81 408 ILE A N 1
ATOM 3305 C CA . ILE A 1 408 ? -8.266 -4.250 13.549 1.00 86.81 408 ILE A CA 1
ATOM 3306 C C . ILE A 1 408 ? -7.574 -3.717 14.814 1.00 86.81 408 ILE A C 1
ATOM 3308 O O . ILE A 1 408 ? -6.696 -4.402 15.349 1.00 86.81 408 ILE A O 1
ATOM 3312 N N . PRO A 1 409 ? -7.924 -2.516 15.305 1.00 88.94 409 PRO A N 1
ATOM 3313 C CA . PRO A 1 409 ? -7.330 -1.970 16.518 1.00 88.94 409 PRO A CA 1
ATOM 3314 C C . PRO A 1 409 ? -7.779 -2.768 17.746 1.00 88.94 409 PRO A C 1
ATOM 3316 O O . PRO A 1 409 ? -8.937 -3.173 17.858 1.00 88.94 409 PRO A O 1
ATOM 3319 N N . ILE A 1 410 ? -6.846 -2.977 18.670 1.00 89.38 410 ILE A N 1
ATOM 3320 C CA . ILE A 1 410 ? -7.080 -3.627 19.956 1.00 89.38 410 ILE A CA 1
ATOM 3321 C C . ILE A 1 410 ? -7.027 -2.607 21.095 1.00 89.38 410 ILE A C 1
ATOM 3323 O O . ILE A 1 410 ? -6.135 -1.753 21.124 1.00 89.38 410 ILE A O 1
ATOM 3327 N N . PHE A 1 411 ? -7.978 -2.705 22.021 1.00 90.94 411 PHE A N 1
ATOM 3328 C CA . PHE A 1 411 ? -8.094 -1.846 23.196 1.00 90.94 411 PHE A CA 1
ATOM 3329 C C . PHE A 1 411 ? -8.121 -2.673 24.475 1.00 90.94 411 PHE A C 1
ATOM 3331 O O . PHE A 1 411 ? -8.738 -3.736 24.525 1.00 90.94 411 PHE A O 1
ATOM 3338 N N . ASP A 1 412 ? -7.457 -2.154 25.503 1.00 92.81 412 ASP A N 1
ATOM 3339 C CA . ASP A 1 412 ? -7.578 -2.657 26.864 1.00 92.81 412 ASP A CA 1
ATOM 3340 C C . ASP A 1 412 ? -8.920 -2.217 27.457 1.00 92.81 412 ASP A C 1
ATOM 3342 O O . ASP A 1 412 ? -9.189 -1.025 27.605 1.00 92.81 412 ASP A O 1
ATOM 3346 N N . GLU A 1 413 ? -9.765 -3.195 27.764 1.00 94.44 413 GLU A N 1
ATOM 3347 C CA . GLU A 1 413 ? -11.015 -3.040 28.505 1.00 94.44 413 GLU A CA 1
ATOM 3348 C C . GLU A 1 413 ? -11.069 -4.050 29.666 1.00 94.44 413 GLU A C 1
ATOM 3350 O O . GLU A 1 413 ? -12.131 -4.540 30.054 1.00 94.44 413 GLU A O 1
ATOM 3355 N N . THR A 1 414 ? -9.901 -4.394 30.221 1.00 95.00 414 THR A N 1
ATOM 3356 C CA . THR A 1 414 ? -9.789 -5.307 31.366 1.00 95.00 414 THR A CA 1
ATOM 3357 C C . THR A 1 414 ? -10.177 -4.639 32.681 1.00 95.00 414 THR A C 1
ATOM 3359 O O . THR A 1 414 ? -10.555 -5.336 33.620 1.00 95.00 414 THR A O 1
ATOM 3362 N N . ASN A 1 415 ? -10.083 -3.304 32.749 1.00 92.25 415 ASN A N 1
ATOM 3363 C CA . ASN A 1 415 ? -10.162 -2.508 33.978 1.00 92.25 415 ASN A CA 1
ATOM 3364 C C . ASN A 1 415 ? -9.121 -2.918 35.043 1.00 92.25 415 ASN A C 1
ATOM 3366 O O . ASN A 1 415 ? -9.319 -2.660 36.229 1.00 92.25 415 ASN A O 1
ATOM 3370 N N . ILE A 1 416 ? -8.007 -3.544 34.641 1.00 92.75 416 ILE A N 1
ATOM 3371 C CA . ILE A 1 416 ? -6.922 -3.937 35.548 1.00 92.75 416 ILE A CA 1
ATOM 3372 C C . ILE A 1 416 ? -5.859 -2.835 35.559 1.00 92.75 416 ILE A C 1
ATOM 3374 O O . ILE A 1 416 ? -5.080 -2.695 34.618 1.00 92.75 416 ILE A O 1
ATOM 3378 N N . ALA A 1 417 ? -5.830 -2.050 36.637 1.00 89.81 417 ALA A N 1
ATOM 3379 C CA . ALA A 1 417 ? -4.817 -1.012 36.847 1.00 89.81 417 ALA A CA 1
ATOM 3380 C C . ALA A 1 417 ? -3.528 -1.556 37.491 1.00 89.81 417 ALA A C 1
ATOM 3382 O O . ALA A 1 417 ? -2.457 -0.956 37.348 1.00 89.81 417 ALA A O 1
ATOM 3383 N N . ASP A 1 418 ? -3.627 -2.686 38.197 1.00 90.06 418 ASP A N 1
ATOM 3384 C CA . ASP A 1 418 ? -2.503 -3.356 38.839 1.00 90.06 418 ASP A CA 1
ATOM 3385 C C . ASP A 1 418 ? -1.455 -3.830 37.832 1.00 90.06 418 ASP A C 1
ATOM 3387 O O . ASP A 1 418 ? -1.727 -4.126 36.667 1.00 90.06 418 ASP A O 1
ATOM 3391 N N . ARG A 1 419 ? -0.216 -3.943 38.312 1.00 90.62 419 ARG A N 1
ATOM 3392 C CA . ARG A 1 419 ? 0.846 -4.580 37.536 1.00 90.62 419 ARG A CA 1
ATOM 3393 C C . ARG A 1 419 ? 0.646 -6.091 37.520 1.00 90.62 419 ARG A C 1
ATOM 3395 O O . ARG A 1 419 ? 0.380 -6.686 38.566 1.00 90.62 419 ARG A O 1
ATOM 3402 N N . ILE A 1 420 ? 0.852 -6.691 36.352 1.00 91.19 420 ILE A N 1
ATOM 3403 C CA . ILE A 1 420 ? 0.575 -8.106 36.110 1.00 91.19 420 ILE A CA 1
ATOM 3404 C C . ILE A 1 420 ? 1.847 -8.918 35.849 1.00 91.19 420 ILE A C 1
ATOM 3406 O O . ILE A 1 420 ? 2.821 -8.409 35.279 1.00 91.19 420 ILE A O 1
ATOM 3410 N N . ASP A 1 421 ? 1.775 -10.193 36.221 1.00 90.06 421 ASP A N 1
ATOM 3411 C CA . ASP A 1 421 ? 2.685 -11.268 35.847 1.00 90.06 421 ASP A CA 1
ATOM 3412 C C . ASP A 1 421 ? 1.923 -12.231 34.927 1.00 90.06 421 ASP A C 1
ATOM 3414 O O . ASP A 1 421 ? 0.903 -12.801 35.320 1.00 90.06 421 ASP A O 1
ATOM 3418 N N . ILE A 1 422 ? 2.389 -12.407 33.691 1.00 88.81 422 ILE A N 1
ATOM 3419 C CA . ILE A 1 422 ? 1.721 -13.279 32.720 1.00 88.81 422 ILE A CA 1
ATOM 3420 C C . ILE A 1 422 ? 2.723 -13.966 31.798 1.00 88.81 422 ILE A C 1
ATOM 3422 O O . ILE A 1 422 ? 3.692 -13.367 31.325 1.00 88.81 422 ILE A O 1
ATOM 3426 N N . THR A 1 423 ? 2.443 -15.236 31.519 1.00 87.62 423 THR A N 1
ATOM 3427 C CA . THR A 1 423 ? 3.184 -16.063 30.572 1.00 87.62 423 THR A CA 1
ATOM 3428 C C . THR A 1 423 ? 2.245 -16.516 29.461 1.00 87.62 423 THR A C 1
ATOM 3430 O O . THR A 1 423 ? 1.161 -17.041 29.723 1.00 87.62 423 THR A O 1
ATOM 3433 N N . ILE A 1 424 ? 2.673 -16.315 28.218 1.00 87.75 424 ILE A N 1
ATOM 3434 C CA . ILE A 1 424 ? 2.011 -16.802 27.010 1.00 87.75 424 ILE A CA 1
ATOM 3435 C C . ILE A 1 424 ? 2.931 -17.835 26.380 1.00 87.75 424 ILE A C 1
ATOM 3437 O O . ILE A 1 424 ? 4.020 -17.483 25.941 1.00 87.75 424 ILE A O 1
ATOM 3441 N N . ASN A 1 425 ? 2.485 -19.089 26.318 1.00 87.00 425 ASN A N 1
ATOM 3442 C CA . ASN A 1 425 ? 3.213 -20.190 25.686 1.00 87.00 425 ASN A CA 1
ATOM 3443 C C . ASN A 1 425 ? 2.498 -20.597 24.394 1.00 87.00 425 ASN A C 1
ATOM 3445 O O . ASN A 1 425 ? 1.815 -21.621 24.332 1.00 87.00 425 ASN A O 1
ATOM 3449 N N . ALA A 1 426 ? 2.598 -19.749 23.374 1.00 84.31 426 ALA A N 1
ATOM 3450 C CA . ALA A 1 426 ? 1.943 -19.947 22.090 1.00 84.31 426 ALA A CA 1
ATOM 3451 C C . ALA A 1 426 ? 2.790 -19.405 20.942 1.00 84.31 426 ALA A C 1
ATOM 3453 O O . ALA A 1 426 ? 3.511 -18.418 21.084 1.00 84.31 426 ALA A O 1
ATOM 3454 N N . GLU A 1 427 ? 2.630 -20.012 19.764 1.00 80.25 427 GLU A N 1
ATOM 3455 C CA . GLU A 1 427 ? 3.161 -19.428 18.539 1.00 80.25 427 GLU A CA 1
ATOM 3456 C C . GLU A 1 427 ? 2.548 -18.046 18.333 1.00 80.25 427 GLU A C 1
ATOM 3458 O O . GLU A 1 427 ? 1.355 -17.921 18.075 1.00 80.25 427 GLU A O 1
ATOM 3463 N N . MET A 1 428 ? 3.367 -17.000 18.410 1.00 81.88 428 MET A N 1
ATOM 3464 C CA . MET A 1 428 ? 2.877 -15.619 18.442 1.00 81.88 428 MET A CA 1
ATOM 3465 C C . MET A 1 428 ? 2.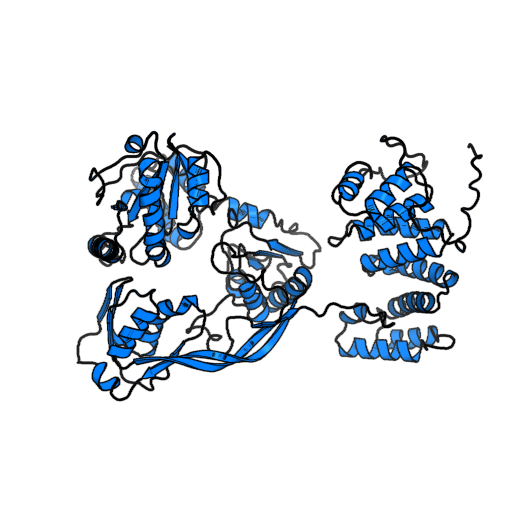216 -15.173 17.129 1.00 81.88 428 MET A C 1
ATOM 3467 O O . MET A 1 428 ? 1.667 -14.080 17.064 1.00 81.88 428 MET A O 1
ATOM 3471 N N . LYS A 1 429 ? 2.248 -15.994 16.076 1.00 74.19 429 LYS A N 1
ATOM 3472 C CA . LYS A 1 429 ? 1.512 -15.781 14.820 1.00 74.19 429 LYS A CA 1
ATOM 3473 C C . LYS A 1 429 ? 0.169 -16.495 14.757 1.00 74.19 429 LYS A C 1
ATOM 3475 O O . LYS A 1 429 ? -0.653 -16.157 13.908 1.00 74.19 429 LYS A O 1
ATOM 3480 N N . ASP A 1 430 ? -0.028 -17.490 15.606 1.00 82.12 430 ASP A N 1
ATOM 3481 C CA . ASP A 1 430 ? -1.275 -18.224 15.693 1.00 82.12 430 ASP A CA 1
ATOM 3482 C C . ASP A 1 430 ? -2.204 -17.473 16.648 1.00 82.12 430 ASP A C 1
ATOM 3484 O O . ASP A 1 430 ? -2.119 -17.574 17.874 1.00 82.12 430 ASP A O 1
ATOM 3488 N N . MET A 1 431 ? -3.080 -16.668 16.048 1.00 86.19 431 MET A N 1
ATOM 3489 C CA . MET A 1 431 ? -4.056 -15.853 16.763 1.00 86.19 431 MET A CA 1
ATOM 3490 C C . MET A 1 431 ? -4.922 -16.696 17.712 1.00 86.19 431 MET A C 1
ATOM 3492 O O . MET A 1 431 ? -5.219 -16.253 18.822 1.00 86.19 431 MET A O 1
ATOM 3496 N N . GLU A 1 432 ? -5.305 -17.910 17.306 1.00 89.12 432 GLU A N 1
ATOM 3497 C CA . GLU A 1 432 ? -6.156 -18.789 18.112 1.00 89.12 432 GLU A CA 1
ATOM 3498 C C . GLU A 1 432 ? -5.368 -19.426 19.261 1.00 89.12 432 GLU A C 1
ATOM 3500 O O . GLU A 1 432 ? -5.871 -19.498 20.386 1.00 89.12 432 GLU A O 1
ATOM 3505 N N . ALA A 1 433 ? -4.108 -19.812 19.033 1.00 89.75 433 ALA A N 1
ATOM 3506 C CA . ALA A 1 433 ? -3.238 -20.295 20.107 1.00 89.75 433 ALA A CA 1
ATOM 3507 C C . ALA A 1 433 ? -2.993 -19.212 21.168 1.00 89.75 433 ALA A C 1
ATOM 3509 O O . ALA A 1 433 ? -3.132 -19.478 22.364 1.00 89.75 433 ALA A O 1
ATOM 3510 N N . VAL A 1 434 ? -2.698 -17.978 20.747 1.00 90.62 434 VAL A N 1
ATOM 3511 C CA . VAL A 1 434 ? -2.521 -16.844 21.667 1.00 90.62 434 VAL A CA 1
ATOM 3512 C C . VAL A 1 434 ? -3.816 -16.561 22.426 1.00 90.62 434 VAL A C 1
ATOM 3514 O O . VAL A 1 434 ? -3.787 -16.405 23.647 1.00 90.62 434 VAL A O 1
ATOM 3517 N N . LYS A 1 435 ? -4.970 -16.569 21.748 1.00 93.00 435 LYS A N 1
ATOM 3518 C CA . LYS A 1 435 ? -6.278 -16.396 22.395 1.00 93.00 435 LYS A CA 1
ATOM 3519 C C . LYS A 1 435 ? -6.548 -17.472 23.452 1.00 93.00 435 LYS A C 1
ATOM 3521 O O . LYS A 1 435 ? -7.021 -17.148 24.541 1.00 93.00 435 LYS A O 1
ATOM 3526 N N . LYS A 1 436 ? -6.197 -18.730 23.185 1.00 94.12 436 LYS A N 1
ATOM 3527 C CA . LYS A 1 436 ? -6.330 -19.830 24.152 1.00 94.12 436 LYS A CA 1
ATOM 3528 C C . LYS A 1 436 ? -5.454 -19.621 25.393 1.00 94.12 436 LYS A C 1
ATOM 3530 O O . LYS A 1 436 ? -5.914 -19.872 26.506 1.00 94.12 436 LYS A O 1
ATOM 3535 N N . GLU A 1 437 ? -4.225 -19.131 25.231 1.00 93.88 437 GLU A N 1
ATOM 3536 C CA . GLU A 1 437 ? -3.348 -18.797 26.365 1.00 93.88 437 GLU A CA 1
ATOM 3537 C C . GLU A 1 437 ? -3.868 -17.607 27.181 1.00 93.88 437 GLU A C 1
ATOM 3539 O O . GLU A 1 437 ? -3.831 -17.646 28.413 1.00 93.88 437 GLU A O 1
ATOM 3544 N N . LEU A 1 438 ? -4.432 -16.582 26.532 1.00 94.94 438 LEU A N 1
ATOM 3545 C CA . LEU A 1 438 ? -5.117 -15.489 27.234 1.00 94.94 438 LEU A CA 1
ATOM 3546 C C . LEU A 1 438 ? -6.249 -16.034 28.115 1.00 94.94 438 LEU A C 1
ATOM 3548 O O . LEU A 1 438 ? -6.314 -15.720 29.305 1.00 94.94 438 LEU A O 1
ATOM 3552 N N . GLN A 1 439 ? -7.073 -16.929 27.564 1.00 95.06 439 GLN A N 1
ATOM 3553 C CA . GLN A 1 439 ? -8.214 -17.530 28.263 1.00 95.06 439 GLN A CA 1
ATOM 3554 C C . GLN A 1 439 ? -7.807 -18.348 29.488 1.00 95.06 439 GLN A C 1
ATOM 3556 O O . GLN A 1 439 ? -8.475 -18.263 30.524 1.00 95.06 439 GLN A O 1
ATOM 3561 N N . LYS A 1 440 ? -6.691 -19.085 29.424 1.00 94.06 440 LYS A N 1
ATOM 3562 C CA . LYS A 1 440 ? -6.129 -19.789 30.593 1.00 94.06 440 LYS A CA 1
ATOM 3563 C C . LYS A 1 440 ? -5.806 -18.821 31.736 1.00 94.06 440 LYS A C 1
ATOM 3565 O O . LYS A 1 440 ? -6.144 -19.091 32.895 1.00 94.06 440 LYS A O 1
ATOM 3570 N N . ASN A 1 441 ? -5.251 -17.662 31.388 1.00 92.94 441 ASN A N 1
ATOM 3571 C CA . ASN A 1 441 ? -4.906 -16.579 32.309 1.00 92.94 441 ASN A CA 1
ATOM 3572 C C . ASN A 1 441 ? -6.111 -15.707 32.724 1.00 92.94 441 ASN A C 1
ATOM 3574 O O . ASN A 1 441 ? -5.949 -14.736 33.453 1.00 92.94 441 ASN A O 1
ATOM 3578 N N . GLY A 1 442 ? -7.336 -16.056 32.313 1.00 94.62 442 GLY A N 1
ATOM 3579 C CA . GLY A 1 442 ? -8.546 -15.300 32.656 1.00 94.62 442 GLY A CA 1
ATOM 3580 C C . GLY A 1 442 ? -8.770 -14.044 31.810 1.00 94.62 442 GLY A C 1
ATOM 3581 O O . GLY A 1 442 ? -9.694 -13.291 32.096 1.00 94.62 442 GLY A O 1
ATOM 3582 N N . LEU A 1 443 ? -7.979 -13.827 30.761 1.00 96.56 443 LEU A N 1
ATOM 3583 C CA . LEU A 1 443 ? -8.177 -12.759 29.781 1.00 96.56 443 LEU A CA 1
ATOM 3584 C C . LEU A 1 443 ? -8.874 -13.309 28.530 1.00 96.56 443 LEU A C 1
ATOM 3586 O O . LEU A 1 443 ? -8.836 -14.503 28.256 1.00 96.56 443 LEU A O 1
ATOM 3590 N N . ASP A 1 444 ? -9.516 -12.464 27.739 1.00 95.19 444 ASP A N 1
ATOM 3591 C CA . ASP A 1 444 ? -10.063 -12.869 26.442 1.00 95.19 444 ASP A CA 1
ATOM 3592 C C . ASP A 1 444 ? -9.959 -11.730 25.437 1.00 95.19 444 ASP A C 1
ATOM 3594 O O . ASP A 1 444 ? -9.919 -10.560 25.816 1.00 95.19 444 ASP A O 1
ATOM 3598 N N . ILE A 1 445 ? -9.955 -12.078 24.154 1.00 93.31 445 ILE A N 1
ATOM 3599 C CA . ILE A 1 445 ? -10.112 -11.107 23.074 1.00 93.31 445 ILE A CA 1
ATOM 3600 C C . ILE A 1 445 ? -11.456 -11.350 22.413 1.00 93.31 445 ILE A C 1
ATOM 3602 O O . ILE A 1 445 ? -11.693 -12.384 21.776 1.00 93.31 445 ILE A O 1
ATOM 3606 N N . VAL A 1 446 ? -12.331 -10.361 22.560 1.00 93.69 446 VAL A N 1
ATOM 3607 C CA . VAL A 1 446 ? -13.673 -10.361 21.982 1.00 93.69 446 VAL A CA 1
ATOM 3608 C C . VAL A 1 446 ? -13.790 -9.275 20.921 1.00 93.69 446 VAL A C 1
ATOM 3610 O O . VAL A 1 446 ? -13.105 -8.251 20.974 1.00 93.69 446 VAL A O 1
ATOM 3613 N N . VAL A 1 447 ? -14.647 -9.515 19.932 1.00 92.62 447 VAL A N 1
ATOM 3614 C CA . VAL A 1 447 ? -14.985 -8.506 18.926 1.00 92.62 447 VAL A CA 1
ATOM 3615 C C . VAL A 1 447 ? -15.999 -7.547 19.541 1.00 92.62 447 VAL A C 1
ATOM 3617 O O . VAL A 1 447 ? -16.963 -7.974 20.176 1.00 92.62 447 VAL A O 1
ATOM 3620 N N . GLY A 1 448 ? -15.769 -6.254 19.370 1.00 93.81 448 GLY A N 1
ATOM 3621 C CA . GLY A 1 448 ? -16.729 -5.205 19.686 1.00 93.81 448 GLY A CA 1
ATOM 3622 C C . GLY A 1 448 ? -16.778 -4.168 18.575 1.00 93.81 448 GLY A C 1
ATOM 3623 O O . GLY A 1 448 ? -16.153 -4.341 17.532 1.00 93.81 448 GLY A O 1
ATOM 3624 N N . GLU A 1 449 ? -17.482 -3.070 18.822 1.00 94.88 449 GLU A N 1
ATOM 3625 C CA . GLU A 1 449 ? -17.576 -1.945 17.894 1.00 94.88 449 GLU A CA 1
ATOM 3626 C C . GLU A 1 449 ? -17.331 -0.630 18.626 1.00 94.88 449 GLU A C 1
ATOM 3628 O O . GLU A 1 449 ? -17.709 -0.474 19.791 1.00 94.88 449 GLU A O 1
ATOM 3633 N N . ARG A 1 450 ? -16.727 0.333 17.933 1.00 94.19 450 ARG A N 1
ATOM 3634 C CA . ARG A 1 450 ? -16.564 1.709 18.415 1.00 94.19 450 ARG A CA 1
ATOM 3635 C C . ARG A 1 450 ? -16.675 2.678 17.243 1.00 94.19 450 ARG A C 1
ATOM 3637 O O . ARG A 1 450 ? -16.420 2.303 16.101 1.00 94.19 450 ARG A O 1
ATOM 3644 N N . GLU A 1 451 ? -17.085 3.911 17.517 1.00 96.31 451 GLU A N 1
ATOM 3645 C CA . GLU A 1 451 ? -17.097 4.968 16.509 1.00 96.31 451 GLU A CA 1
ATOM 3646 C C . GLU A 1 451 ? -15.680 5.443 16.189 1.00 96.31 451 GLU A C 1
ATOM 3648 O O . GLU A 1 451 ? -14.877 5.707 17.085 1.00 96.31 451 GLU A O 1
ATOM 3653 N N . PHE A 1 452 ? -15.393 5.576 14.899 1.00 96.19 452 PHE A N 1
ATOM 3654 C CA . PHE A 1 452 ? -14.163 6.164 14.386 1.00 96.19 452 PHE A CA 1
ATOM 3655 C C . PHE A 1 452 ? -14.482 7.135 13.261 1.00 96.19 452 PHE A C 1
ATOM 3657 O O . PHE A 1 452 ? -15.478 6.972 12.556 1.00 96.19 452 PHE A O 1
ATOM 3664 N N . LYS A 1 453 ? -13.578 8.090 13.026 1.00 96.44 453 LYS A N 1
ATOM 3665 C CA . LYS A 1 453 ? -13.466 8.704 11.701 1.00 96.44 453 LYS A CA 1
ATOM 3666 C C . LYS A 1 453 ? -12.895 7.667 10.742 1.00 96.44 453 LYS A C 1
ATOM 3668 O O . LYS A 1 453 ? -11.888 7.033 11.047 1.00 96.44 453 LYS A O 1
ATOM 3673 N N . VAL A 1 454 ? -13.515 7.493 9.590 1.00 95.56 454 VAL A N 1
ATOM 3674 C CA . VAL A 1 454 ? -13.156 6.470 8.611 1.00 95.56 454 VAL A CA 1
ATOM 3675 C C . VAL A 1 454 ? -13.124 7.105 7.242 1.00 95.56 454 VAL A C 1
ATOM 3677 O O . VAL A 1 454 ? -14.019 7.872 6.893 1.00 95.56 454 VAL A O 1
ATOM 3680 N N . LEU A 1 455 ? -12.097 6.780 6.465 1.00 96.44 455 LEU A N 1
ATOM 3681 C CA . LEU A 1 455 ? -12.089 7.126 5.057 1.00 96.44 455 LEU A CA 1
ATOM 3682 C C . LEU A 1 455 ? -13.036 6.179 4.314 1.00 96.44 455 LEU A C 1
ATOM 3684 O O . LEU A 1 455 ? -12.857 4.965 4.367 1.00 96.44 455 LEU A O 1
ATOM 3688 N N . VAL A 1 456 ? -14.043 6.713 3.640 1.00 96.44 456 VAL A N 1
ATOM 3689 C CA . VAL A 1 456 ? -14.974 5.942 2.817 1.00 96.44 456 VAL A CA 1
ATOM 3690 C C . VAL A 1 456 ? -14.680 6.246 1.361 1.00 96.44 456 VAL A C 1
ATOM 3692 O O . VAL A 1 456 ? -14.750 7.400 0.945 1.00 96.44 456 VAL A O 1
ATOM 3695 N N . ILE A 1 457 ? -14.324 5.215 0.601 1.00 95.00 457 ILE A N 1
ATOM 3696 C CA . ILE A 1 457 ? -13.988 5.304 -0.818 1.00 95.00 457 ILE A CA 1
ATOM 3697 C C . ILE A 1 457 ? -15.162 4.740 -1.606 1.00 95.00 457 ILE A C 1
ATOM 3699 O O . ILE A 1 457 ? -15.597 3.619 -1.351 1.00 95.00 457 ILE A O 1
ATOM 3703 N N . ARG A 1 458 ? -15.672 5.522 -2.554 1.00 91.75 458 ARG A N 1
ATOM 3704 C CA . ARG A 1 458 ? -16.821 5.176 -3.394 1.00 91.75 458 ARG A CA 1
ATOM 3705 C C . ARG A 1 458 ? -16.457 5.245 -4.852 1.00 91.75 458 ARG A C 1
ATOM 3707 O O . ARG A 1 458 ? -15.594 6.043 -5.232 1.00 91.75 458 ARG A O 1
ATOM 3714 N N . ASP A 1 459 ? -17.193 4.494 -5.667 1.00 81.25 459 ASP A N 1
ATOM 3715 C CA . ASP A 1 459 ? -17.185 4.748 -7.098 1.00 81.25 459 ASP A CA 1
ATOM 3716 C C . ASP A 1 459 ? -17.584 6.200 -7.264 1.00 81.25 459 ASP A C 1
ATOM 3718 O O . ASP A 1 459 ? -18.638 6.632 -6.771 1.00 81.25 459 ASP A O 1
ATOM 3722 N N . LYS A 1 460 ? -16.738 6.973 -7.944 1.00 74.62 460 LYS A N 1
ATOM 3723 C CA . LYS A 1 460 ? -17.203 8.261 -8.418 1.00 74.62 460 LYS A CA 1
ATOM 3724 C C . LYS A 1 460 ? -18.387 7.918 -9.300 1.00 74.62 460 LYS A C 1
ATOM 3726 O O . LYS A 1 460 ? -18.228 7.148 -10.252 1.00 74.62 460 LYS A O 1
ATOM 3731 N N . LYS A 1 461 ? -19.584 8.390 -8.915 1.00 48.97 461 LYS A N 1
ATOM 3732 C CA . LYS A 1 461 ? -20.793 8.157 -9.710 1.00 48.97 461 LYS A CA 1
ATOM 3733 C C . LYS A 1 461 ? -20.377 8.421 -11.147 1.00 48.97 461 LYS A C 1
ATOM 3735 O O . LYS A 1 461 ? -19.807 9.498 -11.370 1.00 48.97 461 LYS A O 1
ATOM 3740 N N . PRO A 1 462 ? -20.579 7.470 -12.084 1.00 39.25 462 PRO A N 1
ATOM 3741 C CA . PRO A 1 462 ? -20.419 7.819 -13.473 1.00 39.25 462 PRO A CA 1
ATOM 3742 C C . PRO A 1 462 ? -21.207 9.106 -13.613 1.00 39.25 462 PRO A C 1
ATOM 3744 O O . PRO A 1 462 ? -22.376 9.177 -13.215 1.00 39.25 462 PRO A O 1
ATOM 3747 N N . THR A 1 463 ? -20.554 10.152 -14.091 1.00 36.47 463 THR A N 1
ATOM 3748 C CA . THR A 1 463 ? -21.285 11.161 -14.826 1.00 36.47 463 THR A CA 1
ATOM 3749 C C . THR A 1 463 ? -21.883 10.391 -15.995 1.00 36.47 463 THR A C 1
ATOM 3751 O O . THR A 1 463 ? -21.311 10.337 -17.077 1.00 36.47 463 THR A O 1
ATOM 3754 N N . HIS A 1 464 ? -22.998 9.694 -15.739 1.00 27.50 464 HIS A N 1
ATOM 3755 C CA . HIS A 1 464 ? -24.007 9.460 -16.733 1.00 27.50 464 HIS A CA 1
ATOM 3756 C C . HIS A 1 464 ? -24.299 10.863 -17.209 1.00 27.50 464 HIS A C 1
ATOM 3758 O O . HIS A 1 464 ? -24.947 11.658 -16.530 1.00 27.50 464 HIS A O 1
ATOM 3764 N N . ILE A 1 465 ? -23.736 11.173 -18.364 1.00 31.30 465 ILE A N 1
ATOM 3765 C CA . ILE A 1 465 ? -24.312 12.155 -19.245 1.00 31.30 465 ILE A CA 1
ATOM 3766 C C . ILE A 1 465 ? -25.622 11.496 -19.706 1.00 31.30 465 ILE A C 1
ATOM 3768 O O . ILE A 1 465 ? -25.737 10.982 -20.810 1.00 31.30 465 ILE A O 1
ATOM 3772 N N . GLU A 1 466 ? -26.617 11.437 -18.814 1.00 22.22 466 GLU A N 1
ATOM 3773 C CA . GLU A 1 466 ? -27.931 11.856 -19.261 1.00 22.22 466 GLU A CA 1
ATOM 3774 C C . GLU A 1 466 ? -27.715 13.292 -19.710 1.00 22.22 466 GLU A C 1
ATOM 3776 O O . GLU A 1 466 ? -27.110 14.086 -18.984 1.00 22.22 466 GLU A O 1
ATOM 3781 N N . PHE A 1 467 ? -28.113 13.585 -20.943 1.00 31.38 467 PHE A N 1
ATOM 3782 C CA . PHE A 1 467 ? -28.116 14.927 -21.499 1.00 31.38 467 PHE A CA 1
ATOM 3783 C C . PHE A 1 467 ? -29.023 15.822 -20.640 1.00 31.38 467 PHE A C 1
ATOM 3785 O O . PHE A 1 467 ? -30.167 16.105 -20.980 1.00 31.38 467 PHE A O 1
ATOM 3792 N N . SER A 1 468 ? -28.512 16.256 -19.494 1.00 30.70 468 SER A N 1
ATOM 3793 C CA . SER A 1 468 ? -29.023 17.360 -18.713 1.00 30.70 468 SER A CA 1
ATOM 3794 C C . SER A 1 468 ? -28.215 18.572 -19.139 1.00 30.70 468 SER A C 1
ATOM 3796 O O . SER A 1 468 ? -27.001 18.643 -18.970 1.00 30.70 468 SER A O 1
ATOM 3798 N N . THR A 1 469 ? -28.926 19.497 -19.760 1.00 32.28 469 THR A N 1
ATOM 3799 C CA . THR A 1 469 ? -28.478 20.663 -20.518 1.00 32.28 469 THR A CA 1
ATOM 3800 C C . THR A 1 469 ? -27.831 21.757 -19.659 1.00 32.28 469 THR A C 1
ATOM 3802 O O . THR A 1 469 ? -28.268 22.903 -19.725 1.00 32.28 469 THR A O 1
ATOM 3805 N N . ASP A 1 470 ? -26.856 21.446 -18.807 1.00 39.94 470 ASP A N 1
ATOM 3806 C CA . ASP A 1 470 ? -26.251 22.471 -17.947 1.00 39.94 470 ASP A CA 1
ATOM 3807 C C . ASP A 1 470 ? -24.755 22.220 -17.699 1.00 39.94 470 ASP A C 1
ATOM 3809 O O . ASP A 1 470 ? -24.342 21.672 -16.678 1.00 39.94 470 ASP A O 1
ATOM 3813 N N . ASN A 1 471 ? -23.933 22.595 -18.686 1.00 40.56 471 ASN A N 1
ATOM 3814 C CA . ASN A 1 471 ? -22.478 22.390 -18.705 1.00 40.56 471 ASN A CA 1
ATOM 3815 C C . ASN A 1 471 ? -21.657 23.682 -18.491 1.00 40.56 471 ASN A C 1
ATOM 3817 O O . ASN A 1 471 ? -20.463 23.722 -18.777 1.00 40.56 471 ASN A O 1
ATOM 3821 N N . SER A 1 472 ? -22.237 24.739 -17.914 1.00 40.16 472 SER A N 1
ATOM 3822 C CA . SER A 1 472 ? -21.506 25.971 -17.551 1.00 40.16 472 SER A CA 1
ATOM 3823 C C . SER A 1 472 ? -20.650 25.853 -16.274 1.00 40.16 472 SER A C 1
ATOM 3825 O O . SER A 1 472 ? -19.897 26.772 -15.940 1.00 40.16 472 SER A O 1
ATOM 3827 N N . LEU A 1 473 ? -20.724 24.724 -15.562 1.00 38.50 473 LEU A N 1
ATOM 3828 C CA . LEU A 1 473 ? -20.298 24.592 -14.164 1.00 38.50 473 LEU A CA 1
ATOM 3829 C C . LEU A 1 473 ? -18.798 24.355 -13.917 1.00 38.50 473 LEU A C 1
ATOM 3831 O O . LEU A 1 473 ? -18.350 24.601 -12.801 1.00 38.50 473 LEU A O 1
ATOM 3835 N N . ARG A 1 474 ? -17.999 23.894 -14.893 1.00 39.16 474 ARG A N 1
ATOM 3836 C CA . ARG A 1 474 ? -16.641 23.387 -14.589 1.00 39.16 474 ARG A CA 1
ATOM 3837 C C . ARG A 1 474 ? -15.494 24.415 -14.581 1.00 39.16 474 ARG A C 1
ATOM 3839 O O . ARG A 1 474 ? -14.576 24.225 -13.793 1.00 39.16 474 ARG A O 1
ATOM 3846 N N . GLU A 1 475 ? -15.546 25.529 -15.319 1.00 39.97 475 GLU A N 1
ATOM 3847 C CA . GLU A 1 475 ? -14.534 26.615 -15.149 1.00 39.97 475 GLU A CA 1
ATOM 3848 C C . GLU A 1 475 ? -14.832 27.535 -13.960 1.00 39.97 475 GLU A C 1
ATOM 3850 O O . GLU A 1 475 ? -13.956 28.251 -13.488 1.00 39.97 475 GLU A O 1
ATOM 3855 N N . LEU A 1 476 ? -16.041 27.456 -13.402 1.00 39.41 476 LEU A N 1
ATOM 3856 C CA . LEU A 1 476 ? -16.379 28.131 -12.152 1.00 39.41 476 LEU A CA 1
ATOM 3857 C C . LEU A 1 476 ? -15.756 27.475 -10.917 1.00 39.41 476 LEU A C 1
ATOM 3859 O O . LEU A 1 476 ? -15.801 28.044 -9.833 1.00 39.41 476 LEU A O 1
ATOM 3863 N N . MET A 1 477 ? -15.168 26.286 -11.068 1.00 38.16 477 MET A N 1
ATOM 3864 C CA . MET A 1 477 ? -14.618 25.500 -9.962 1.00 38.16 477 MET A CA 1
ATOM 3865 C C . MET A 1 477 ? -13.199 25.924 -9.540 1.00 38.16 477 MET A C 1
ATOM 3867 O O . MET A 1 477 ? -12.622 25.289 -8.659 1.00 38.16 477 MET A O 1
ATOM 3871 N N . SER A 1 478 ? -12.625 26.977 -10.140 1.00 40.62 478 SER A N 1
ATOM 3872 C CA . SER A 1 478 ? -11.460 27.688 -9.576 1.00 40.62 478 SER A CA 1
ATOM 3873 C C . SER A 1 478 ? -11.863 28.804 -8.602 1.00 40.62 478 SER A C 1
ATOM 3875 O O . SER A 1 478 ? -11.027 29.290 -7.841 1.00 40.62 478 SER A O 1
ATOM 3877 N N . LEU A 1 479 ? -13.145 29.177 -8.589 1.00 44.34 479 LEU A N 1
ATOM 3878 C CA . LEU A 1 479 ? -13.753 30.021 -7.571 1.00 44.34 479 LEU A CA 1
ATOM 3879 C C . LEU A 1 479 ? -14.384 29.121 -6.500 1.00 44.34 479 LEU A C 1
ATOM 3881 O O . LEU A 1 479 ? -14.712 27.959 -6.749 1.00 44.34 479 LEU A O 1
ATOM 3885 N N . ASN A 1 480 ? -14.522 29.632 -5.277 1.00 43.22 480 ASN A N 1
ATOM 3886 C CA . ASN A 1 480 ? -15.162 28.885 -4.193 1.00 43.22 480 ASN A CA 1
ATOM 3887 C C . ASN A 1 480 ? -16.578 28.410 -4.615 1.00 43.22 480 ASN A C 1
ATOM 3889 O O . ASN A 1 480 ? -17.218 28.995 -5.491 1.00 43.22 480 ASN A O 1
ATOM 3893 N N . GLY A 1 481 ? -17.092 27.345 -3.990 1.00 50.19 481 GLY A N 1
ATOM 3894 C CA . GLY A 1 481 ? -18.370 26.731 -4.390 1.00 50.19 481 GLY A CA 1
ATOM 3895 C C . GLY A 1 481 ? -19.581 27.682 -4.409 1.00 50.19 481 GLY A C 1
ATOM 3896 O O . GLY A 1 481 ? -20.535 27.422 -5.137 1.00 50.19 481 GLY A O 1
ATOM 3897 N N . ASN A 1 482 ? -19.533 28.803 -3.679 1.00 53.62 482 ASN A N 1
ATOM 3898 C CA . ASN A 1 482 ? -20.600 29.808 -3.663 1.00 53.62 482 ASN A CA 1
ATOM 3899 C C . ASN A 1 482 ? -20.589 30.704 -4.910 1.00 53.62 482 ASN A C 1
ATOM 3901 O O . ASN A 1 482 ? -21.648 30.998 -5.462 1.00 53.62 482 ASN A O 1
ATOM 3905 N N . ASP A 1 483 ? -19.414 31.108 -5.391 1.00 51.84 483 ASP A N 1
ATOM 3906 C CA . ASP A 1 483 ? -19.275 31.953 -6.583 1.00 51.84 483 ASP A CA 1
ATOM 3907 C C . ASP A 1 483 ? -19.711 31.226 -7.865 1.00 51.84 483 ASP A C 1
ATOM 3909 O O . ASP A 1 483 ? -20.310 31.829 -8.758 1.00 51.84 483 ASP A O 1
ATOM 3913 N N . SER A 1 484 ? -19.503 29.907 -7.922 1.00 59.28 484 SER A N 1
ATOM 3914 C CA . SER A 1 484 ? -20.007 29.063 -9.009 1.00 59.28 484 SER A CA 1
ATOM 3915 C C . SER A 1 484 ? -21.533 29.061 -9.092 1.00 59.28 484 SER A C 1
ATOM 3917 O O . SER A 1 484 ? -22.108 29.247 -10.166 1.00 59.28 484 SER A O 1
ATOM 3919 N N . LEU A 1 485 ? -22.217 28.915 -7.956 1.00 65.69 485 LEU A N 1
ATOM 3920 C CA . LEU A 1 485 ? -23.680 28.955 -7.912 1.00 65.69 485 LEU A CA 1
ATOM 3921 C C . LEU A 1 485 ? -24.210 30.319 -8.369 1.00 65.69 485 LEU A C 1
ATOM 3923 O O . LEU A 1 485 ? -25.106 30.375 -9.208 1.00 65.69 485 LEU A O 1
ATOM 3927 N N . ILE A 1 486 ? -23.583 31.406 -7.912 1.00 72.56 486 ILE A N 1
ATOM 3928 C CA . ILE A 1 486 ? -23.976 32.771 -8.281 1.00 72.56 486 ILE A CA 1
ATOM 3929 C C . ILE A 1 486 ? -23.841 33.009 -9.787 1.00 72.56 486 ILE A C 1
ATOM 3931 O O . ILE A 1 486 ? -24.739 33.581 -10.403 1.00 72.56 486 ILE A O 1
ATOM 3935 N N . ILE A 1 487 ? -22.732 32.594 -10.401 1.00 71.19 487 ILE A N 1
ATOM 3936 C CA . ILE A 1 487 ? -22.535 32.820 -11.837 1.00 71.19 487 ILE A CA 1
ATOM 3937 C C . ILE A 1 487 ? -23.515 31.979 -12.661 1.00 71.19 487 ILE A C 1
ATOM 3939 O O . ILE A 1 487 ? -24.064 32.486 -13.638 1.00 71.19 487 ILE A O 1
ATOM 3943 N N . ASN A 1 488 ? -23.810 30.741 -12.259 1.00 72.62 488 ASN A N 1
ATOM 3944 C CA . ASN A 1 488 ? -24.836 29.948 -12.941 1.00 72.62 488 ASN A CA 1
ATOM 3945 C C . ASN A 1 488 ? -26.234 30.562 -12.809 1.00 72.62 488 ASN A C 1
ATOM 3947 O O . ASN A 1 488 ? -26.992 30.549 -13.779 1.00 72.62 488 ASN A O 1
ATOM 3951 N N . ASP A 1 489 ? -26.566 31.149 -11.660 1.00 76.69 489 ASP A N 1
ATOM 3952 C CA . ASP A 1 489 ? -27.825 31.874 -11.492 1.00 76.69 489 ASP A CA 1
ATOM 3953 C C . ASP A 1 489 ? -27.891 33.107 -12.406 1.00 76.69 489 ASP A C 1
ATOM 3955 O O . ASP A 1 489 ? -28.906 33.315 -13.073 1.00 76.69 489 ASP A O 1
ATOM 3959 N N . LEU A 1 490 ? -26.801 33.874 -12.531 1.00 78.38 490 LEU A N 1
ATOM 3960 C CA . LEU A 1 490 ? -26.716 35.014 -13.459 1.00 78.38 490 LEU A CA 1
ATOM 3961 C C . LEU A 1 490 ? -26.872 34.583 -14.926 1.00 78.38 490 LEU A C 1
ATOM 3963 O O . LEU A 1 490 ? -27.607 35.220 -15.688 1.00 78.38 490 LEU A O 1
ATOM 3967 N N . ILE A 1 491 ? -26.217 33.486 -15.319 1.00 77.88 491 ILE A N 1
ATOM 3968 C CA . ILE A 1 491 ? -26.341 32.880 -16.653 1.00 77.88 491 ILE A CA 1
ATOM 3969 C C . ILE A 1 491 ? -27.799 32.483 -16.906 1.00 77.88 491 ILE A C 1
ATOM 3971 O O . ILE A 1 491 ? -28.363 32.883 -17.921 1.00 77.88 491 ILE A O 1
ATOM 3975 N N . ARG A 1 492 ? -28.446 31.767 -15.979 1.00 77.06 492 ARG A N 1
ATOM 3976 C CA . ARG A 1 492 ? -29.848 31.327 -16.120 1.00 77.06 492 ARG A CA 1
ATOM 3977 C C . ARG A 1 492 ? -30.834 32.492 -16.212 1.00 77.06 492 ARG A C 1
ATOM 3979 O O . ARG A 1 492 ? -31.823 32.389 -16.936 1.00 77.06 492 ARG A O 1
ATOM 3986 N N . GLN A 1 493 ? -30.578 33.590 -15.502 1.00 79.94 493 GLN A N 1
ATOM 3987 C CA . GLN A 1 493 ? -31.417 34.791 -15.549 1.00 79.94 493 GLN A CA 1
ATOM 3988 C C . GLN A 1 493 ? -31.297 35.538 -16.885 1.00 79.94 493 GLN A C 1
ATOM 3990 O O . GLN A 1 493 ? -32.294 36.049 -17.398 1.00 79.94 493 GLN A O 1
ATOM 3995 N N . ASN A 1 494 ? -30.095 35.590 -17.468 1.00 80.88 494 ASN A N 1
ATOM 3996 C CA . ASN A 1 494 ? -29.832 36.354 -18.691 1.00 80.88 494 ASN A CA 1
ATOM 3997 C C . ASN A 1 494 ? -29.908 35.523 -19.989 1.00 80.88 494 ASN A C 1
ATOM 3999 O O . ASN A 1 494 ? -30.098 36.094 -21.068 1.00 80.88 494 ASN A O 1
ATOM 4003 N N . ILE A 1 495 ? -29.788 34.196 -19.905 1.00 81.56 495 ILE A N 1
ATOM 4004 C CA . ILE A 1 495 ? -29.864 33.249 -21.026 1.00 81.56 495 ILE A CA 1
ATOM 4005 C C . ILE A 1 495 ? -31.064 32.320 -20.797 1.00 81.56 495 ILE A C 1
ATOM 4007 O O . ILE A 1 495 ? -30.932 31.226 -20.243 1.00 81.56 495 ILE A O 1
ATOM 4011 N N . PRO A 1 496 ? -32.270 32.744 -21.205 1.00 68.81 496 PRO A N 1
ATOM 4012 C CA . PRO A 1 496 ? -33.470 31.967 -20.963 1.00 68.81 496 PRO A CA 1
ATOM 4013 C C . PRO A 1 496 ? -33.544 30.757 -21.902 1.00 68.81 496 PRO A C 1
ATOM 4015 O O . PRO A 1 496 ? -33.148 30.809 -23.069 1.00 68.81 496 PRO A O 1
ATOM 4018 N N . LYS A 1 497 ? -34.176 29.672 -21.435 1.00 64.88 497 LYS A N 1
ATOM 4019 C CA . LYS A 1 497 ? -34.467 28.488 -22.269 1.00 64.88 497 LYS A CA 1
ATOM 4020 C C . LYS A 1 497 ? -35.322 28.829 -23.505 1.00 64.88 497 LYS A C 1
ATOM 4022 O O . LYS A 1 497 ? -35.246 28.131 -24.519 1.00 64.88 497 LYS A O 1
ATOM 4027 N N . LYS A 1 498 ? -36.111 29.912 -23.456 1.00 59.72 498 LYS A N 1
ATOM 4028 C CA . LYS A 1 498 ? -36.969 30.417 -24.543 1.00 59.72 498 LYS A CA 1
ATOM 4029 C C . LYS A 1 498 ? -36.812 31.939 -24.680 1.00 59.72 498 LYS A C 1
ATOM 4031 O O . LYS A 1 498 ? -36.894 32.641 -23.680 1.00 59.72 498 LYS A O 1
ATOM 4036 N N . GLY A 1 499 ? -36.632 32.431 -25.908 1.00 70.25 499 GLY A N 1
ATOM 4037 C CA . GLY A 1 499 ? -36.407 33.854 -26.205 1.00 70.25 499 GLY A CA 1
ATOM 4038 C C . GLY A 1 499 ? -34.939 34.211 -26.469 1.00 70.25 499 GLY A C 1
ATOM 4039 O O . GLY A 1 499 ? -34.068 33.336 -26.478 1.00 70.25 499 GLY A O 1
ATOM 4040 N N . ASN A 1 500 ? -34.690 35.502 -26.707 1.00 76.81 500 ASN A N 1
ATOM 4041 C CA . ASN A 1 500 ? -33.367 36.029 -27.048 1.00 76.81 500 ASN A CA 1
ATOM 4042 C C . ASN A 1 500 ? -32.541 36.303 -25.778 1.00 76.81 500 ASN A C 1
ATOM 4044 O O . ASN A 1 500 ? -33.040 36.987 -24.878 1.00 76.81 500 ASN A O 1
ATOM 4048 N N . PRO A 1 501 ? -31.292 35.814 -25.692 1.00 85.12 501 PRO A N 1
ATOM 4049 C CA . PRO A 1 501 ? -30.433 36.076 -24.544 1.00 85.12 501 PRO A CA 1
ATOM 4050 C C . PRO A 1 501 ? -30.004 37.541 -24.454 1.00 85.12 501 PRO A C 1
ATOM 4052 O O . PRO A 1 501 ? -29.735 38.197 -25.463 1.00 85.12 501 PRO A O 1
ATOM 4055 N N . LYS A 1 502 ? -29.871 38.043 -23.226 1.00 89.75 502 LYS A N 1
ATOM 4056 C CA . LYS A 1 502 ? -29.394 39.402 -22.937 1.00 89.75 502 LYS A CA 1
ATOM 4057 C C . LYS A 1 502 ? -27.886 39.391 -22.672 1.00 89.75 502 LYS A C 1
ATOM 4059 O O . LYS A 1 502 ? -27.440 39.594 -21.545 1.00 89.75 502 LYS A O 1
ATOM 4064 N N . TRP A 1 503 ? -27.097 39.132 -23.716 1.00 88.19 503 TRP A N 1
ATOM 4065 C CA . TRP A 1 503 ? -25.644 38.921 -23.608 1.00 88.19 503 TRP A CA 1
ATOM 4066 C C . TRP A 1 503 ? -24.880 40.090 -22.970 1.00 88.19 503 TRP A C 1
ATOM 4068 O O . TRP A 1 503 ? -24.024 39.859 -22.121 1.00 88.19 503 TRP A O 1
ATOM 4078 N N . GLU A 1 504 ? -25.204 41.332 -23.337 1.00 90.75 504 GLU A N 1
ATOM 4079 C CA . GLU A 1 504 ? -24.522 42.522 -22.800 1.00 90.75 504 GLU A CA 1
ATOM 4080 C C . GLU A 1 504 ? -24.867 42.799 -21.332 1.00 90.75 504 GLU A C 1
ATOM 4082 O O . GLU A 1 504 ? -24.020 43.269 -20.570 1.00 90.75 504 GLU A O 1
ATOM 4087 N N . ASN A 1 505 ? -26.078 42.438 -20.897 1.00 90.44 505 ASN A N 1
ATOM 4088 C CA . ASN A 1 505 ? -26.457 42.519 -19.487 1.00 90.44 505 ASN A CA 1
ATOM 4089 C C . ASN A 1 505 ? -25.674 41.493 -18.667 1.00 90.44 505 ASN A C 1
ATOM 4091 O O . ASN A 1 505 ? -25.044 41.868 -17.680 1.00 90.44 505 ASN A O 1
ATOM 4095 N N . LEU A 1 506 ? -25.620 40.236 -19.133 1.00 88.06 506 LEU A N 1
ATOM 4096 C CA . LEU A 1 506 ? -24.813 39.190 -18.500 1.00 88.06 506 LEU A CA 1
ATOM 4097 C C . LEU A 1 506 ? -23.344 39.608 -18.406 1.00 88.06 506 LEU A C 1
ATOM 4099 O O . LEU A 1 506 ? -22.727 39.478 -17.351 1.00 88.06 506 LEU A O 1
ATOM 4103 N N . LYS A 1 507 ? -22.791 40.154 -19.494 1.00 88.62 507 LYS A N 1
ATOM 4104 C CA . LYS A 1 507 ? -21.412 40.641 -19.525 1.00 88.62 507 LYS A CA 1
ATOM 4105 C C . LYS A 1 507 ? -21.196 41.764 -18.520 1.00 88.62 507 LYS A C 1
ATOM 4107 O O . LYS A 1 507 ? -20.235 41.708 -17.766 1.00 88.62 507 LYS A O 1
ATOM 4112 N N . THR A 1 508 ? -22.096 42.742 -18.457 1.00 91.56 508 THR A N 1
ATOM 4113 C CA . THR A 1 508 ? -21.998 43.873 -17.523 1.00 91.56 508 THR A CA 1
ATOM 4114 C C . THR A 1 508 ? -22.065 43.415 -16.064 1.00 91.56 508 THR A C 1
ATOM 4116 O O . THR A 1 508 ? -21.287 43.883 -15.232 1.00 91.56 508 THR A O 1
ATOM 4119 N N . GLU A 1 509 ? -22.971 42.495 -15.734 1.00 88.56 509 GLU A N 1
ATOM 4120 C CA . GLU A 1 509 ? -23.125 41.956 -14.377 1.00 88.56 509 GLU A CA 1
ATOM 4121 C C . GLU A 1 509 ? -21.913 41.118 -13.960 1.00 88.56 509 GLU A C 1
ATOM 4123 O O . GLU A 1 509 ? -21.382 41.301 -12.860 1.00 88.56 509 GLU A O 1
ATOM 4128 N N . LEU A 1 510 ? -21.409 40.270 -14.861 1.00 84.19 510 LEU A N 1
ATOM 4129 C CA . LEU A 1 510 ? -20.191 39.503 -14.619 1.00 84.19 510 LEU A CA 1
ATOM 4130 C C . LEU A 1 510 ? -18.956 40.400 -14.548 1.00 84.19 510 LEU A C 1
ATOM 4132 O O . LEU A 1 510 ? -18.115 40.174 -13.690 1.00 84.19 510 LEU A O 1
ATOM 4136 N N . GLN A 1 511 ? -18.848 41.450 -15.363 1.00 87.06 511 GLN A N 1
ATOM 4137 C CA . GLN A 1 511 ? -17.695 42.356 -15.343 1.00 87.06 511 GLN A CA 1
ATOM 4138 C C . GLN A 1 511 ? -17.590 43.114 -14.015 1.00 87.06 511 GLN A C 1
ATOM 4140 O O . GLN A 1 511 ? -16.487 43.389 -13.554 1.00 87.06 511 GLN A O 1
ATOM 4145 N N . LYS A 1 512 ? -18.727 43.439 -13.385 1.00 85.44 512 LYS A N 1
ATOM 4146 C CA . LYS A 1 512 ? -18.760 44.124 -12.083 1.00 85.44 512 LYS A CA 1
ATOM 4147 C C . LYS A 1 512 ? -18.269 43.238 -10.942 1.00 85.44 512 LYS A C 1
ATOM 4149 O O . LYS A 1 512 ? -17.626 43.740 -10.026 1.00 85.44 512 LYS A O 1
ATOM 4154 N N . LYS A 1 513 ? -18.608 41.946 -10.973 1.00 78.38 513 LYS A N 1
ATOM 4155 C CA . LYS A 1 513 ? -18.377 41.028 -9.848 1.00 78.38 513 LYS A CA 1
ATOM 4156 C C . LYS A 1 513 ? -17.179 40.099 -10.052 1.00 78.38 513 LYS A C 1
ATOM 4158 O O . LYS A 1 513 ? -16.477 39.790 -9.097 1.00 78.38 513 LYS A O 1
ATOM 4163 N N . TYR A 1 514 ? -16.921 39.714 -11.296 1.00 79.12 514 TYR A N 1
ATOM 4164 C CA . TYR A 1 514 ? -15.845 38.820 -11.720 1.00 79.12 514 TYR A CA 1
ATOM 4165 C C . TYR A 1 514 ? -15.150 39.335 -13.003 1.00 79.12 514 TYR A C 1
ATOM 4167 O O . TYR A 1 514 ? -15.132 38.635 -14.022 1.00 79.12 514 TYR A O 1
ATOM 4175 N N . PRO A 1 515 ? -14.551 40.548 -12.975 1.00 73.88 515 PRO A N 1
ATOM 4176 C CA . PRO A 1 515 ? -13.954 41.175 -14.157 1.00 73.88 515 PRO A CA 1
ATOM 4177 C C . PRO A 1 515 ? -12.996 40.291 -14.982 1.00 73.88 515 PRO A C 1
ATOM 4179 O O . PRO A 1 515 ? -13.059 40.376 -16.208 1.00 73.88 515 PRO A O 1
ATOM 4182 N N . PRO A 1 516 ? -12.132 39.443 -14.378 1.00 71.56 516 PRO A N 1
ATOM 4183 C CA . PRO A 1 516 ? -11.149 38.663 -15.136 1.00 71.56 516 PRO A CA 1
ATOM 4184 C C . PRO A 1 516 ? -11.738 37.563 -16.028 1.00 71.56 516 PRO A C 1
ATOM 4186 O O . PRO A 1 516 ? -11.109 37.198 -17.014 1.00 71.56 516 PRO A O 1
ATOM 4189 N N . ILE A 1 517 ? -12.921 37.033 -15.695 1.00 72.62 517 ILE A N 1
ATOM 4190 C CA . ILE A 1 517 ? -13.515 35.867 -16.380 1.00 72.62 517 ILE A CA 1
ATOM 4191 C C . ILE A 1 517 ? -14.801 36.202 -17.141 1.00 72.62 517 ILE A C 1
ATOM 4193 O O . ILE A 1 517 ? -15.334 35.366 -17.867 1.00 72.62 517 ILE A O 1
ATOM 4197 N N . ALA A 1 518 ? -15.323 37.419 -16.983 1.00 79.50 518 ALA A N 1
ATOM 4198 C CA . ALA A 1 518 ? -16.624 37.814 -17.512 1.00 79.50 518 ALA A CA 1
ATOM 4199 C C . ALA A 1 518 ? -16.745 37.623 -19.033 1.00 79.50 518 ALA A C 1
ATOM 4201 O O . ALA A 1 518 ? -17.738 37.081 -19.515 1.00 79.50 518 ALA A O 1
ATOM 4202 N N . ASP A 1 519 ? -15.726 38.033 -19.788 1.00 84.00 519 ASP A N 1
ATOM 4203 C CA . ASP A 1 519 ? -15.737 37.951 -21.252 1.00 84.00 519 ASP A CA 1
ATOM 4204 C C . ASP A 1 519 ? -15.663 36.501 -21.760 1.00 84.00 519 ASP A C 1
ATOM 4206 O O . ASP A 1 519 ? -16.358 36.130 -22.708 1.00 84.00 519 ASP A O 1
ATOM 4210 N N . GLU A 1 520 ? -14.878 35.660 -21.085 1.00 83.25 520 GLU A N 1
ATOM 4211 C CA . GLU A 1 520 ? -14.737 34.237 -21.399 1.00 83.25 520 GLU A CA 1
ATOM 4212 C C . GLU A 1 520 ? -16.028 33.472 -21.103 1.00 83.25 520 GLU A C 1
ATOM 4214 O O . GLU A 1 520 ? -16.546 32.763 -21.968 1.00 83.25 520 GLU A O 1
ATOM 4219 N N . VAL A 1 521 ? -16.606 33.682 -19.915 1.00 82.44 521 VAL A N 1
ATOM 4220 C CA . VAL A 1 521 ? -17.861 33.043 -19.499 1.00 82.44 521 VAL A CA 1
ATOM 4221 C C . VAL A 1 521 ? -18.988 33.385 -20.471 1.00 82.44 521 VAL A C 1
ATOM 4223 O O . VAL A 1 521 ? -19.748 32.495 -20.859 1.00 82.44 521 VAL A O 1
ATOM 4226 N N . VAL A 1 522 ? -19.089 34.642 -20.912 1.00 86.69 522 VAL A N 1
ATOM 4227 C CA . VAL A 1 522 ? -20.082 35.060 -21.913 1.00 86.69 522 VAL A CA 1
ATOM 4228 C C . VAL A 1 522 ? -19.809 34.412 -23.268 1.00 86.69 522 VAL A C 1
ATOM 4230 O O . VAL A 1 522 ? -20.741 33.898 -23.888 1.00 86.69 522 VAL A O 1
ATOM 4233 N N . SER A 1 523 ? -18.554 34.404 -23.721 1.00 84.56 523 SER A N 1
ATOM 4234 C CA . SER A 1 523 ? -18.168 33.828 -25.016 1.00 84.56 523 SER A CA 1
ATOM 4235 C C . SER A 1 523 ? -18.469 32.331 -25.081 1.00 84.56 523 SER A C 1
ATOM 4237 O O . SER A 1 523 ? -19.133 31.878 -26.011 1.00 84.56 523 SER A O 1
ATOM 4239 N N . ARG A 1 524 ? -18.099 31.576 -24.044 1.00 85.12 524 ARG A N 1
ATOM 4240 C CA . ARG A 1 524 ? -18.431 30.153 -23.909 1.00 85.12 524 ARG A CA 1
ATOM 4241 C C . ARG A 1 524 ? -19.940 29.918 -23.858 1.00 85.12 524 ARG A C 1
ATOM 4243 O O . ARG A 1 524 ? -20.455 29.024 -24.520 1.00 85.12 524 ARG A O 1
ATOM 4250 N N . SER A 1 525 ? -20.667 30.742 -23.100 1.00 83.94 525 SER A N 1
ATOM 4251 C CA . SER A 1 525 ? -22.123 30.602 -22.967 1.00 83.94 525 SER A CA 1
ATOM 4252 C C . SER A 1 525 ? -22.854 30.814 -24.298 1.00 83.94 525 SER A C 1
ATOM 4254 O O . SER A 1 525 ? -23.883 30.182 -24.529 1.00 83.94 525 SER A O 1
ATOM 4256 N N . LYS A 1 526 ? -22.320 31.654 -25.200 1.00 87.44 526 LYS A N 1
ATOM 4257 C CA . LYS A 1 526 ? -22.835 31.798 -26.573 1.00 87.44 526 LYS A CA 1
ATOM 4258 C C . LYS A 1 526 ? -22.695 30.503 -27.371 1.00 87.44 526 LYS A C 1
ATOM 4260 O O . LYS A 1 526 ? -23.668 30.088 -27.993 1.00 87.44 526 LYS A O 1
ATOM 4265 N N . VAL A 1 527 ? -21.533 29.848 -27.312 1.00 86.56 527 VAL A N 1
ATOM 4266 C CA . VAL A 1 527 ? -21.292 28.564 -27.997 1.00 86.56 527 VAL A CA 1
ATOM 4267 C C . VAL A 1 527 ? -22.319 27.520 -27.557 1.00 86.56 527 VAL A C 1
ATOM 4269 O O . VAL A 1 527 ? -23.034 26.969 -28.391 1.00 86.56 527 VAL A O 1
ATOM 4272 N N . GLU A 1 528 ? -22.458 27.318 -26.247 1.00 81.50 528 GLU A N 1
ATOM 4273 C CA . GLU A 1 528 ? -23.392 26.337 -25.677 1.00 81.50 528 GLU A CA 1
ATOM 4274 C C . GLU A 1 528 ? -24.857 26.661 -26.005 1.00 81.50 528 GLU A C 1
ATOM 4276 O O . GLU A 1 528 ? -25.645 25.766 -26.315 1.00 81.50 528 GLU A O 1
ATOM 4281 N N . TYR A 1 529 ? -25.232 27.945 -26.001 1.00 82.50 529 TYR A N 1
ATOM 4282 C CA . TYR A 1 529 ? -26.575 28.365 -26.397 1.00 82.50 529 TYR A CA 1
ATOM 4283 C C . TYR A 1 529 ? -26.887 27.990 -27.851 1.00 82.50 529 TYR A C 1
ATOM 4285 O O . TYR A 1 529 ? -27.970 27.467 -28.123 1.00 82.50 529 TYR A O 1
ATOM 4293 N N . PHE A 1 530 ? -25.961 28.225 -28.784 1.00 84.00 530 PHE A N 1
ATOM 4294 C CA . PHE A 1 530 ? -26.189 27.904 -30.194 1.00 84.00 530 PHE A CA 1
ATOM 4295 C C . PHE A 1 530 ? -26.190 26.397 -30.467 1.00 84.00 530 PHE A C 1
ATOM 4297 O O . PHE A 1 530 ? -27.020 25.949 -31.258 1.00 84.00 530 PHE A O 1
ATOM 4304 N N . ILE A 1 531 ? -25.379 25.608 -29.749 1.00 79.38 531 ILE A N 1
ATOM 4305 C CA . ILE A 1 531 ? -25.484 24.137 -29.758 1.00 79.38 531 ILE A CA 1
ATOM 4306 C C . ILE A 1 531 ? -26.881 23.715 -29.293 1.00 79.38 531 ILE A C 1
ATOM 4308 O O . ILE A 1 531 ? -27.575 22.985 -29.995 1.00 79.38 531 ILE A O 1
ATOM 4312 N N . PHE A 1 532 ? -27.343 24.224 -28.147 1.00 77.31 532 PHE A N 1
ATOM 4313 C CA . PHE A 1 532 ? -28.661 23.887 -27.599 1.00 77.31 532 PHE A CA 1
ATOM 4314 C C . PHE A 1 532 ? -29.821 24.276 -28.531 1.00 77.31 532 PHE A C 1
ATOM 4316 O O . PHE A 1 532 ? -30.864 23.619 -28.544 1.00 77.31 532 PHE A O 1
ATOM 4323 N N . LYS A 1 533 ? -29.664 25.346 -29.317 1.00 79.06 533 LYS A N 1
ATOM 4324 C CA . LYS A 1 533 ? -30.649 25.778 -30.319 1.00 79.06 533 LYS A CA 1
ATOM 4325 C C . LYS A 1 533 ? -30.517 25.077 -31.669 1.00 79.06 533 LYS A C 1
ATOM 4327 O O . LYS A 1 533 ? -31.384 25.297 -32.511 1.00 79.06 533 LYS A O 1
ATOM 4332 N N . ASN A 1 534 ? -29.502 24.231 -31.860 1.00 80.06 534 ASN A N 1
ATOM 4333 C CA . ASN A 1 534 ? -29.121 23.670 -33.159 1.00 80.06 534 ASN A CA 1
ATOM 4334 C C . ASN A 1 534 ? -28.911 24.761 -34.232 1.00 80.06 534 ASN A C 1
ATOM 4336 O O . ASN A 1 534 ? -29.203 24.553 -35.409 1.00 80.06 534 ASN A O 1
ATOM 4340 N N . ASP A 1 535 ? -28.451 25.949 -33.827 1.00 84.19 535 ASP A N 1
ATOM 4341 C CA . ASP A 1 535 ? -28.157 27.068 -34.727 1.00 84.19 535 ASP A CA 1
ATOM 4342 C C . ASP A 1 535 ? -26.694 26.985 -35.169 1.00 84.19 535 ASP A C 1
ATOM 4344 O O . ASP A 1 535 ? -25.801 27.630 -34.614 1.00 84.19 535 ASP A O 1
ATOM 4348 N N . TRP A 1 536 ? -26.447 26.127 -36.158 1.00 87.50 536 TRP A N 1
ATOM 4349 C CA . TRP A 1 536 ? -25.096 25.747 -36.568 1.00 87.50 536 TRP A CA 1
ATOM 4350 C C . TRP A 1 536 ? -24.291 26.894 -37.193 1.00 87.50 536 TRP A C 1
ATOM 4352 O O . TRP A 1 536 ? -23.079 26.954 -37.008 1.00 87.50 536 TRP A O 1
ATOM 4362 N N . SER A 1 537 ? -24.957 27.846 -37.857 1.00 87.88 537 SER A N 1
ATOM 4363 C CA . SER A 1 537 ? -24.303 29.013 -38.472 1.00 87.88 537 SER A CA 1
ATOM 4364 C C . SER A 1 537 ? -23.741 29.969 -37.419 1.00 87.88 537 SER A C 1
ATOM 4366 O O . SER A 1 537 ? -22.603 30.435 -37.523 1.00 87.88 537 SER A O 1
ATOM 4368 N N . ASN A 1 538 ? -24.513 30.246 -36.362 1.00 89.75 538 ASN A N 1
ATOM 4369 C CA . ASN A 1 538 ? -24.019 31.069 -35.262 1.00 89.75 538 ASN A CA 1
ATOM 4370 C C . ASN A 1 538 ? -23.088 30.286 -34.332 1.00 89.75 538 ASN A C 1
ATOM 4372 O O . ASN A 1 538 ? -22.132 30.872 -33.823 1.00 89.75 538 ASN A O 1
ATOM 4376 N N . PHE A 1 539 ? -23.303 28.979 -34.150 1.00 91.50 539 PHE A N 1
ATOM 4377 C CA . PHE A 1 539 ? -22.358 28.104 -33.453 1.00 91.50 539 PHE A CA 1
ATOM 4378 C C . PHE A 1 539 ? -20.968 28.173 -34.089 1.00 91.50 539 PHE A C 1
ATOM 4380 O O . PHE A 1 539 ? -20.018 28.448 -33.364 1.00 91.50 539 PHE A O 1
ATOM 4387 N N . GLU A 1 540 ? -20.853 28.010 -35.412 1.00 92.44 540 GLU A N 1
ATOM 4388 C CA . GLU A 1 540 ? -19.574 28.042 -36.136 1.00 92.44 540 GLU A CA 1
ATOM 4389 C C . GLU A 1 540 ? -18.775 29.316 -35.824 1.00 92.44 540 GLU A C 1
ATOM 4391 O O . GLU A 1 540 ? -17.635 29.256 -35.364 1.00 92.44 540 GLU A O 1
ATOM 4396 N N . LYS A 1 541 ? -19.406 30.485 -35.973 1.00 92.31 541 LYS A N 1
ATOM 4397 C CA . LYS A 1 541 ? -18.764 31.778 -35.682 1.00 92.31 541 LYS A CA 1
ATOM 4398 C C . LYS A 1 541 ? -18.365 31.904 -34.214 1.00 92.31 541 LYS A C 1
ATOM 4400 O O . LYS A 1 541 ? -17.301 32.429 -33.893 1.00 92.31 541 LYS A O 1
ATOM 4405 N N . SER A 1 542 ? -19.232 31.436 -33.320 1.00 90.00 542 SER A N 1
ATOM 4406 C CA . SER A 1 542 ? -19.029 31.543 -31.874 1.00 90.00 542 SER A CA 1
ATOM 4407 C C . SER A 1 542 ? -17.903 30.644 -31.392 1.00 90.00 542 SER A C 1
ATOM 4409 O O . SER A 1 542 ? -17.110 31.061 -30.550 1.00 90.00 542 SER A O 1
ATOM 4411 N N . VAL A 1 543 ? -17.844 29.411 -31.902 1.00 91.19 543 VAL A N 1
ATOM 4412 C CA . VAL A 1 543 ? -16.868 28.415 -31.469 1.00 91.19 543 VAL A CA 1
ATOM 4413 C C . VAL A 1 543 ? -15.482 28.774 -31.978 1.00 91.19 543 VAL A C 1
ATOM 4415 O O . VAL A 1 543 ? -14.555 28.757 -31.178 1.00 91.19 543 VAL A O 1
ATOM 4418 N N . ILE A 1 544 ? -15.349 29.225 -33.232 1.00 89.56 544 ILE A N 1
ATOM 4419 C CA . ILE A 1 544 ? -14.071 29.711 -33.769 1.00 89.56 544 ILE A CA 1
ATOM 4420 C C . ILE A 1 544 ? -13.572 30.885 -32.924 1.00 89.56 544 ILE A C 1
ATOM 4422 O O . ILE A 1 544 ? -12.502 30.784 -32.331 1.00 89.56 544 ILE A O 1
ATOM 4426 N N . PHE A 1 545 ? -14.390 31.929 -32.738 1.00 88.94 545 PHE A N 1
ATOM 4427 C CA . PHE A 1 545 ? -14.017 33.091 -31.922 1.00 88.94 545 PHE A CA 1
ATOM 4428 C C . PHE A 1 545 ? -13.604 32.708 -30.491 1.00 88.94 545 PHE A C 1
ATOM 4430 O O . PHE A 1 545 ? -12.589 33.185 -29.979 1.00 88.94 545 PHE A O 1
ATOM 4437 N N . TYR A 1 546 ? -14.382 31.842 -29.834 1.00 87.88 546 TYR A N 1
ATOM 4438 C CA . TYR A 1 546 ? -14.084 31.385 -28.479 1.00 87.88 546 TYR A CA 1
ATOM 4439 C C . TYR A 1 546 ? -12.768 30.598 -28.431 1.00 87.88 546 TYR A C 1
ATOM 4441 O O . TYR A 1 546 ? -11.910 30.886 -27.597 1.00 87.88 546 TYR A O 1
ATOM 4449 N N . THR A 1 547 ? -12.572 29.649 -29.346 1.00 83.88 547 THR A N 1
ATOM 4450 C CA . THR A 1 547 ? -11.357 28.825 -29.387 1.00 83.88 547 THR A CA 1
ATOM 4451 C C . THR A 1 547 ? -10.113 29.591 -29.806 1.00 83.88 547 THR A C 1
ATOM 4453 O O . THR A 1 547 ? -9.049 29.292 -29.285 1.00 83.88 547 THR A O 1
ATOM 4456 N N . GLU A 1 548 ? -10.199 30.592 -30.680 1.00 83.69 548 GLU A N 1
ATOM 4457 C CA . GLU A 1 548 ? -9.045 31.417 -31.050 1.00 83.69 548 GLU A CA 1
ATOM 4458 C C . GLU A 1 548 ? -8.591 32.284 -29.876 1.00 83.69 548 GLU A C 1
ATOM 4460 O O . GLU A 1 548 ? -7.397 32.391 -29.595 1.00 83.69 548 GLU A O 1
ATOM 4465 N N . LYS A 1 549 ? -9.552 32.871 -29.156 1.00 79.75 549 LYS A N 1
ATOM 4466 C CA . LYS A 1 549 ? -9.270 33.806 -28.066 1.00 79.75 549 LYS A CA 1
ATOM 4467 C C . LYS A 1 549 ? -8.890 33.116 -26.753 1.00 79.75 549 LYS A C 1
ATOM 4469 O O . LYS A 1 549 ? -8.066 33.651 -26.015 1.00 79.75 549 LYS A O 1
ATOM 4474 N N . TYR A 1 550 ? -9.463 31.946 -26.466 1.00 76.31 550 TYR A N 1
ATOM 4475 C CA . TYR A 1 550 ? -9.331 31.255 -25.174 1.00 76.31 550 TYR A CA 1
ATOM 4476 C C . TYR A 1 550 ? -8.773 29.831 -25.288 1.00 76.31 550 TYR A C 1
ATOM 4478 O O . TYR A 1 550 ? -8.909 29.045 -24.356 1.00 76.31 550 TYR A O 1
ATOM 4486 N N . LYS A 1 551 ? -8.117 29.481 -26.405 1.00 63.94 551 LYS A N 1
ATOM 4487 C CA . LYS A 1 551 ? -7.656 28.115 -26.739 1.00 63.94 551 LYS A CA 1
ATOM 4488 C C . LYS A 1 551 ? -6.996 27.341 -25.595 1.00 63.94 551 LYS A C 1
ATOM 4490 O O . LYS A 1 551 ? -7.204 26.141 -25.478 1.00 63.94 551 LYS A O 1
ATOM 4495 N N . LEU A 1 552 ? -6.190 28.022 -24.777 1.00 53.59 552 LEU A N 1
ATOM 4496 C CA . LEU A 1 552 ? -5.415 27.427 -23.681 1.00 53.59 552 LEU A CA 1
ATOM 4497 C C . LEU A 1 552 ? -6.261 27.062 -22.450 1.00 53.59 552 LEU A C 1
ATOM 4499 O O . LEU A 1 552 ? -5.802 26.283 -21.619 1.00 53.59 552 LEU A O 1
ATOM 4503 N N . ASN A 1 553 ? -7.479 27.594 -22.344 1.00 56.53 553 ASN A N 1
ATOM 4504 C CA . ASN A 1 553 ? -8.399 27.341 -21.234 1.00 56.53 553 ASN A CA 1
ATOM 4505 C C . ASN A 1 553 ? -9.418 26.232 -21.554 1.00 56.53 553 ASN A C 1
ATOM 4507 O O . ASN A 1 553 ? -10.102 25.735 -20.663 1.00 56.53 553 ASN A O 1
ATOM 4511 N N . ILE A 1 554 ? -9.503 25.797 -22.817 1.00 66.62 554 ILE A N 1
ATOM 4512 C CA . ILE A 1 554 ? -10.499 24.820 -23.261 1.00 66.62 554 ILE A CA 1
ATOM 4513 C C . ILE A 1 554 ? -9.953 23.405 -23.088 1.00 66.62 554 ILE A C 1
ATOM 4515 O O . ILE A 1 554 ? -8.907 23.048 -23.628 1.00 66.62 554 ILE A O 1
ATOM 4519 N N . PHE A 1 555 ? -10.703 22.564 -22.375 1.00 70.69 555 PHE A N 1
ATOM 4520 C CA . PHE A 1 555 ? -10.348 21.159 -22.204 1.00 70.69 555 PHE A CA 1
ATOM 4521 C C . PHE A 1 555 ? -10.250 20.425 -23.556 1.00 70.69 555 PHE A C 1
ATOM 4523 O O . PHE A 1 555 ? -11.151 20.579 -24.391 1.00 70.69 555 PHE A O 1
ATOM 4530 N N . PRO A 1 556 ? -9.234 19.562 -23.760 1.00 73.06 556 PRO A N 1
ATOM 4531 C CA . PRO A 1 556 ? -9.033 18.857 -25.029 1.00 73.06 556 PRO A CA 1
ATOM 4532 C C . PRO A 1 556 ? -10.253 18.045 -25.490 1.00 73.06 556 PRO A C 1
ATOM 4534 O O . PRO A 1 556 ? -10.621 18.066 -26.663 1.00 73.06 556 PRO A O 1
ATOM 4537 N N . GLU A 1 557 ? -10.964 17.413 -24.556 1.00 73.56 557 GLU A N 1
ATOM 4538 C CA . GLU A 1 557 ? -12.213 16.695 -24.836 1.00 73.56 557 GLU A CA 1
ATOM 4539 C C . GLU A 1 557 ? -13.320 17.597 -25.402 1.00 73.56 557 GLU A C 1
ATOM 4541 O O . GLU A 1 557 ? -14.053 17.190 -26.304 1.00 73.56 557 GLU A O 1
ATOM 4546 N N . LYS A 1 558 ? -13.414 18.849 -24.939 1.00 78.75 558 LYS A N 1
ATOM 4547 C CA . LYS A 1 558 ? -14.399 19.806 -25.457 1.00 78.75 558 LYS A CA 1
ATOM 4548 C C . LYS A 1 558 ? -14.005 20.319 -26.842 1.00 78.75 558 LYS A C 1
ATOM 4550 O O . LYS A 1 558 ? -14.868 20.476 -27.700 1.00 78.75 558 LYS A O 1
ATOM 4555 N N . LEU A 1 559 ? -12.707 20.501 -27.098 1.00 81.44 559 LEU A N 1
ATOM 4556 C CA . LEU A 1 559 ? -12.204 20.792 -28.446 1.00 81.44 559 LEU A CA 1
ATOM 4557 C C . LEU A 1 559 ? -12.519 19.655 -29.424 1.00 81.44 559 LEU A C 1
ATOM 4559 O O . LEU A 1 559 ? -12.930 19.930 -30.548 1.00 81.44 559 LEU A O 1
ATOM 4563 N N . LYS A 1 560 ? -12.392 18.392 -28.999 1.00 85.81 560 LYS A N 1
ATOM 4564 C CA . LYS A 1 560 ? -12.803 17.226 -29.799 1.00 85.81 560 LYS A CA 1
ATOM 4565 C C . LYS A 1 560 ? -14.306 17.245 -30.105 1.00 85.81 560 LYS A C 1
ATOM 4567 O O . LYS A 1 560 ? -14.694 16.975 -31.238 1.00 85.81 560 LYS A O 1
ATOM 4572 N N . GLU A 1 561 ? -15.147 17.572 -29.124 1.00 82.31 561 GLU A N 1
ATOM 4573 C CA . GLU A 1 561 ? -16.600 17.702 -29.315 1.00 82.31 561 GLU A CA 1
ATOM 4574 C C . GLU A 1 561 ? -16.937 18.804 -30.329 1.00 82.31 561 GLU A C 1
ATOM 4576 O O . GLU A 1 561 ? -17.673 18.561 -31.283 1.00 82.31 561 GLU A O 1
ATOM 4581 N N . TYR A 1 562 ? -16.346 19.992 -30.182 1.00 89.50 562 TYR A N 1
ATOM 4582 C CA . TYR A 1 562 ? -16.529 21.090 -31.132 1.00 89.50 562 TYR A CA 1
ATOM 4583 C C . TYR A 1 562 ? -16.040 20.734 -32.534 1.00 89.50 562 TYR A C 1
ATOM 4585 O O . TYR A 1 562 ? -16.726 21.019 -33.513 1.00 89.50 562 TYR A O 1
ATOM 4593 N N . ALA A 1 563 ? -14.886 20.076 -32.633 1.00 88.12 563 ALA A N 1
ATOM 4594 C CA . ALA A 1 563 ? -14.334 19.586 -33.887 1.00 88.12 563 ALA A CA 1
ATOM 4595 C C . ALA A 1 563 ? -15.283 18.597 -34.581 1.00 88.12 563 ALA A C 1
ATOM 4597 O O . ALA A 1 563 ? -15.494 18.674 -35.791 1.00 88.12 563 ALA A O 1
ATOM 4598 N N . TRP A 1 564 ? -15.900 17.699 -33.812 1.00 86.94 564 TRP A N 1
ATOM 4599 C CA . TRP A 1 564 ? -16.899 16.771 -34.326 1.00 86.94 564 TRP A CA 1
ATOM 4600 C C . TRP A 1 564 ? -18.183 17.483 -34.776 1.00 86.94 564 TRP A C 1
ATOM 4602 O O . TRP A 1 564 ? -18.681 17.204 -35.863 1.00 86.94 564 TRP A O 1
ATOM 4612 N N . LEU A 1 565 ? -18.690 18.445 -34.001 1.00 82.94 565 LEU A N 1
ATOM 4613 C CA . LEU A 1 565 ? -19.874 19.228 -34.375 1.00 82.94 565 LEU A CA 1
ATOM 4614 C C . LEU A 1 565 ? -19.638 20.067 -35.638 1.00 82.94 565 LEU A C 1
ATOM 4616 O O . LEU A 1 565 ? -20.503 20.107 -36.512 1.00 82.94 565 LEU A O 1
ATOM 4620 N N . LEU A 1 566 ? -18.460 20.683 -35.777 1.00 88.12 566 LEU A N 1
ATOM 4621 C CA . LEU A 1 566 ? -18.067 21.373 -37.007 1.00 88.12 566 LEU A CA 1
ATOM 4622 C C . LEU A 1 566 ? -18.010 20.398 -38.184 1.00 88.12 566 LEU A C 1
ATOM 4624 O O . LEU A 1 566 ? -18.613 20.659 -39.219 1.00 88.12 566 LEU A O 1
ATOM 4628 N N . PHE A 1 567 ? -17.389 19.230 -38.013 1.00 85.50 567 PHE A N 1
ATOM 4629 C CA . PHE A 1 567 ? -17.394 18.190 -39.041 1.00 85.50 567 PHE A CA 1
ATOM 4630 C C . PHE A 1 567 ? -18.817 17.792 -39.480 1.00 85.50 567 PHE A C 1
ATOM 4632 O O . PHE A 1 567 ? -19.071 17.647 -40.679 1.00 85.50 567 PHE A O 1
ATOM 4639 N N . GLN A 1 568 ? -19.748 17.638 -38.534 1.00 80.25 568 GLN A N 1
ATOM 4640 C CA . GLN A 1 568 ? -21.121 17.211 -38.814 1.00 80.25 568 GLN A CA 1
ATOM 4641 C C . GLN A 1 568 ? -21.992 18.297 -39.456 1.00 80.25 568 GLN A C 1
ATOM 4643 O O . GLN A 1 568 ? -22.873 17.963 -40.250 1.00 80.25 568 GLN A O 1
ATOM 4648 N N . HIS A 1 569 ? -21.780 19.567 -39.101 1.00 83.94 569 HIS A N 1
ATOM 4649 C CA . HIS A 1 569 ? -22.753 20.633 -39.366 1.00 83.94 569 HIS A CA 1
ATOM 4650 C C . HIS A 1 569 ? -22.207 21.848 -40.126 1.00 83.94 569 HIS A C 1
ATOM 4652 O O . HIS A 1 569 ? -22.998 22.713 -40.498 1.00 83.94 569 HIS A O 1
ATOM 4658 N N . SER A 1 570 ? -20.900 21.917 -40.381 1.00 82.81 570 SER A N 1
ATOM 4659 C CA . SER A 1 570 ? -20.270 22.984 -41.163 1.00 82.81 570 SER A CA 1
ATOM 4660 C C . SER A 1 570 ? -19.688 22.446 -42.466 1.00 82.81 570 SER A C 1
ATOM 4662 O O . SER A 1 570 ? -18.970 21.449 -42.461 1.00 82.81 570 SER A O 1
ATOM 4664 N N . ASP A 1 571 ? -19.952 23.133 -43.574 1.00 80.44 571 ASP A N 1
ATOM 4665 C CA . ASP A 1 571 ? -19.266 22.924 -44.857 1.00 80.44 571 ASP A CA 1
ATOM 4666 C C . ASP A 1 571 ? -18.245 24.038 -45.148 1.00 80.44 571 ASP A C 1
ATOM 4668 O O . ASP A 1 571 ? -17.707 24.125 -46.251 1.00 80.44 571 ASP A O 1
ATOM 4672 N N . ASN A 1 572 ? -17.977 24.900 -44.163 1.00 84.38 572 ASN A N 1
ATOM 4673 C CA . ASN A 1 572 ? -16.986 25.958 -44.268 1.00 84.38 572 ASN A CA 1
ATOM 4674 C C . ASN A 1 572 ? -15.581 25.367 -44.098 1.00 84.38 572 ASN A C 1
ATOM 4676 O O . ASN A 1 572 ? -15.198 24.936 -43.010 1.00 84.38 572 ASN A O 1
ATOM 4680 N N . GLU A 1 573 ? -14.807 25.361 -45.179 1.00 81.12 573 GLU A N 1
ATOM 4681 C CA . GLU A 1 573 ? -13.466 24.776 -45.215 1.00 81.12 573 GLU A CA 1
ATOM 4682 C C . GLU A 1 573 ? -12.508 25.410 -44.193 1.00 81.12 573 GLU A C 1
ATOM 4684 O O . GLU A 1 573 ? -11.710 24.695 -43.582 1.00 81.12 573 GLU A O 1
ATOM 4689 N N . ASP A 1 574 ? -12.646 26.709 -43.909 1.00 81.25 574 ASP A N 1
ATOM 4690 C CA . ASP A 1 574 ? -11.839 27.402 -42.897 1.00 81.25 574 ASP A CA 1
ATOM 4691 C C . ASP A 1 574 ? -12.182 26.920 -41.481 1.00 81.25 574 ASP A C 1
ATOM 4693 O O . ASP A 1 574 ? -11.293 26.700 -40.654 1.00 81.25 574 ASP A O 1
ATOM 4697 N N . ALA A 1 575 ? -13.469 26.683 -41.208 1.00 83.69 575 ALA A N 1
ATOM 4698 C CA . ALA A 1 575 ? -13.935 26.165 -39.924 1.00 83.69 575 ALA A CA 1
ATOM 4699 C C . ALA A 1 575 ? -13.461 24.722 -39.690 1.00 83.69 575 ALA A C 1
ATOM 4701 O O . ALA A 1 575 ? -13.005 24.378 -38.597 1.00 83.69 575 ALA A O 1
ATOM 4702 N N . ILE A 1 576 ? -13.519 23.882 -40.727 1.00 84.75 576 ILE A N 1
ATOM 4703 C CA . ILE A 1 576 ? -13.003 22.507 -40.676 1.00 84.75 576 ILE A CA 1
ATOM 4704 C C . ILE A 1 576 ? -11.473 22.502 -40.534 1.00 84.75 576 ILE A C 1
ATOM 4706 O O . ILE A 1 576 ? -10.927 21.685 -39.790 1.00 84.75 576 ILE A O 1
ATOM 4710 N N . SER A 1 577 ? -10.778 23.436 -41.185 1.00 79.94 577 SER A N 1
ATOM 4711 C CA . SER A 1 577 ? -9.326 23.598 -41.056 1.00 79.94 577 SER A CA 1
ATOM 4712 C C . SER A 1 577 ? -8.928 24.014 -39.641 1.00 79.94 577 SER A C 1
ATOM 4714 O O . SER A 1 577 ? -7.975 23.469 -39.082 1.00 79.94 577 SER A O 1
ATOM 4716 N N . GLU A 1 578 ? -9.674 24.926 -39.014 1.00 82.19 578 GLU A N 1
ATOM 4717 C CA . GLU A 1 578 ? -9.446 25.289 -37.612 1.00 82.19 578 GLU A CA 1
ATOM 4718 C C . GLU A 1 578 ? -9.716 24.104 -36.670 1.00 82.19 578 GLU A C 1
ATOM 4720 O O . GLU A 1 578 ? -8.906 23.839 -35.778 1.00 82.19 578 GLU A O 1
ATOM 4725 N N . ALA A 1 579 ? -10.763 23.312 -36.921 1.00 86.31 579 ALA A N 1
ATOM 4726 C CA . ALA A 1 579 ? -11.024 22.078 -36.178 1.00 86.31 579 ALA A CA 1
ATOM 4727 C C . ALA A 1 579 ? -9.883 21.045 -36.304 1.00 86.31 579 ALA A C 1
ATOM 4729 O O . ALA A 1 579 ? -9.525 20.401 -35.312 1.00 86.31 579 ALA A O 1
ATOM 4730 N N . ASP A 1 580 ? -9.260 20.900 -37.483 1.00 79.56 580 ASP A N 1
ATOM 4731 C CA . ASP A 1 580 ? -8.063 20.056 -37.643 1.00 79.56 580 ASP A CA 1
ATOM 4732 C C . ASP A 1 580 ? -6.860 20.621 -36.880 1.00 79.56 580 ASP A C 1
ATOM 4734 O O . ASP A 1 580 ? -6.090 19.858 -36.295 1.00 79.56 580 ASP A O 1
ATOM 4738 N N . ARG A 1 581 ? -6.708 21.947 -36.783 1.00 80.25 581 ARG A N 1
ATOM 4739 C CA . ARG A 1 581 ? -5.642 22.545 -35.961 1.00 80.25 581 ARG A CA 1
ATOM 4740 C C . ARG A 1 581 ? -5.792 22.197 -34.477 1.00 80.25 581 ARG A C 1
ATOM 4742 O O . ARG A 1 581 ? -4.779 22.094 -33.781 1.00 80.25 581 ARG A O 1
ATOM 4749 N N . TRP A 1 582 ? -7.009 21.968 -33.978 1.00 83.81 582 TRP A N 1
ATOM 4750 C CA . TRP A 1 582 ? -7.244 21.529 -32.590 1.00 83.81 582 TRP A CA 1
ATOM 4751 C C . TRP A 1 582 ? -6.826 20.083 -32.335 1.00 83.81 582 TRP A C 1
ATOM 4753 O O . TRP A 1 582 ? -6.592 19.707 -31.188 1.00 83.81 582 TRP A O 1
ATOM 4763 N N . ARG A 1 583 ? -6.671 19.282 -33.391 1.00 78.69 583 ARG A N 1
ATOM 4764 C CA . ARG A 1 583 ? -6.312 17.866 -33.312 1.00 78.69 583 ARG A CA 1
ATOM 4765 C C . ARG A 1 583 ? -5.073 17.589 -32.487 1.00 78.69 583 ARG A C 1
ATOM 4767 O O . ARG A 1 583 ? -5.094 16.670 -31.683 1.00 78.69 583 ARG A O 1
ATOM 4774 N N . ARG A 1 584 ? -4.009 18.376 -32.653 1.00 67.12 584 ARG A N 1
ATOM 4775 C CA . ARG A 1 584 ? -2.784 18.192 -31.857 1.00 67.12 584 ARG A CA 1
ATOM 4776 C C . ARG A 1 584 ? -3.077 18.288 -30.361 1.00 67.12 584 ARG A C 1
ATOM 4778 O O . ARG A 1 584 ? -2.585 17.483 -29.594 1.00 67.12 584 ARG A O 1
ATOM 4785 N N . ILE A 1 585 ? -3.965 19.197 -29.969 1.00 70.31 585 ILE A N 1
ATOM 4786 C CA . ILE A 1 585 ? -4.308 19.427 -28.564 1.00 70.31 585 ILE A CA 1
ATOM 4787 C C . ILE A 1 585 ? -5.060 18.227 -27.978 1.00 70.31 585 ILE A C 1
ATOM 4789 O O . ILE A 1 585 ? -4.732 17.789 -26.883 1.00 70.31 585 ILE A O 1
ATOM 4793 N N . TYR A 1 586 ? -6.042 17.672 -28.697 1.00 72.50 586 TYR A N 1
ATOM 4794 C CA . TYR A 1 586 ? -6.832 16.540 -28.191 1.00 72.50 586 TYR A CA 1
ATOM 4795 C C . TYR A 1 586 ? -6.267 15.151 -28.506 1.00 72.50 586 TYR A C 1
ATOM 4797 O O . TYR A 1 586 ? -6.805 14.167 -28.003 1.00 72.50 586 TYR A O 1
ATOM 4805 N N . LEU A 1 587 ? -5.220 15.053 -29.332 1.00 66.50 587 LEU A N 1
ATOM 4806 C CA . LEU A 1 587 ? -4.473 13.811 -29.575 1.00 66.50 587 LEU A CA 1
ATOM 4807 C C . LEU A 1 587 ? -3.185 13.701 -28.752 1.00 66.50 587 LEU A C 1
ATOM 4809 O O . LEU A 1 587 ? -2.708 12.588 -28.543 1.00 66.50 587 LEU A O 1
ATOM 4813 N N . ASP A 1 588 ? -2.629 14.822 -28.288 1.00 59.19 588 ASP A N 1
ATOM 4814 C CA . ASP A 1 588 ? -1.488 14.827 -27.363 1.00 59.19 588 ASP A CA 1
ATOM 4815 C C . ASP A 1 588 ? -1.940 14.675 -25.892 1.00 59.19 588 ASP A C 1
ATOM 4817 O O . ASP A 1 588 ? -1.112 14.562 -24.986 1.00 59.19 588 ASP A O 1
ATOM 4821 N N . ASP A 1 589 ? -3.253 14.644 -25.635 1.00 61.62 589 ASP A N 1
ATOM 4822 C CA . ASP A 1 589 ? -3.830 14.451 -24.304 1.00 61.62 589 ASP A CA 1
ATOM 4823 C C . ASP A 1 589 ? -3.698 12.988 -23.831 1.00 61.62 589 ASP A C 1
ATOM 4825 O O . ASP A 1 589 ? -3.940 12.044 -24.588 1.00 61.62 589 ASP A O 1
ATOM 4829 N N . GLN A 1 590 ? -3.346 12.765 -22.559 1.00 47.03 590 GLN A N 1
ATOM 4830 C CA . GLN A 1 590 ? -3.123 11.410 -22.024 1.00 47.03 590 GLN A CA 1
ATOM 4831 C C . GLN A 1 590 ? -4.395 10.544 -21.955 1.00 47.03 590 GLN A C 1
ATOM 4833 O O . GLN A 1 590 ? -4.290 9.332 -21.765 1.00 47.03 590 GLN A O 1
ATOM 4838 N N . SER A 1 591 ? -5.584 11.135 -22.134 1.00 48.47 591 SER A N 1
ATOM 4839 C CA . SER A 1 591 ? -6.865 10.429 -22.258 1.00 48.47 591 SER A CA 1
ATOM 4840 C C . SER A 1 591 ? -7.284 10.155 -23.709 1.00 48.47 591 SER A C 1
ATOM 4842 O O . SER A 1 591 ? -8.408 9.710 -23.941 1.00 48.47 591 SER A O 1
ATOM 4844 N N . THR A 1 592 ? -6.395 10.376 -24.689 1.00 54.69 592 THR A N 1
ATOM 4845 C CA . THR A 1 592 ? -6.672 10.154 -26.116 1.00 54.69 592 THR A CA 1
ATOM 4846 C C . THR A 1 592 ? -7.271 8.773 -26.360 1.00 54.69 592 THR A C 1
ATOM 4848 O O . THR A 1 592 ? -6.651 7.735 -26.134 1.00 54.69 592 THR A O 1
ATOM 4851 N N . THR A 1 593 ? -8.499 8.772 -26.869 1.00 60.84 593 THR A N 1
ATOM 4852 C CA . THR A 1 593 ? -9.261 7.557 -27.156 1.00 60.84 593 THR A CA 1
ATOM 4853 C C . THR A 1 593 ? -9.204 7.226 -28.643 1.00 60.84 593 THR A C 1
ATOM 4855 O O . THR A 1 593 ? -8.912 8.075 -29.490 1.00 60.84 593 THR A O 1
ATOM 4858 N N . SER A 1 594 ? -9.577 5.999 -28.997 1.00 59.53 594 SER A N 1
ATOM 4859 C CA . SER A 1 594 ? -9.832 5.606 -30.387 1.00 59.53 594 SER A CA 1
ATOM 4860 C C . SER A 1 594 ? -10.882 6.501 -31.081 1.00 59.53 594 SER A C 1
ATOM 4862 O O . SER A 1 594 ? -10.828 6.687 -32.296 1.00 59.53 594 SER A O 1
ATOM 4864 N N . GLN A 1 595 ? -11.777 7.156 -30.326 1.00 62.75 595 GLN A N 1
ATOM 4865 C CA . GLN A 1 595 ? -12.708 8.167 -30.850 1.00 62.75 595 GLN A CA 1
ATOM 4866 C C . GLN A 1 595 ? -12.018 9.480 -31.245 1.00 62.75 595 GLN A C 1
ATOM 4868 O O . GLN A 1 595 ? -12.396 10.083 -32.246 1.00 62.75 595 GLN A O 1
ATOM 4873 N N . SER A 1 596 ? -10.996 9.922 -30.509 1.00 67.31 596 SER A N 1
ATOM 4874 C CA . SER A 1 596 ? -10.225 11.123 -30.858 1.00 67.31 596 SER A CA 1
ATOM 4875 C C . SER A 1 596 ? -9.534 10.951 -32.216 1.00 67.31 596 SER A C 1
ATOM 4877 O O . SER A 1 596 ? -9.593 11.835 -33.073 1.00 67.31 596 SER A O 1
ATOM 4879 N N . TRP A 1 597 ? -8.971 9.765 -32.460 1.00 67.25 597 TRP A N 1
ATOM 4880 C CA . TRP A 1 597 ? -8.401 9.393 -33.758 1.00 67.25 597 TRP A CA 1
ATOM 4881 C C . TRP A 1 597 ? -9.453 9.299 -34.865 1.00 67.25 597 TRP A C 1
ATOM 4883 O O . TRP A 1 597 ? -9.188 9.701 -35.998 1.00 67.25 597 TRP A O 1
ATOM 4893 N N . TYR A 1 598 ? -10.656 8.825 -34.542 1.00 68.25 598 TYR A N 1
ATOM 4894 C CA . TYR A 1 598 ? -11.777 8.799 -35.478 1.00 68.25 598 TYR A CA 1
ATOM 4895 C C . TYR A 1 598 ? -12.198 10.213 -35.915 1.00 68.25 598 TYR A C 1
ATOM 4897 O O . TYR A 1 598 ? -12.332 10.456 -37.113 1.00 68.25 598 TYR A O 1
ATOM 4905 N N . VAL A 1 599 ? -12.351 11.167 -34.988 1.00 74.56 599 VAL A N 1
ATOM 4906 C CA . VAL A 1 599 ? -12.679 12.571 -35.317 1.00 74.56 599 VAL A CA 1
ATOM 4907 C C . VAL A 1 599 ? -11.593 13.187 -36.205 1.00 74.56 599 VAL A C 1
ATOM 4909 O O . VAL A 1 599 ? -11.894 13.738 -37.263 1.00 74.56 599 VAL A O 1
ATOM 4912 N N . ALA A 1 600 ? -10.326 13.008 -35.830 1.00 75.62 600 ALA A N 1
ATOM 4913 C CA . ALA A 1 600 ? -9.172 13.478 -36.591 1.00 75.62 600 ALA A CA 1
ATOM 4914 C C . ALA A 1 600 ? -9.131 12.940 -38.032 1.00 75.62 600 ALA A C 1
ATOM 4916 O O . ALA A 1 600 ? -8.884 13.688 -38.978 1.00 75.62 600 ALA A O 1
ATOM 4917 N N . ALA A 1 601 ? -9.375 11.640 -38.209 1.00 68.00 601 ALA A N 1
ATOM 4918 C CA . ALA A 1 601 ? -9.386 11.003 -39.523 1.00 68.00 601 ALA A CA 1
ATOM 4919 C C . ALA A 1 601 ? -10.512 11.545 -40.420 1.00 68.00 601 ALA A C 1
ATOM 4921 O O . ALA A 1 601 ? -10.308 11.758 -41.615 1.00 68.00 601 ALA A O 1
ATOM 4922 N N . ASN A 1 602 ? -11.685 11.801 -39.838 1.00 73.81 602 ASN A N 1
ATOM 4923 C CA . ASN A 1 602 ? -12.845 12.334 -40.548 1.00 73.81 602 ASN A CA 1
ATOM 4924 C C . ASN A 1 602 ? -12.656 13.794 -40.985 1.00 73.81 602 ASN A C 1
ATOM 4926 O O . ASN A 1 602 ? -13.019 14.142 -42.108 1.00 73.81 602 ASN A O 1
ATOM 4930 N N . LEU A 1 603 ? -12.034 14.629 -40.149 1.00 78.62 603 LEU A N 1
ATOM 4931 C CA . LEU A 1 603 ? -11.684 16.007 -40.511 1.00 78.62 603 LEU A CA 1
ATOM 4932 C C . LEU A 1 603 ? -10.712 16.059 -41.690 1.00 78.62 603 LEU A C 1
ATOM 4934 O O . LEU A 1 603 ? -10.986 16.738 -42.676 1.00 78.62 603 LEU A O 1
ATOM 4938 N N . LEU A 1 604 ? -9.624 15.282 -41.630 1.00 72.94 604 LEU A N 1
ATOM 4939 C CA . LEU A 1 604 ? -8.662 15.186 -42.731 1.00 72.94 604 LEU A CA 1
ATOM 4940 C C . LEU A 1 604 ? -9.322 14.737 -44.039 1.00 72.94 604 LEU A C 1
ATOM 4942 O O . LEU A 1 604 ? -9.013 15.269 -45.104 1.00 72.94 604 LEU A O 1
ATOM 4946 N N . TYR A 1 605 ? -10.243 13.773 -43.959 1.00 69.56 605 TYR A N 1
ATOM 4947 C CA . TYR A 1 605 ? -11.004 13.332 -45.122 1.00 69.56 605 TYR A CA 1
ATOM 4948 C C . TYR A 1 605 ? -11.898 14.454 -45.670 1.00 69.56 605 TYR A C 1
ATOM 4950 O O . TYR A 1 605 ? -11.916 14.668 -46.881 1.00 69.56 605 TYR A O 1
ATOM 4958 N N . LYS A 1 606 ? -12.602 15.198 -44.802 1.00 74.25 606 LYS A N 1
ATOM 4959 C CA . LYS A 1 606 ? -13.467 16.320 -45.212 1.00 74.25 606 LYS A CA 1
ATOM 4960 C C . LYS A 1 606 ? -12.676 17.457 -45.870 1.00 74.25 606 LYS A C 1
ATOM 4962 O O . LYS A 1 606 ? -13.188 18.075 -46.794 1.00 74.25 606 LYS A O 1
ATOM 4967 N N . LEU A 1 607 ? -11.420 17.656 -45.466 1.00 72.38 607 LEU A N 1
ATOM 4968 C CA . LEU A 1 607 ? -10.463 18.588 -46.083 1.00 72.38 607 LEU A CA 1
ATOM 4969 C C . LEU A 1 607 ? -9.805 18.049 -47.368 1.00 72.38 607 LEU A C 1
ATOM 4971 O O . LEU A 1 607 ? -8.915 18.682 -47.925 1.00 72.38 607 LEU A O 1
ATOM 4975 N N . GLY A 1 608 ? -10.168 16.848 -47.833 1.00 64.25 608 GLY A N 1
ATOM 4976 C CA . GLY A 1 608 ? -9.572 16.242 -49.029 1.00 64.25 608 GLY A CA 1
ATOM 4977 C C . GLY A 1 608 ? -8.103 15.821 -48.866 1.00 64.25 608 GLY A C 1
ATOM 4978 O O . GLY A 1 608 ? -7.446 15.465 -49.849 1.00 64.25 608 GLY A O 1
ATOM 4979 N N . MET A 1 609 ? -7.574 15.812 -47.638 1.00 60.91 609 MET A N 1
ATOM 4980 C CA . MET A 1 609 ? -6.193 15.437 -47.330 1.00 60.91 609 MET A CA 1
ATOM 4981 C C . MET A 1 609 ? -6.061 13.905 -47.281 1.00 60.91 609 MET A C 1
ATOM 4983 O O . MET A 1 609 ? -6.142 13.276 -46.227 1.00 60.91 609 MET A O 1
ATOM 4987 N N . LEU A 1 610 ? -5.892 13.275 -48.447 1.00 53.09 610 LEU A N 1
ATOM 4988 C CA . LEU A 1 610 ? -5.745 11.819 -48.577 1.00 53.09 610 LEU A CA 1
ATOM 4989 C C . LEU A 1 610 ? -4.333 11.319 -48.211 1.00 53.09 610 LEU A C 1
ATOM 4991 O O . LEU A 1 610 ? -3.325 11.965 -48.501 1.00 53.09 610 LEU A O 1
ATOM 4995 N N . MET A 1 611 ? -4.256 10.089 -47.687 1.00 45.31 611 MET A N 1
ATOM 4996 C CA . MET A 1 611 ? -3.017 9.304 -47.586 1.00 45.31 611 MET A CA 1
ATOM 4997 C C . MET A 1 611 ? -2.433 9.068 -48.992 1.00 45.31 611 MET A C 1
ATOM 4999 O O . MET A 1 611 ? -2.942 8.241 -49.751 1.00 45.31 611 MET A O 1
ATOM 5003 N N . ARG A 1 612 ? -1.357 9.773 -49.365 1.00 36.84 612 ARG A N 1
ATOM 5004 C CA . ARG A 1 612 ? -0.589 9.482 -50.591 1.00 36.84 612 ARG A CA 1
ATOM 5005 C C . ARG A 1 612 ? 0.589 8.548 -50.283 1.00 36.84 612 ARG A C 1
ATOM 5007 O O . ARG A 1 612 ? 1.561 8.949 -49.653 1.00 36.84 612 ARG A O 1
ATOM 5014 N N . ASN A 1 613 ? 0.485 7.304 -50.760 1.00 37.56 613 ASN A N 1
ATOM 5015 C CA . ASN A 1 613 ? 1.568 6.363 -51.097 1.00 37.56 613 ASN A CA 1
ATOM 5016 C C . ASN A 1 613 ? 2.848 6.382 -50.235 1.00 37.56 613 ASN A C 1
ATOM 5018 O O . ASN A 1 613 ? 3.941 6.441 -50.793 1.00 37.56 613 ASN A O 1
ATOM 5022 N N . ASN A 1 614 ? 2.751 6.285 -48.902 1.00 38.34 614 ASN A N 1
ATOM 5023 C CA . ASN A 1 614 ? 3.888 6.018 -47.997 1.00 38.34 614 ASN A CA 1
ATOM 5024 C C . ASN A 1 614 ? 5.179 6.851 -48.224 1.00 38.34 614 ASN A C 1
ATOM 5026 O O . ASN A 1 614 ? 6.250 6.470 -47.751 1.00 38.34 614 ASN A O 1
ATOM 5030 N N . LYS A 1 615 ? 5.107 8.011 -48.888 1.00 30.94 615 LYS A N 1
ATOM 5031 C CA . LYS A 1 615 ? 6.214 8.959 -49.055 1.00 30.94 615 LYS A CA 1
ATOM 5032 C C . LYS A 1 615 ? 5.685 10.385 -49.003 1.00 30.94 615 LYS A C 1
ATOM 5034 O O . LYS A 1 615 ? 4.690 10.730 -49.629 1.00 30.94 615 LYS A O 1
ATOM 5039 N N . ILE A 1 616 ? 6.383 11.185 -48.207 1.00 36.84 616 ILE A N 1
ATOM 5040 C CA . ILE A 1 616 ? 6.109 12.591 -47.933 1.00 36.84 616 ILE A CA 1
ATOM 5041 C C . ILE A 1 616 ? 6.469 13.411 -49.176 1.00 36.84 616 ILE A C 1
ATOM 5043 O O . ILE A 1 616 ? 7.626 13.408 -49.588 1.00 36.84 616 ILE A O 1
ATOM 5047 N N . SER A 1 617 ? 5.521 14.178 -49.706 1.00 28.70 617 SER A N 1
ATOM 5048 C CA . SER A 1 617 ? 5.833 15.491 -50.268 1.00 28.70 617 SER A CA 1
ATOM 5049 C C . SER A 1 617 ? 4.686 16.452 -49.970 1.00 28.70 617 SER A C 1
ATOM 5051 O O . SER A 1 617 ? 3.527 16.200 -50.298 1.00 28.70 617 SER A O 1
ATOM 5053 N N . ALA A 1 618 ? 5.027 17.535 -49.277 1.00 31.27 618 ALA A N 1
ATOM 5054 C CA . ALA A 1 618 ? 4.196 18.717 -49.178 1.00 31.27 618 ALA A CA 1
ATOM 5055 C C . ALA A 1 618 ? 4.415 19.535 -50.453 1.00 31.27 618 ALA A C 1
ATOM 5057 O O . ALA A 1 618 ? 5.562 19.807 -50.793 1.00 31.27 618 ALA A O 1
ATOM 5058 N N . ASN A 1 619 ? 3.338 19.948 -51.113 1.00 30.42 619 ASN A N 1
ATOM 5059 C CA . ASN A 1 619 ? 3.357 21.194 -51.867 1.00 30.42 619 ASN A CA 1
ATOM 5060 C C . ASN A 1 619 ? 2.517 22.184 -51.068 1.00 30.42 619 ASN A C 1
ATOM 5062 O O . ASN A 1 619 ? 1.297 22.200 -51.183 1.00 30.42 619 ASN A O 1
ATOM 5066 N N . VAL A 1 620 ? 3.190 22.951 -50.217 1.00 34.38 620 VAL A N 1
ATOM 5067 C CA . VAL A 1 620 ? 2.730 24.272 -49.792 1.00 34.38 620 VAL A CA 1
ATOM 5068 C C . VAL A 1 620 ? 3.972 25.148 -49.849 1.00 34.38 620 VAL A C 1
ATOM 5070 O O . VAL A 1 620 ? 4.890 24.997 -49.043 1.00 34.38 620 VAL A O 1
ATOM 5073 N N . GLU A 1 621 ? 4.051 25.977 -50.882 1.00 29.61 621 GLU A N 1
ATOM 5074 C CA . GLU A 1 621 ? 5.040 27.043 -50.961 1.00 29.61 621 GLU A CA 1
ATOM 5075 C C . GLU A 1 621 ? 4.727 28.084 -49.878 1.00 29.61 621 GLU A C 1
ATOM 5077 O O . GLU A 1 621 ? 3.604 28.574 -49.790 1.00 29.61 621 GLU A O 1
ATOM 5082 N N . GLY A 1 622 ? 5.732 28.421 -49.064 1.00 28.72 622 GLY A N 1
ATOM 5083 C CA . GLY A 1 622 ? 5.715 29.599 -48.192 1.00 28.72 622 GLY A CA 1
ATOM 5084 C C . GLY A 1 622 ? 5.776 29.326 -46.685 1.00 28.72 622 GLY A C 1
ATOM 5085 O O . GLY A 1 622 ? 4.748 29.215 -46.031 1.00 28.72 622 GLY A O 1
ATOM 5086 N N . GLY A 1 623 ? 6.998 29.353 -46.137 1.00 27.06 623 GLY A N 1
ATOM 5087 C CA . GLY A 1 623 ? 7.279 29.870 -44.787 1.00 27.06 623 GLY A CA 1
ATOM 5088 C C . GLY A 1 623 ? 7.221 28.892 -43.604 1.00 27.06 623 GLY A C 1
ATOM 5089 O O . GLY A 1 623 ? 6.162 28.622 -43.058 1.00 27.06 623 GLY A O 1
ATOM 5090 N N . ASP A 1 624 ? 8.400 28.447 -43.158 1.00 27.30 624 ASP A N 1
ATOM 5091 C CA . ASP A 1 624 ? 8.765 28.128 -41.766 1.00 27.30 624 ASP A CA 1
ATOM 5092 C C . ASP A 1 624 ? 7.843 27.252 -40.898 1.00 27.30 624 ASP A C 1
ATOM 5094 O O . ASP A 1 624 ? 7.128 27.722 -40.022 1.00 27.30 624 ASP A O 1
ATOM 5098 N N . THR A 1 625 ? 7.988 25.931 -41.013 1.00 28.44 625 THR A N 1
ATOM 5099 C CA . THR A 1 625 ? 8.587 25.040 -39.988 1.00 28.44 625 THR A CA 1
ATOM 5100 C C . THR A 1 625 ? 8.421 23.601 -40.463 1.00 28.44 625 THR A C 1
ATOM 5102 O O . THR A 1 625 ? 7.320 23.085 -40.640 1.00 28.44 625 THR A O 1
ATOM 5105 N N . VAL A 1 626 ? 9.547 22.933 -40.692 1.00 29.19 626 VAL A N 1
ATOM 5106 C CA . VAL A 1 626 ? 9.600 21.564 -41.207 1.00 29.19 626 VAL A CA 1
ATOM 5107 C C . VAL A 1 626 ? 8.845 20.603 -40.279 1.00 29.19 626 VAL A C 1
ATOM 5109 O O . VAL A 1 626 ? 9.259 20.335 -39.152 1.00 29.19 626 VAL A O 1
ATOM 5112 N N . LEU A 1 627 ? 7.756 20.047 -40.816 1.00 33.34 627 LEU A N 1
ATOM 5113 C CA . LEU A 1 627 ? 6.996 18.880 -40.367 1.00 33.34 627 LEU A CA 1
ATOM 5114 C C . LEU A 1 627 ? 7.912 17.668 -40.077 1.00 33.34 627 LEU A C 1
ATOM 5116 O O . LEU A 1 627 ? 8.023 16.747 -40.885 1.00 33.34 627 LEU A O 1
ATOM 5120 N N . LYS A 1 628 ? 8.561 17.618 -38.910 1.00 30.55 628 LYS A N 1
ATOM 5121 C CA . LYS A 1 628 ? 9.186 16.394 -38.374 1.00 30.55 628 LYS A CA 1
ATOM 5122 C C . LYS A 1 628 ? 8.231 15.720 -37.393 1.00 30.55 628 LYS A C 1
ATOM 5124 O O . LYS A 1 628 ? 8.345 15.858 -36.185 1.00 30.55 628 LYS A O 1
ATOM 5129 N N . GLY A 1 629 ? 7.263 15.010 -37.956 1.00 31.20 629 GLY A N 1
ATOM 5130 C CA . GLY A 1 629 ? 6.247 14.256 -37.222 1.00 31.20 629 GLY A CA 1
ATOM 5131 C C . GLY A 1 629 ? 5.190 13.727 -38.180 1.00 31.20 629 GLY A C 1
ATOM 5132 O O . GLY A 1 629 ? 4.006 13.999 -38.023 1.00 31.20 629 GLY A O 1
ATOM 5133 N N . GLY A 1 630 ? 5.636 13.076 -39.258 1.00 31.44 630 GLY A N 1
ATOM 5134 C CA . GLY A 1 630 ? 4.755 12.534 -40.284 1.00 31.44 630 GLY A CA 1
ATOM 5135 C C . GLY A 1 630 ? 3.841 11.448 -39.716 1.00 31.44 630 GLY A C 1
ATOM 5136 O O . GLY A 1 630 ? 4.310 10.471 -39.140 1.00 31.44 630 GLY A O 1
ATOM 5137 N N . LEU A 1 631 ? 2.542 11.621 -39.951 1.00 43.59 631 LEU A N 1
ATOM 5138 C CA . LEU A 1 631 ? 1.381 10.804 -39.575 1.00 43.59 631 LEU A CA 1
ATOM 5139 C C . LEU A 1 631 ? 1.403 9.300 -39.968 1.00 43.59 631 LEU A C 1
ATOM 5141 O O . LEU A 1 631 ? 0.363 8.651 -39.911 1.00 43.59 631 LEU A O 1
ATOM 5145 N N . ASN A 1 632 ? 2.526 8.709 -40.386 1.00 44.28 632 ASN A N 1
ATOM 5146 C CA . ASN A 1 632 ? 2.485 7.648 -41.403 1.00 44.28 632 ASN A CA 1
ATOM 5147 C C . ASN A 1 632 ? 2.826 6.207 -40.974 1.00 44.28 632 ASN A C 1
ATOM 5149 O O . ASN A 1 632 ? 2.877 5.337 -41.834 1.00 44.28 632 ASN A O 1
ATOM 5153 N N . TYR A 1 633 ? 3.046 5.895 -39.690 1.00 35.59 633 TYR A N 1
ATOM 5154 C CA . TYR A 1 633 ? 3.334 4.495 -39.300 1.00 35.59 633 TYR A CA 1
ATOM 5155 C C . TYR A 1 633 ? 2.645 4.036 -38.011 1.00 35.59 633 TYR A C 1
ATOM 5157 O O . TYR A 1 633 ? 2.163 2.909 -37.927 1.00 35.59 633 TYR A O 1
ATOM 5165 N N . MET A 1 634 ? 2.522 4.922 -37.022 1.00 33.75 634 MET A N 1
ATOM 5166 C CA . MET A 1 634 ? 1.946 4.581 -35.717 1.00 33.75 634 MET A CA 1
ATOM 5167 C C . MET A 1 634 ? 0.407 4.612 -35.715 1.00 33.75 634 MET A C 1
ATOM 5169 O O . MET A 1 634 ? -0.226 3.819 -35.029 1.00 33.75 634 MET A O 1
ATOM 5173 N N . ASN A 1 635 ? -0.214 5.444 -36.556 1.00 47.03 635 ASN A N 1
ATOM 5174 C CA . ASN A 1 635 ? -1.673 5.634 -36.567 1.00 47.03 635 ASN A CA 1
ATOM 5175 C C . ASN A 1 635 ? -2.423 4.470 -37.237 1.00 47.03 635 ASN A C 1
ATOM 5177 O O . ASN A 1 635 ? -3.507 4.087 -36.805 1.00 47.03 635 ASN A O 1
ATOM 5181 N N . VAL A 1 636 ? -1.804 3.837 -38.239 1.00 46.06 636 VAL A N 1
ATOM 5182 C CA . VAL A 1 636 ? -2.300 2.582 -38.825 1.00 46.06 636 VAL A CA 1
ATOM 5183 C C . VAL A 1 636 ? -2.113 1.424 -37.841 1.00 46.06 636 VAL A C 1
ATOM 5185 O O . VAL A 1 636 ? -2.948 0.530 -37.798 1.00 46.06 636 VAL A O 1
ATOM 5188 N N . MET A 1 637 ? -1.061 1.450 -37.016 1.00 41.28 637 MET A N 1
ATOM 5189 C CA . MET A 1 637 ? -0.846 0.446 -35.969 1.00 41.28 637 MET A CA 1
ATOM 5190 C C . MET A 1 637 ? -1.880 0.561 -34.846 1.00 41.28 637 MET A C 1
ATOM 5192 O O . MET A 1 637 ? -2.375 -0.468 -34.421 1.00 41.28 637 MET A O 1
ATOM 5196 N N . VAL A 1 638 ? -2.262 1.768 -34.407 1.00 45.03 638 VAL A N 1
ATOM 5197 C CA . VAL A 1 638 ? -3.279 1.956 -33.349 1.00 45.03 638 VAL A CA 1
ATOM 5198 C C . VAL A 1 638 ? -4.669 1.516 -33.820 1.00 45.03 638 VAL A C 1
ATOM 5200 O O . VAL A 1 638 ? -5.348 0.786 -33.104 1.00 45.03 638 VAL A O 1
ATOM 5203 N N . LEU A 1 639 ? -5.064 1.847 -35.054 1.00 45.62 639 LEU A N 1
ATOM 5204 C CA . LEU A 1 639 ? -6.324 1.351 -35.628 1.00 45.62 639 LEU A CA 1
ATOM 5205 C C . LEU A 1 639 ? -6.279 -0.162 -35.948 1.00 45.62 639 LEU A C 1
ATOM 5207 O O . LEU A 1 639 ? -7.317 -0.821 -35.942 1.00 45.62 639 LEU A O 1
ATOM 5211 N N . LYS A 1 640 ? -5.087 -0.739 -36.172 1.00 45.41 640 LYS A N 1
ATOM 5212 C CA . LYS A 1 640 ? -4.871 -2.197 -36.287 1.00 45.41 640 LYS A CA 1
ATOM 5213 C C . LYS A 1 640 ? -4.724 -2.917 -34.937 1.00 45.41 640 LYS A C 1
ATOM 5215 O O . LYS A 1 640 ? -4.890 -4.133 -34.903 1.00 45.41 640 LYS A O 1
ATOM 5220 N N . ALA A 1 641 ? -4.419 -2.207 -33.849 1.00 42.84 641 ALA A N 1
ATOM 5221 C CA . ALA A 1 641 ? -4.177 -2.767 -32.516 1.00 42.84 641 ALA A CA 1
ATOM 5222 C C . ALA A 1 641 ? -5.469 -3.112 -31.758 1.00 42.84 641 ALA A C 1
ATOM 5224 O O . ALA A 1 641 ? -5.418 -3.863 -30.787 1.00 42.84 641 ALA A O 1
ATOM 5225 N N . GLU A 1 642 ? -6.627 -2.647 -32.242 1.00 49.81 642 GLU A N 1
ATOM 5226 C CA . GLU A 1 642 ? -7.953 -3.135 -31.841 1.00 49.81 642 GLU A CA 1
ATOM 5227 C C . GLU A 1 642 ? -8.592 -3.988 -32.961 1.00 49.81 642 GLU A C 1
ATOM 5229 O O . GLU A 1 642 ? -9.608 -3.599 -33.548 1.00 49.81 642 GLU A O 1
ATOM 5234 N N . PRO A 1 643 ? -8.038 -5.174 -33.287 1.00 51.28 643 PRO A N 1
ATOM 5235 C CA . PRO A 1 643 ? -8.509 -5.997 -34.408 1.00 51.28 643 PRO A CA 1
ATOM 5236 C C . PRO A 1 643 ? -9.962 -6.475 -34.246 1.00 51.28 643 PRO A C 1
ATOM 5238 O O . PRO A 1 643 ? -10.599 -6.862 -35.220 1.00 51.28 643 PRO A O 1
ATOM 5241 N N . ASN A 1 644 ? -10.503 -6.410 -33.027 1.00 53.53 644 ASN A N 1
ATOM 5242 C CA . ASN A 1 644 ? -11.848 -6.874 -32.697 1.00 53.53 644 ASN A CA 1
ATOM 5243 C C . ASN A 1 644 ? -12.924 -5.774 -32.796 1.00 53.53 644 ASN A C 1
ATOM 5245 O O . ASN A 1 644 ? -14.106 -6.070 -32.617 1.00 53.53 644 ASN A O 1
ATOM 5249 N N . ASN A 1 645 ? -12.561 -4.513 -33.067 1.00 59.16 645 ASN A N 1
ATOM 5250 C CA . ASN A 1 645 ? -13.532 -3.424 -33.163 1.00 59.16 645 ASN A CA 1
ATOM 5251 C C . ASN A 1 645 ? -14.043 -3.250 -34.603 1.00 59.16 645 ASN A C 1
ATOM 5253 O O . ASN A 1 645 ? -13.380 -2.671 -35.467 1.00 59.16 645 ASN A O 1
ATOM 5257 N N . LYS A 1 646 ? -15.257 -3.749 -34.848 1.00 62.12 646 LYS A N 1
ATOM 5258 C CA . LYS A 1 646 ? -15.886 -3.795 -36.175 1.00 62.12 646 LYS A CA 1
ATOM 5259 C C . LYS A 1 646 ? -16.016 -2.415 -36.839 1.00 62.12 646 LYS A C 1
ATOM 5261 O O . LYS A 1 646 ? -15.726 -2.294 -38.024 1.00 62.12 646 LYS A O 1
ATOM 5266 N N . LEU A 1 647 ? -16.371 -1.374 -36.078 1.00 58.72 647 LEU A N 1
ATOM 5267 C CA . LEU A 1 647 ? -16.534 -0.010 -36.600 1.00 58.72 647 LEU A CA 1
ATOM 5268 C C . LEU A 1 647 ? -15.207 0.556 -37.131 1.00 58.72 647 LEU A C 1
ATOM 5270 O O . LEU A 1 647 ? -15.185 1.248 -38.150 1.00 58.72 647 LEU A O 1
ATOM 5274 N N . TYR A 1 648 ? -14.091 0.243 -36.471 1.00 60.75 648 TYR A N 1
ATOM 5275 C CA . TYR A 1 648 ? -12.769 0.725 -36.874 1.00 60.75 648 TYR A CA 1
ATOM 5276 C C . TYR A 1 648 ? -12.205 -0.035 -38.070 1.00 60.75 648 TYR A C 1
ATOM 5278 O O . TYR A 1 648 ? -11.642 0.595 -38.964 1.00 60.75 648 TYR A O 1
ATOM 5286 N N . GLN A 1 649 ? -12.430 -1.349 -38.150 1.00 60.75 649 GLN A N 1
ATOM 5287 C CA . GLN A 1 649 ? -12.087 -2.122 -39.348 1.00 60.75 649 GLN A CA 1
ATOM 5288 C C . GLN A 1 649 ? -12.896 -1.646 -40.564 1.00 60.75 649 GLN A C 1
ATOM 5290 O O . GLN A 1 649 ? -12.339 -1.443 -41.640 1.00 60.75 649 GLN A O 1
ATOM 5295 N N . GLU A 1 650 ? -14.190 -1.367 -40.390 1.00 66.00 650 GLU A N 1
ATOM 5296 C CA . GLU A 1 650 ? -15.035 -0.795 -41.446 1.00 66.00 650 GLU A CA 1
ATOM 5297 C C . GLU A 1 650 ? -14.585 0.618 -41.851 1.00 66.00 650 GLU A C 1
ATOM 5299 O O . GLU A 1 650 ? -14.555 0.935 -43.040 1.00 66.00 650 GLU A O 1
ATOM 5304 N N . THR A 1 651 ? -14.187 1.454 -40.888 1.00 61.22 651 THR A N 1
ATOM 5305 C CA . THR A 1 651 ? -13.650 2.802 -41.142 1.00 61.22 651 THR A CA 1
ATOM 5306 C C . THR A 1 651 ? -12.357 2.731 -41.954 1.00 61.22 651 THR A C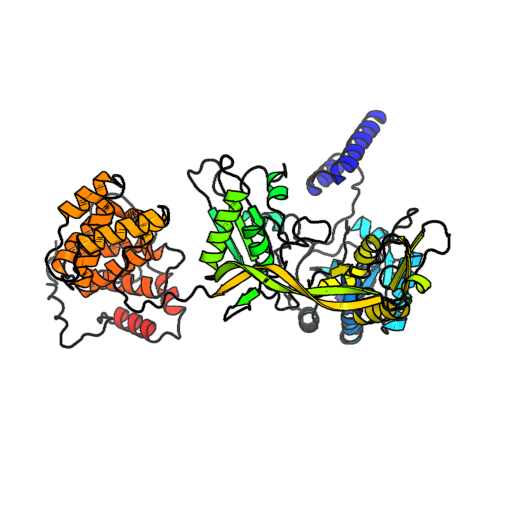 1
ATOM 5308 O O . THR A 1 651 ? -12.242 3.417 -42.965 1.00 61.22 651 THR A O 1
ATOM 5311 N N . LEU A 1 652 ? -11.413 1.866 -41.570 1.00 58.97 652 LEU A N 1
ATOM 5312 C CA . LEU A 1 652 ? -10.158 1.658 -42.299 1.00 58.97 652 LEU A CA 1
ATOM 5313 C C . LEU A 1 652 ? -10.406 1.197 -43.740 1.00 58.97 652 LEU A C 1
ATOM 5315 O O . LEU A 1 652 ? -9.866 1.791 -44.669 1.00 58.97 652 LEU A O 1
ATOM 5319 N N . VAL A 1 653 ? -11.271 0.198 -43.937 1.00 65.25 653 VAL A N 1
ATOM 5320 C CA . VAL A 1 653 ? -11.606 -0.326 -45.272 1.00 65.25 653 VAL A CA 1
ATOM 5321 C C . VAL A 1 653 ? -12.247 0.750 -46.149 1.00 65.25 653 VAL A C 1
ATOM 5323 O O . VAL A 1 653 ? -11.919 0.863 -47.330 1.00 65.25 653 VAL A O 1
ATOM 5326 N N . LYS A 1 654 ? -13.139 1.572 -45.589 1.00 62.81 654 LYS A N 1
ATOM 5327 C CA . LYS A 1 654 ? -13.752 2.691 -46.317 1.00 62.81 654 LYS A CA 1
ATOM 5328 C C . LYS A 1 654 ? -12.726 3.767 -46.668 1.00 62.81 654 LYS A C 1
ATOM 5330 O O . LYS A 1 654 ? -12.706 4.223 -47.807 1.00 62.81 654 LYS A O 1
ATOM 5335 N N . MET A 1 655 ? -11.811 4.105 -45.757 1.00 58.06 655 MET A N 1
ATOM 5336 C CA . MET A 1 655 ? -10.713 5.038 -46.042 1.00 58.06 655 MET A CA 1
ATOM 5337 C C . MET A 1 655 ? -9.790 4.518 -47.153 1.00 58.06 655 MET A C 1
ATOM 5339 O O . MET A 1 655 ? -9.426 5.284 -48.046 1.00 58.06 655 MET A O 1
ATOM 5343 N N . GLU A 1 656 ? -9.457 3.223 -47.149 1.00 59.28 656 GLU A N 1
ATOM 5344 C CA . GLU A 1 656 ? -8.660 2.576 -48.202 1.00 59.28 656 GLU A CA 1
ATOM 5345 C C . GLU A 1 656 ? -9.369 2.614 -49.566 1.00 59.28 656 GLU A C 1
ATOM 5347 O O . GLU A 1 656 ? -8.729 2.841 -50.595 1.00 59.28 656 GLU A O 1
ATOM 5352 N N . LYS A 1 657 ? -10.699 2.467 -49.575 1.00 59.62 657 LYS A N 1
ATOM 5353 C CA . LYS A 1 657 ? -11.546 2.535 -50.778 1.00 59.62 657 LYS A CA 1
ATOM 5354 C C . LYS A 1 657 ? -11.982 3.952 -51.166 1.00 59.62 657 LYS A C 1
ATOM 5356 O O . LYS A 1 657 ? -12.641 4.122 -52.189 1.00 59.62 657 LYS A O 1
ATOM 5361 N N . ARG A 1 658 ? -11.588 4.971 -50.391 1.00 56.06 658 ARG A N 1
ATOM 5362 C CA . ARG A 1 658 ? -12.005 6.384 -50.527 1.00 56.06 658 ARG A CA 1
ATOM 5363 C C . ARG A 1 658 ? -13.512 6.619 -50.372 1.00 56.06 658 ARG A C 1
ATOM 5365 O O . ARG A 1 658 ? -14.047 7.611 -50.865 1.00 56.06 658 ARG A O 1
ATOM 5372 N N . GLU A 1 659 ? -14.185 5.739 -49.651 1.00 58.84 659 GLU A N 1
ATOM 5373 C CA . GLU A 1 659 ? -15.603 5.833 -49.327 1.00 58.84 659 GLU A CA 1
ATOM 5374 C C . GLU A 1 659 ? -15.810 6.648 -48.032 1.00 58.84 659 GLU A C 1
ATOM 5376 O O . GLU A 1 659 ? -14.976 6.572 -47.125 1.00 58.84 659 GLU A O 1
ATOM 5381 N N . PRO A 1 660 ? -16.918 7.403 -47.897 1.00 53.59 660 PRO A N 1
ATOM 5382 C CA . PRO A 1 660 ? -17.260 8.081 -46.648 1.00 53.59 660 PRO A CA 1
ATOM 5383 C C . PRO A 1 660 ? -17.396 7.091 -45.488 1.00 53.59 660 PRO A C 1
ATOM 5385 O O . PRO A 1 660 ? -18.128 6.102 -45.570 1.00 53.59 660 PRO A O 1
ATOM 5388 N N . THR A 1 661 ? -16.703 7.360 -44.386 1.00 53.47 661 THR A N 1
ATOM 5389 C CA . THR A 1 661 ? -16.632 6.473 -43.214 1.00 53.47 661 THR A CA 1
ATOM 5390 C C . THR A 1 661 ? -17.871 6.554 -42.318 1.00 53.47 661 THR A C 1
ATOM 5392 O O . THR A 1 661 ? -18.147 5.614 -41.573 1.00 53.47 661 THR A O 1
ATOM 5395 N N . TRP A 1 662 ? -18.671 7.614 -42.443 1.00 57.28 662 TRP A N 1
ATOM 5396 C CA . TRP A 1 662 ? -19.923 7.832 -41.715 1.00 57.28 662 TRP A CA 1
ATOM 5397 C C . TRP A 1 662 ? -21.156 7.303 -42.478 1.00 57.28 662 TRP A C 1
ATOM 5399 O O . TRP A 1 662 ? -21.100 7.103 -43.695 1.00 57.28 662 TRP A O 1
ATOM 5409 N N . PRO A 1 663 ? -22.296 7.059 -41.798 1.00 43.50 663 PRO A N 1
ATOM 5410 C CA . PRO A 1 663 ? -23.540 6.690 -42.467 1.00 43.50 663 PRO A CA 1
ATOM 5411 C C . PRO A 1 663 ? -24.022 7.837 -43.363 1.00 43.50 663 PRO A C 1
ATOM 5413 O O . PRO A 1 663 ? -24.293 8.936 -42.881 1.00 43.50 663 PRO A O 1
ATOM 5416 N N . ILE A 1 664 ? -24.169 7.579 -44.662 1.00 45.59 664 ILE A N 1
ATOM 5417 C CA . ILE A 1 664 ? -24.844 8.503 -45.577 1.00 45.59 664 ILE A CA 1
ATOM 5418 C C . ILE A 1 664 ? -26.346 8.318 -45.340 1.00 45.59 664 ILE A C 1
ATOM 5420 O O . ILE A 1 664 ? -26.961 7.405 -45.887 1.00 45.59 664 ILE A O 1
ATOM 5424 N N . SER A 1 665 ? -26.942 9.134 -44.470 1.00 35.50 665 SER A N 1
ATOM 5425 C CA . SER A 1 665 ? -28.404 9.189 -44.375 1.00 35.50 665 SER A CA 1
ATOM 5426 C C . SER A 1 665 ? -28.967 9.726 -45.696 1.00 35.50 665 SER A C 1
ATOM 5428 O O . SER A 1 665 ? -28.362 10.597 -46.324 1.00 35.50 665 SER A O 1
ATOM 5430 N N . SER A 1 666 ? -30.155 9.279 -46.106 1.00 36.41 666 SER A N 1
ATOM 5431 C CA . SER A 1 666 ? -30.875 9.805 -47.281 1.00 36.41 666 SER A CA 1
ATOM 5432 C C . SER A 1 666 ? -31.258 11.293 -47.166 1.00 36.41 666 SER A C 1
ATOM 5434 O O . SER A 1 666 ? -31.879 11.841 -48.071 1.00 36.41 666 SER A O 1
ATOM 5436 N N . THR A 1 667 ? -30.882 11.947 -46.066 1.00 39.84 667 THR A N 1
ATOM 5437 C CA . THR A 1 667 ? -31.060 13.375 -45.783 1.00 39.84 667 THR A CA 1
ATOM 5438 C C . THR A 1 667 ? -29.746 14.154 -45.656 1.00 39.84 667 THR A C 1
ATOM 5440 O O . THR A 1 667 ? -29.787 15.365 -45.470 1.00 39.84 667 THR A O 1
ATOM 5443 N N . SER A 1 668 ? -28.581 13.512 -45.789 1.00 32.03 668 SER A N 1
ATOM 5444 C CA . SER A 1 668 ? -27.281 14.196 -45.799 1.00 32.03 668 SER A CA 1
ATOM 5445 C C . SER A 1 668 ? -26.785 14.401 -47.230 1.00 32.03 668 SER A C 1
ATOM 5447 O O . SER A 1 668 ? -26.693 13.470 -48.029 1.00 32.03 668 SER A O 1
ATOM 5449 N N . ILE A 1 669 ? -26.525 15.671 -47.512 1.00 35.50 669 ILE A N 1
ATOM 5450 C CA . ILE A 1 669 ? -26.226 16.319 -48.785 1.00 35.50 669 ILE A CA 1
ATOM 5451 C C . ILE A 1 669 ? -25.060 15.636 -49.519 1.00 35.50 669 ILE A C 1
ATOM 5453 O O . ILE A 1 669 ? -24.072 15.225 -48.914 1.00 35.50 669 ILE A O 1
ATOM 5457 N N . LYS A 1 670 ? -25.199 15.502 -50.847 1.00 30.38 670 LYS A N 1
ATOM 5458 C CA . LYS A 1 670 ? -24.154 14.972 -51.737 1.00 30.38 670 LYS A CA 1
ATOM 5459 C C . LYS A 1 670 ? -22.857 15.774 -51.554 1.00 30.38 670 LYS A C 1
ATOM 5461 O O . LYS A 1 670 ? -22.950 16.999 -51.496 1.00 30.38 670 LYS A O 1
ATOM 5466 N N . PRO A 1 671 ? -21.673 15.130 -51.559 1.00 31.30 671 PRO A N 1
ATOM 5467 C CA . PRO A 1 671 ? -20.409 15.853 -51.571 1.00 31.30 671 PRO A CA 1
ATOM 5468 C C . PRO A 1 671 ? -20.422 16.869 -52.715 1.00 31.30 671 PRO A C 1
ATOM 5470 O O . PRO A 1 671 ? -20.819 16.541 -53.842 1.00 31.30 671 PRO A O 1
ATOM 5473 N N . SER A 1 672 ? -20.048 18.112 -52.407 1.00 34.81 672 SER A N 1
ATOM 5474 C CA . SER A 1 672 ? -19.849 19.139 -53.420 1.00 34.81 672 SER A CA 1
ATOM 5475 C C . SER A 1 672 ? -18.909 18.567 -54.480 1.00 34.81 672 SER A C 1
ATOM 5477 O O . SER A 1 672 ? -17.910 17.912 -54.179 1.00 34.81 672 SER A O 1
ATOM 5479 N N . LYS A 1 673 ? -19.287 18.724 -55.752 1.00 35.66 673 LYS A N 1
ATOM 5480 C CA . LYS A 1 673 ? -18.449 18.336 -56.886 1.00 35.66 673 LYS A CA 1
ATOM 5481 C C . LYS A 1 673 ? -17.142 19.123 -56.783 1.00 35.66 673 LYS A C 1
ATOM 5483 O O . LYS A 1 673 ? -17.089 20.266 -57.230 1.00 35.66 673 LYS A O 1
ATOM 5488 N N . ILE A 1 674 ? -16.107 18.521 -56.205 1.00 32.84 674 ILE A N 1
ATOM 5489 C CA . ILE A 1 674 ? -14.749 19.048 -56.290 1.00 32.84 674 ILE A CA 1
ATOM 5490 C C . ILE A 1 674 ? -14.366 18.958 -57.764 1.00 32.84 674 ILE A C 1
ATOM 5492 O O . ILE A 1 674 ? -14.250 17.877 -58.346 1.00 32.84 674 ILE A O 1
ATOM 5496 N N . ASN A 1 675 ? -14.278 20.127 -58.385 1.00 30.94 675 ASN A N 1
ATOM 5497 C CA . ASN A 1 675 ? -13.884 20.294 -59.767 1.00 30.94 675 ASN A CA 1
ATOM 5498 C C . ASN A 1 675 ? -12.388 19.960 -59.856 1.00 30.94 675 ASN A C 1
ATOM 5500 O O . ASN A 1 675 ? -11.545 20.742 -59.432 1.00 30.94 675 ASN A O 1
ATOM 5504 N N . LEU A 1 676 ? -12.071 18.766 -60.357 1.00 30.17 676 LEU A N 1
ATOM 5505 C CA . LEU A 1 676 ? -10.724 18.178 -60.411 1.00 30.17 676 LEU A CA 1
ATOM 5506 C C . LEU A 1 676 ? -9.772 18.840 -61.427 1.00 30.17 676 LEU A C 1
ATOM 5508 O O . LEU A 1 676 ? -8.716 18.290 -61.711 1.00 30.17 676 LEU A O 1
ATOM 5512 N N . ASN A 1 677 ? -10.108 20.022 -61.945 1.00 30.20 677 ASN A N 1
ATOM 5513 C CA . ASN A 1 677 ? -9.286 20.748 -62.904 1.00 30.20 677 ASN A CA 1
ATOM 5514 C C . ASN A 1 677 ? -8.987 22.156 -62.393 1.00 30.20 677 ASN A C 1
ATOM 5516 O O . ASN A 1 677 ? -9.743 23.091 -62.657 1.00 30.20 677 ASN A O 1
ATOM 5520 N N . ARG A 1 678 ? -7.853 22.306 -61.712 1.00 25.61 678 ARG A N 1
ATOM 5521 C CA . ARG A 1 678 ? -7.032 23.518 -61.779 1.00 25.61 678 ARG A CA 1
ATOM 5522 C C . ARG A 1 678 ? -5.596 23.144 -61.424 1.00 25.61 678 ARG A C 1
ATOM 5524 O O . ARG A 1 678 ? -5.214 23.104 -60.263 1.00 25.61 678 ARG A O 1
ATOM 5531 N N . GLU A 1 679 ? -4.847 22.799 -62.468 1.00 31.70 679 GLU A N 1
ATOM 5532 C CA . GLU A 1 679 ? -3.414 23.068 -62.525 1.00 31.70 679 GLU A CA 1
ATOM 5533 C C . GLU A 1 679 ? -3.218 24.588 -62.471 1.00 31.70 679 GLU A C 1
ATOM 5535 O O . GLU A 1 679 ? -3.823 25.311 -63.271 1.00 31.70 679 GLU A O 1
ATOM 5540 N N . LEU A 1 680 ? -2.446 25.048 -61.488 1.00 28.97 680 LEU A N 1
ATOM 5541 C CA . LEU A 1 680 ? -1.270 25.918 -61.615 1.00 28.97 680 LEU A CA 1
ATOM 5542 C C . LEU A 1 680 ? -0.685 26.153 -60.222 1.00 28.97 680 LEU A C 1
ATOM 5544 O O . LEU A 1 680 ? -1.450 26.612 -59.344 1.00 28.97 680 LEU A O 1
#

Organism: NCBI:txid2571272

pLDDT: mean 72.92, std 19.85, range [22.22, 97.06]

Foldseek 3Di:
DVVVVVVVVVVVVVVVVVCVPDDDDLVVVQVVCVVVVHDRQAADAADAQAFDDKDKFACKDLDPDRMDILVNQAQAKEKEFEDALQPPQSLVLQLVVQVCCVPPVVRYAYEYEYADDCPPPDPRHDPLRVVSVVVSCVVSVGRHMYTDDNVVCSNNVPDDDRWMWIAGNRRGTNAIAHSQFDDPVCVVCVSVVHRDQGQHPPVPPVLCCVVQCVVPDDDLPDPDQKDKDKDWAPSSRWDFDDAQQVVLPPDPVNQAWADWGTQQQLLLLVCCLPPSGSDDDPVDPQQVAEQSGFAEAEPDCQSRDCDDPSHIGMIMDMTGGRVPDDSNVRSVVSQVCSCVVPQKHKDWDKDKDKAKEKAFAPCLCVLWAAPPDDFDWADSNQFWIWTHQAAPVVVCVQLVQLVPVVSHYYDYPHPDGGGTTAIQGGRSVPNVSSQVRCVVSRIHIDMDIDIHTHMYMYRNPPPPPPVPLDDLQDVCVVPPPVSSVVLSVLLCVQQPPDDDGPLVVQLVVCCVPPVVCSVLSSLVSQLSSCVSVVVLVSNLVSVLVNCVVPVVVDQLVVLLVSLQSCLVRPLPLVSLVVSLVSLCVNCVDPPNDPVSLVSNVSSCLSNVNADPDQDDDDPDPDDDDDPPDDPHDVSVVVLVVPVPDPLSVQQVVCSVVSHRSDDPDPPDDDPDPPPPDDDD

Secondary structure (DSSP, 8-state):
-HHHHHHHHHHHHHHHHHHTTS---HHHHHHHHHHTTPPPSS-PPP-TTSBPPP-EE-SEESSSSS-EEGGGGTTSEEEEEEE-TT-HHHHHHHHHHHHHHHHHTTTEEEEEEE----STT-TT-HHHHHHHHHHHHHHHT----EEE-SHHHHHTT--SSSEEEEE-TTSBEEEEE-GGG--HHHHHHHHTT------BSSSTTTHHHHHHHSSPPPPTT---S-EEEEEE--TTT---B---HHHHHH-GGGTTSEEEEEEEEHHHHHHHHHHS-S---TTSTTTTTEEEEEEEE-S--GGG--SGGG--EEEEEEE--TTT--HHHHHHHHHHHHHHHH-EEEEEEEEEEEEEEEEEPTTHHHHHB--SPPP-EEEETTTEEEEEEE-HHHHHHHHHHHHGGG---EEE-S---S-EEEEE-S-TT-HHHHHHHHHHTTEEEEEEEEEEEEEEEEE---------S----SGGGGS-HHHHHHHHHHHHHHS-SSS---HHHHHHHHHHH-TTTHHHHHHHHHHHHHHHHT-HHHHHHHHHHHHHHHGGGS-HHHHHHHHHHHHHH---HHHHHHHHHHHHHHHSSTT--HHHHHHHHHHHHHTT----TTS------S-S----S-SSSHHHHHHHH-TT-HHHHHHHHHHHHT--SS---TTSPPPP--------

InterPro domains:
  IPR000866 Alkyl hydroperoxide reductase subunit C/ Thiol specific antioxidant [PF00578] (48-175)
  IPR013766 Thioredoxin domain [PS51352] (46-196)
  IPR036249 Thioredoxin-like superfamily [SSF52833] (44-196)
  IPR050553 Thioredoxin family ResA/DsbE subfamily [PTHR42852] (28-191)

Sequence (680 aa):
MKIYKIILLLLLLSKVTLAQENDIDLLKMQQEYKAAGLPVPFGPQPEVGKPMPDFTLSDITYYKAKKASLKDFKGRWLVLDFWHRTCSACIASFPKINKFQQEFGDEIQFMMIAFIDNSEGSFHHYEPTKVLYETLREKRKLSMPCAYESALQERFGIYSAPYMIIIDPTGIVRAITGGNNMTVEKVKALLNGKNPVLDMIDADRVEFKKGINNLNPAPADSSILYQSILAKSNPSFDKYYNPQIDYQLKSESFIRKGYKASNAMLFMMYNNAYFGFPYWDNNDPLYNKVYRRPVLEIRDSSLFNYEGESRVGFNYSLDVPSSQVSKEKLMFIMQRDLENYLNYSATIEVRRMPIYRLVAKPGALEKIKNKGATARSELVDGLGFSVTRCKMSDFLSKIKFSFQNKWIPIFDETNIADRIDITINAEMKDMEAVKKELQKNGLDIVVGEREFKVLVIRDKKPTHIEFSTDNSLRELMSLNGNDSLIINDLIRQNIPKKGNPKWENLKTELQKKYPPIADEVVSRSKVEYFIFKNDWSNFEKSVIFYTEKYKLNIFPEKLKEYAWLLFQHSDNEDAISEADRWRRIYLDDQSTTSQSWYVAANLLYKLGMLMRNNKISANVEGGDTVLKGGLNYMNVMVLKAEPNNKLYQETLVKMEKREPTWPISSTSIKPSKINLNREL